Protein AF-A0A2G8KCZ5-F1 (afdb_monomer_lite)

Secondary structure (DSSP, 8-state):
-GGG--------------HHHHHHHHHHHHHHHHHHGGG-HHHHHHTTHHHHHHSHHHHHHHHGGGS-SS--HHHHHHHHHHHHHHHHHHHHT--HHHHHHHHHTTHHHHHHHHHHH-GGGGGGSHHHHTTSSTHHHHHHHHTT-TTSSTT--SS-TTHHHHHHHHHHHHHHHHHHHHGGG-GGGSHHHHHHHHHHHHTS-GGGTTSTTTHHHHHHHHHHHIIIIITT-HHHHHHHHHTTHHHHHHHHHHHS-HHHHHHHHHHHHHHTTSHHHHHHHHH-B-GGG-BHHHHHHHHHHHHHHHHT--B-TTS-BS-TT-SS--HHHHHH------TTSPPHHHHHHHHSSHHHHHHHHHHH-STT--S--HHHHHHHHHHHTHHHHHHHHHHHHHHHHHHHTT----HHHHHHHHHHHHHHHHHHHHHHHHHHHHHHHHHHHHHHHHHHHHHHHHHHHHHHHHHHHHHHHHHHHHH-HHHHHHHHHHHHHHHHHHHHHHHHHHHHHHHHHHHHHHHHHHHHTT--SS---------SSS------------------

Organism: Stichopus japonicus (NCBI:txid307972)

Foldseek 3Di:
DLVLLDDDDDDDDDDPQDPVSSLVVVLVVLLVLLPVCLVCVVVCVVSLVLLSCLDPVVCCLVVVVPDDDDDDPVSSVSSVLSSLSNLLSNLVNLDLVSLVSNLVSVVLVVVVVSCQVCVPCVVSNPSNCLRSVNCQPCLVVVLPDDDPPVPPPDDDPLVVLVSLLRVLVSLLSCLVPHCVVPLCSCDLVNLVSLLVLLPPDLVCCPDPSCNVSSVVSSLSNLVRNQQPDVRNVVSCVVSLVLLSLVQCCQRDDPVCNLSSLVSLLSSLVDVSSLVSQQPHAYPPRDHSLNSLLVVVVVQQVVLQQDADPLRAQPDLLRRRHGPVNVVVDADADPPPDDGPLVVVCVPGNLVSSLSSCVSNDLVNDPDDDLSSVLSSLCSPCVVVLSVLVVLVSVVVNCVVVVNDDDPVVVVVSVVSNVVSSVSSVVSRVVSVVSVVVVVVVVVVVVVVVVVVVVVVVVVVVVVVVVVVLVVCLVVDVVSVVVVVVVVVVVVVVVVVVVVVVVVVVVVVVVVVVVVVVVVVVPPPDDDDDDDDDDDDDDDDDDDDDDDDDDDDDDDD

Sequence (556 aa):
MLSYIHPNENTSQAQEWSPAQFEEIQLHVMAALCTLGPLCVQDYIDSQGSTRYTSPPGMMILLATVTPFMVSEKEKKSTDEVLLASHRSMVSLRDSSVNQDLTDQGAINQYLIFYRVRPDQICQMMPLMSRCNVICYTSSQYCVTESNIGNMKERLEDNQIRISLFFLFAMFVKLTYALWRKPELFGEKGVDSILRYLKTNPKKLFNGLGHHRMMLATLGAIWCCIVGATINEDQFLEGEGIFLLLDLLQNAARSMHNLILGCLTDLCENAKSVSHLSTWRGSSDQTVGKLLVRIWKEEEKELGVMRKEDGTIADTNKPLIGTLQDSEGVTPLPANSPSQSIVDISENMRAKLYALLYKLGFEELQGLSAEDQVTLCIIERYMDFKQGEVWSEITEELTQEGVRPVTPDQEALAVIGRASQELASLVIDMQEEILESETQHDLLEEQELYSQIRENHKQAENTLEKWQDYVARTSNYELLKSAKKLQDLSIHQSREEVDNSRESKENVALCSFGNLTRRLIRDQSGSVFDEFSIAYALLSLSVSKHRFDVSEIYWT

InterPro domains:
  IPR048732 Cilia- and flagella-associated protein 69 [PTHR14716] (1-500)
  IPR048733 Cilia- and flagella-associated protein 69, ARM repeats domain [PF21049] (1-112)
  IPR048733 Cilia- and flagella-associated protein 69, ARM repeats domain [PF21049] (180-394)

Radius of gyration: 42.2 Å; chains: 1; bounding box: 73×78×141 Å

Structure (mmCIF, N/CA/C/O backbone):
data_AF-A0A2G8KCZ5-F1
#
_entry.id   AF-A0A2G8KCZ5-F1
#
loop_
_atom_site.group_PDB
_atom_site.id
_atom_site.type_symbol
_atom_site.label_atom_id
_atom_site.label_alt_id
_atom_site.label_comp_id
_atom_site.label_asym_id
_atom_site.label_entity_id
_atom_site.label_seq_id
_atom_site.pdbx_PDB_ins_code
_atom_site.Cartn_x
_atom_site.Cartn_y
_atom_site.Cartn_z
_atom_site.occupancy
_atom_site.B_iso_or_equiv
_atom_site.auth_seq_id
_atom_site.auth_comp_id
_atom_site.auth_asym_id
_atom_site.auth_atom_id
_atom_site.pdbx_PDB_model_num
ATOM 1 N N . MET A 1 1 ? 24.555 12.879 -53.495 1.00 34.09 1 MET A N 1
ATOM 2 C CA . MET A 1 1 ? 24.602 13.829 -52.356 1.00 34.09 1 MET A CA 1
ATOM 3 C C . MET A 1 1 ? 25.770 13.549 -51.420 1.00 34.09 1 MET A C 1
ATOM 5 O O . MET A 1 1 ? 26.519 14.473 -51.150 1.00 34.09 1 MET A O 1
ATOM 9 N N . LEU A 1 2 ? 25.998 12.305 -50.985 1.00 37.22 2 LEU A N 1
ATOM 10 C CA . LEU A 1 2 ? 27.118 11.974 -50.086 1.00 37.22 2 LEU A CA 1
ATOM 11 C C . LEU A 1 2 ? 28.512 12.201 -50.705 1.00 37.22 2 LEU A C 1
ATOM 13 O O . LEU A 1 2 ? 29.440 12.573 -49.995 1.00 37.22 2 LEU A O 1
ATOM 17 N N . SER A 1 3 ? 28.649 12.085 -52.030 1.00 38.34 3 SER A N 1
ATOM 18 C CA . SER A 1 3 ? 29.887 12.334 -52.790 1.00 38.34 3 SER A CA 1
ATOM 19 C C . SER A 1 3 ? 30.423 13.775 -52.741 1.00 38.34 3 SER A C 1
ATOM 21 O O . SER A 1 3 ? 31.526 14.008 -53.214 1.00 38.34 3 SER A O 1
ATOM 23 N N . TYR A 1 4 ? 29.690 14.741 -52.176 1.00 45.56 4 TYR A N 1
ATOM 24 C CA . TYR A 1 4 ? 30.154 16.132 -52.040 1.00 45.56 4 TYR A CA 1
ATOM 25 C C . TYR A 1 4 ? 30.888 16.420 -50.716 1.00 45.56 4 TYR A C 1
ATOM 27 O O . TYR A 1 4 ? 31.305 17.549 -50.479 1.00 45.56 4 TYR A O 1
ATOM 35 N N . ILE A 1 5 ? 31.094 15.403 -49.872 1.00 44.28 5 ILE A N 1
ATOM 36 C CA . ILE A 1 5 ? 31.849 15.495 -48.607 1.00 44.28 5 ILE A CA 1
ATOM 37 C C . ILE A 1 5 ? 33.254 14.876 -48.782 1.00 44.28 5 ILE A C 1
ATOM 39 O O . ILE A 1 5 ? 33.673 14.038 -47.987 1.00 44.28 5 ILE A O 1
ATOM 43 N N . HIS A 1 6 ? 33.968 15.192 -49.868 1.00 39.41 6 HIS A N 1
ATOM 44 C CA . HIS A 1 6 ? 35.332 14.681 -50.077 1.00 39.41 6 HIS A CA 1
ATOM 45 C C . HIS A 1 6 ? 36.397 15.599 -49.446 1.00 39.41 6 HIS A C 1
ATOM 47 O O . HIS A 1 6 ? 36.268 16.822 -49.529 1.00 39.41 6 HIS A O 1
ATOM 53 N N . PRO A 1 7 ? 37.472 15.035 -48.854 1.00 39.12 7 PRO A N 1
ATOM 54 C CA . PRO A 1 7 ? 38.682 15.783 -48.542 1.00 39.12 7 PRO A CA 1
ATOM 55 C C . PRO A 1 7 ? 39.356 16.181 -49.861 1.00 39.12 7 PRO A C 1
ATOM 57 O O . PRO A 1 7 ? 39.464 15.384 -50.791 1.00 39.12 7 PRO A O 1
ATOM 60 N N . ASN A 1 8 ? 39.721 17.454 -49.956 1.00 36.94 8 ASN A N 1
ATOM 61 C CA . ASN A 1 8 ? 40.124 18.107 -51.193 1.00 36.94 8 ASN A CA 1
ATOM 62 C C . ASN A 1 8 ? 41.499 17.605 -51.676 1.00 36.94 8 ASN A C 1
ATOM 64 O O . ASN A 1 8 ? 42.527 18.128 -51.255 1.00 36.94 8 ASN A O 1
ATOM 68 N N . GLU A 1 9 ? 41.518 16.617 -52.572 1.00 36.25 9 GLU A N 1
ATOM 69 C CA . GLU A 1 9 ? 42.703 16.247 -53.352 1.00 36.25 9 GLU A CA 1
ATOM 70 C C . GLU A 1 9 ? 42.448 16.463 -54.854 1.00 36.25 9 GLU A C 1
ATOM 72 O O . GLU A 1 9 ? 42.030 15.579 -55.592 1.00 36.25 9 GLU A O 1
ATOM 77 N N . ASN A 1 10 ? 42.779 17.687 -55.269 1.00 39.59 10 ASN A N 1
ATOM 78 C CA . ASN A 1 10 ? 43.398 18.072 -56.537 1.00 39.59 10 ASN A CA 1
ATOM 79 C C . ASN A 1 10 ? 42.609 18.118 -57.873 1.00 39.59 10 ASN A C 1
ATOM 81 O O . ASN A 1 10 ? 42.314 17.127 -58.531 1.00 39.59 10 ASN A O 1
ATOM 85 N N . THR A 1 11 ? 42.524 19.373 -58.344 1.00 46.91 11 THR A N 1
ATOM 86 C CA . THR A 1 11 ? 42.871 19.868 -59.693 1.00 46.91 11 THR A CA 1
ATOM 87 C C . THR A 1 11 ? 41.888 19.622 -60.839 1.00 46.91 11 THR A C 1
ATOM 89 O O . THR A 1 11 ? 42.074 18.738 -61.667 1.00 46.91 11 THR A O 1
ATOM 92 N N . SER A 1 12 ? 40.925 20.536 -60.989 1.00 38.12 12 SER A N 1
ATOM 93 C CA . SER A 1 12 ? 40.482 21.107 -62.276 1.00 38.12 12 SER A CA 1
ATOM 94 C C . SER A 1 12 ? 39.630 22.346 -61.990 1.00 38.12 12 SER A C 1
ATOM 96 O O . SER A 1 12 ? 38.808 22.318 -61.082 1.00 38.12 12 SER A O 1
ATOM 98 N N . GLN A 1 13 ? 39.866 23.441 -62.717 1.00 50.25 13 GLN A N 1
ATOM 99 C CA . GLN A 1 13 ? 39.247 24.757 -62.507 1.00 50.25 13 GLN A CA 1
ATOM 100 C C . GLN A 1 13 ? 37.715 24.676 -62.378 1.00 50.25 13 GLN A C 1
ATOM 102 O O . GLN A 1 13 ? 37.001 24.570 -63.372 1.00 50.25 13 GLN A O 1
ATOM 107 N N . ALA A 1 14 ? 37.219 24.775 -61.149 1.00 41.44 14 ALA A N 1
ATOM 108 C CA . ALA A 1 14 ? 35.827 25.028 -60.824 1.00 41.44 14 ALA A CA 1
ATOM 109 C C . ALA A 1 14 ? 35.815 26.297 -59.977 1.00 41.44 14 ALA A C 1
ATOM 111 O O . ALA A 1 14 ? 36.656 26.446 -59.095 1.00 41.44 14 ALA A O 1
ATOM 112 N N . GLN A 1 15 ? 34.918 27.225 -60.305 1.00 49.00 15 GLN A N 1
ATOM 113 C CA . GLN A 1 15 ? 34.667 28.458 -59.565 1.00 49.00 15 GLN A CA 1
ATOM 114 C C . GLN A 1 15 ? 34.790 28.195 -58.059 1.00 49.00 15 GLN A C 1
ATOM 116 O O . GLN A 1 15 ? 33.966 27.468 -57.509 1.00 49.00 15 GLN A O 1
ATOM 121 N N . GLU A 1 16 ? 35.859 28.705 -57.433 1.00 50.06 16 GLU A N 1
ATOM 122 C CA . GLU A 1 16 ? 36.131 28.483 -56.012 1.00 50.06 16 GLU A CA 1
ATOM 123 C C . GLU A 1 16 ? 34.968 29.087 -55.231 1.00 50.06 16 GLU A C 1
ATOM 125 O O . GLU A 1 16 ? 34.855 30.306 -55.086 1.00 50.06 16 GLU A O 1
ATOM 130 N N . TRP A 1 17 ? 34.037 28.230 -54.810 1.00 55.47 17 TRP A N 1
ATOM 131 C CA . TRP A 1 17 ? 32.973 28.628 -53.909 1.00 55.47 17 TRP A CA 1
ATOM 132 C C . TRP A 1 17 ? 33.616 29.241 -52.679 1.00 55.47 17 TRP A C 1
ATOM 134 O O . TRP A 1 17 ? 34.588 28.706 -52.137 1.00 55.47 17 TRP A O 1
ATOM 144 N N . SER A 1 18 ? 33.081 30.379 -52.242 1.00 62.53 18 SER A N 1
ATOM 145 C CA . SER A 1 18 ? 33.558 30.957 -50.997 1.00 62.53 18 SER A CA 1
ATOM 146 C C . SER A 1 18 ? 33.312 29.958 -49.857 1.00 62.53 18 SER A C 1
ATOM 148 O O . SER A 1 18 ? 32.360 29.173 -49.924 1.00 62.53 18 SER A O 1
ATOM 150 N N . PRO A 1 19 ? 34.120 29.982 -48.785 1.00 54.44 19 PRO A N 1
ATOM 151 C CA . PRO A 1 19 ? 33.900 29.116 -47.628 1.00 54.44 19 PRO A CA 1
ATOM 152 C C . PRO A 1 19 ? 32.457 29.175 -47.095 1.00 54.44 19 PRO A C 1
ATOM 154 O O . PRO A 1 19 ? 31.899 28.146 -46.734 1.00 54.44 19 PRO A O 1
ATOM 157 N N . ALA A 1 20 ? 31.820 30.351 -47.155 1.00 55.19 20 ALA A N 1
ATOM 158 C CA . ALA A 1 20 ? 30.421 30.545 -46.773 1.00 55.19 20 ALA A CA 1
ATOM 159 C C . ALA A 1 20 ? 29.422 29.869 -47.735 1.00 55.19 20 ALA A C 1
ATOM 161 O O . ALA A 1 20 ? 28.454 29.263 -47.289 1.00 55.19 20 ALA A O 1
ATOM 162 N N . GLN A 1 21 ? 29.663 29.922 -49.051 1.00 59.59 21 GLN A N 1
ATOM 163 C CA . GLN A 1 21 ? 28.830 29.221 -50.040 1.00 59.59 21 GLN A CA 1
ATOM 164 C C . GLN A 1 21 ? 28.952 27.702 -49.902 1.00 59.59 21 GLN A C 1
ATOM 166 O O . GLN A 1 21 ? 27.975 26.977 -50.075 1.00 59.59 21 GLN A O 1
ATOM 171 N N . PHE A 1 22 ? 30.147 27.217 -49.572 1.00 57.56 22 PHE A N 1
ATOM 172 C CA . PHE A 1 22 ? 30.370 25.802 -49.310 1.00 57.56 22 PHE A CA 1
ATOM 173 C C . PHE A 1 22 ? 29.645 25.343 -48.037 1.00 57.56 22 PHE A C 1
ATOM 175 O O . PHE A 1 22 ? 28.980 24.309 -48.062 1.00 57.56 22 PHE A O 1
ATOM 182 N N . GLU A 1 23 ? 29.699 26.135 -46.963 1.00 57.03 23 GLU A N 1
ATOM 183 C CA . GLU A 1 23 ? 28.976 25.867 -45.713 1.00 57.03 23 GLU A CA 1
ATOM 184 C C . GLU A 1 23 ? 27.451 25.854 -45.926 1.00 57.03 23 GLU A C 1
ATOM 186 O O . GLU A 1 23 ? 26.773 24.920 -45.500 1.00 57.03 23 GLU A O 1
ATOM 191 N N . GLU A 1 24 ? 26.898 26.815 -46.671 1.00 60.06 24 GLU A N 1
ATOM 192 C CA . GLU A 1 24 ? 25.459 26.880 -46.966 1.00 60.06 24 GLU A CA 1
ATOM 193 C C . GLU A 1 24 ? 24.968 25.679 -47.793 1.00 60.06 24 GLU A C 1
ATOM 195 O O . GLU A 1 24 ? 23.903 25.113 -47.517 1.00 60.06 24 GLU A O 1
ATOM 200 N N . ILE A 1 25 ? 25.758 25.241 -48.780 1.00 63.84 25 ILE A N 1
ATOM 201 C CA . ILE A 1 25 ? 25.464 24.041 -49.573 1.00 63.84 25 ILE A CA 1
ATOM 202 C C . ILE A 1 25 ? 25.529 22.791 -48.692 1.00 63.84 25 ILE A C 1
ATOM 204 O O . ILE A 1 25 ? 24.648 21.933 -48.783 1.00 63.84 25 ILE A O 1
ATOM 208 N N . GLN A 1 26 ? 26.534 22.685 -47.819 1.00 62.41 26 GLN A N 1
ATOM 209 C CA . GLN A 1 26 ? 26.632 21.579 -46.871 1.00 62.41 26 GLN A CA 1
ATOM 210 C C . GLN A 1 26 ? 25.401 21.521 -45.962 1.00 62.41 26 GLN A C 1
ATOM 212 O O . GLN A 1 26 ? 24.798 20.457 -45.846 1.00 62.41 26 GLN A O 1
ATOM 217 N N . LEU A 1 27 ? 24.949 22.647 -45.406 1.00 61.50 27 LEU A N 1
ATOM 218 C CA . LEU A 1 27 ? 23.737 22.708 -44.581 1.00 61.50 27 LEU A CA 1
ATOM 219 C C . LEU A 1 27 ? 22.481 22.240 -45.319 1.00 61.50 27 LEU A C 1
ATOM 221 O O . LEU A 1 27 ? 21.695 21.467 -44.768 1.00 61.50 27 LEU A O 1
ATOM 225 N N . HIS A 1 28 ? 22.306 22.648 -46.575 1.00 64.38 28 HIS A N 1
ATOM 226 C CA . HIS A 1 28 ? 21.173 22.209 -47.392 1.00 64.38 28 HIS A CA 1
ATOM 227 C C . HIS A 1 28 ? 21.218 20.706 -47.686 1.00 64.38 28 HIS A C 1
ATOM 229 O O . HIS A 1 28 ? 20.192 20.027 -47.610 1.00 64.38 28 HIS A O 1
ATOM 235 N N . VAL A 1 29 ? 22.402 20.161 -47.980 1.00 65.88 29 VAL A N 1
ATOM 236 C CA . VAL A 1 29 ? 22.590 18.718 -48.194 1.00 65.88 29 VAL A CA 1
ATOM 237 C C . VAL A 1 29 ? 22.306 17.937 -46.909 1.00 65.88 29 VAL A C 1
ATOM 239 O O . VAL A 1 29 ? 21.633 16.909 -46.954 1.00 65.88 29 VAL A O 1
ATOM 242 N N . MET A 1 30 ? 22.755 18.439 -45.759 1.00 62.50 30 MET A N 1
ATOM 243 C CA . MET A 1 30 ? 22.487 17.848 -44.446 1.00 62.50 30 MET A CA 1
ATOM 244 C C . MET A 1 30 ? 20.993 17.842 -44.110 1.00 62.50 30 MET A C 1
ATOM 246 O O . MET A 1 30 ? 20.464 16.814 -43.694 1.00 62.50 30 MET A O 1
ATOM 250 N N . ALA A 1 31 ? 20.296 18.954 -44.356 1.00 64.00 31 ALA A N 1
ATOM 251 C CA . ALA A 1 31 ? 18.854 19.057 -44.156 1.00 64.00 31 ALA A CA 1
ATOM 252 C C . ALA A 1 31 ? 18.071 18.096 -45.069 1.00 64.00 31 ALA A C 1
ATOM 254 O O . ALA A 1 31 ? 17.121 17.455 -44.621 1.00 64.00 31 ALA A O 1
ATOM 255 N N . ALA A 1 32 ? 18.496 17.934 -46.327 1.00 66.88 32 ALA A N 1
ATOM 256 C CA . ALA A 1 32 ? 17.915 16.943 -47.231 1.00 66.88 32 ALA A CA 1
ATOM 257 C C . ALA A 1 32 ? 18.167 15.507 -46.735 1.00 66.88 32 ALA A C 1
ATOM 259 O O . ALA A 1 32 ? 17.250 14.682 -46.739 1.00 66.88 32 ALA A O 1
ATOM 260 N N . LEU A 1 33 ? 19.370 15.213 -46.231 1.00 67.50 33 LEU A N 1
ATOM 261 C CA . LEU A 1 33 ? 19.709 13.910 -45.649 1.00 67.50 33 LEU A CA 1
ATOM 262 C C . LEU A 1 33 ? 18.877 13.576 -44.402 1.00 67.50 33 LEU A C 1
ATOM 264 O O . LEU A 1 33 ? 18.526 12.411 -44.241 1.00 67.50 33 LEU A O 1
ATOM 268 N N . CYS A 1 34 ? 18.464 14.560 -43.590 1.00 67.88 34 CYS A N 1
ATOM 269 C CA . CYS A 1 34 ? 17.513 14.335 -42.486 1.00 67.88 34 CYS A CA 1
ATOM 270 C C . CYS A 1 34 ? 16.191 13.700 -42.950 1.00 67.88 34 CYS A C 1
ATOM 272 O O . CYS A 1 34 ? 15.516 13.028 -42.175 1.00 67.88 34 CYS A O 1
ATOM 274 N N . THR A 1 35 ? 15.787 13.969 -44.194 1.00 69.69 35 THR A N 1
ATOM 275 C CA . THR A 1 35 ? 14.519 13.485 -44.758 1.00 69.69 35 THR A CA 1
ATOM 276 C C . THR A 1 35 ? 14.693 12.246 -45.629 1.00 69.69 35 THR A C 1
ATOM 278 O O . THR A 1 35 ? 13.863 11.344 -45.574 1.00 69.69 35 THR A O 1
ATOM 281 N N . LEU A 1 36 ? 15.779 12.177 -46.406 1.00 73.44 36 LEU A N 1
ATOM 282 C CA . LEU A 1 36 ? 16.029 11.096 -47.361 1.00 73.44 36 LEU A CA 1
ATOM 283 C C . LEU A 1 36 ? 16.772 9.911 -46.741 1.00 73.44 36 LEU A C 1
ATOM 285 O O . LEU A 1 36 ? 16.503 8.773 -47.107 1.00 73.44 36 LEU A O 1
ATOM 289 N N . GLY A 1 37 ? 17.675 10.158 -45.790 1.00 71.81 37 GLY A N 1
ATOM 290 C CA . GLY A 1 37 ? 18.443 9.110 -45.117 1.00 71.81 37 GLY A CA 1
ATOM 291 C C . GLY A 1 37 ? 17.551 8.034 -44.487 1.00 71.81 37 GLY A C 1
ATOM 292 O O . GLY A 1 37 ? 17.765 6.854 -44.764 1.00 71.81 37 GLY A O 1
ATOM 293 N N . PRO A 1 38 ? 16.490 8.403 -43.740 1.00 75.50 38 PRO A N 1
ATOM 294 C CA . PRO A 1 38 ? 15.596 7.418 -43.145 1.00 75.50 38 PRO A CA 1
ATOM 295 C C . PRO A 1 38 ? 14.802 6.560 -44.135 1.00 75.50 38 PRO A C 1
ATOM 297 O O . PRO A 1 38 ? 14.312 5.495 -43.771 1.00 75.50 38 PRO A O 1
ATOM 300 N N . LEU A 1 39 ? 14.675 7.011 -45.384 1.00 78.50 39 LEU A N 1
ATOM 301 C CA . LEU A 1 39 ? 14.004 6.282 -46.462 1.00 78.50 39 LEU A CA 1
ATOM 302 C C . LEU A 1 39 ? 14.974 5.384 -47.250 1.00 78.50 39 LEU A C 1
ATOM 304 O O . LEU A 1 39 ? 14.530 4.497 -47.975 1.00 78.50 39 LEU A O 1
ATOM 308 N N . CYS A 1 40 ? 16.284 5.595 -47.094 1.00 81.00 40 CYS A N 1
ATOM 309 C CA . CYS A 1 40 ? 17.356 4.968 -47.870 1.00 81.00 40 CYS A CA 1
ATOM 310 C C . CYS A 1 40 ? 18.473 4.454 -46.942 1.00 81.00 40 CYS A C 1
ATOM 312 O O . CYS A 1 40 ? 19.642 4.809 -47.089 1.00 81.00 40 CYS A O 1
ATOM 314 N N . VAL A 1 41 ? 18.107 3.622 -45.961 1.00 77.75 41 VAL A N 1
ATOM 315 C CA . VAL A 1 41 ? 19.019 3.132 -44.907 1.00 77.75 41 VAL A CA 1
ATOM 316 C C . VAL A 1 41 ? 20.201 2.336 -45.473 1.00 77.75 41 VAL A C 1
ATOM 318 O O . VAL A 1 41 ? 21.328 2.521 -45.024 1.00 77.75 41 VAL A O 1
ATOM 321 N N . GLN A 1 42 ? 19.972 1.502 -46.492 1.00 75.44 42 GLN A N 1
ATOM 322 C CA . GLN A 1 42 ? 21.037 0.698 -47.098 1.00 75.44 42 GLN A CA 1
ATOM 323 C C . GLN A 1 42 ? 22.075 1.582 -47.805 1.00 75.44 42 GLN A C 1
ATOM 325 O O . GLN A 1 42 ? 23.267 1.470 -47.532 1.00 75.44 42 GLN A O 1
ATOM 330 N N . ASP A 1 43 ? 21.618 2.545 -48.612 1.00 73.88 43 ASP A N 1
ATOM 331 C CA . ASP A 1 43 ? 22.497 3.509 -49.285 1.00 73.88 43 ASP A CA 1
ATOM 332 C C . ASP A 1 43 ? 23.247 4.401 -48.279 1.00 73.88 43 ASP A C 1
ATOM 334 O O . ASP A 1 43 ? 24.391 4.801 -48.508 1.00 73.88 43 ASP A O 1
ATOM 338 N N . TYR A 1 44 ? 22.622 4.714 -47.138 1.00 73.69 44 TYR A N 1
ATOM 339 C CA . TYR A 1 44 ? 23.264 5.445 -46.048 1.00 73.69 44 TYR A CA 1
ATOM 340 C C . TYR A 1 44 ? 24.450 4.668 -45.458 1.00 73.69 44 TYR A C 1
ATOM 342 O O . TYR A 1 44 ? 25.534 5.237 -45.315 1.00 73.69 44 TYR A O 1
ATOM 350 N N . ILE A 1 45 ? 24.274 3.378 -45.163 1.00 72.81 45 ILE A N 1
ATOM 351 C CA . ILE A 1 45 ? 25.333 2.521 -44.609 1.00 72.81 45 ILE A CA 1
ATOM 352 C C . ILE A 1 45 ? 26.433 2.290 -45.649 1.00 72.81 45 ILE A C 1
ATOM 354 O O . ILE A 1 45 ? 27.608 2.525 -45.363 1.00 72.81 45 ILE A O 1
ATOM 358 N N . ASP A 1 46 ? 26.060 1.933 -46.880 1.00 73.81 46 ASP A N 1
ATOM 359 C CA . ASP A 1 46 ? 27.001 1.656 -47.973 1.00 73.81 46 ASP A CA 1
ATOM 360 C C . ASP A 1 46 ? 27.857 2.888 -48.322 1.00 73.81 46 ASP A C 1
ATOM 362 O O . ASP A 1 46 ? 29.011 2.780 -48.743 1.00 73.81 46 ASP A O 1
ATOM 366 N N . SER A 1 47 ? 27.318 4.089 -48.098 1.00 67.81 47 SER A N 1
ATOM 367 C CA . SER A 1 47 ? 28.031 5.354 -48.302 1.00 67.81 47 SER A CA 1
ATOM 368 C C . SER A 1 47 ? 28.904 5.808 -47.126 1.00 67.81 47 SER A C 1
ATOM 370 O O . SER A 1 47 ? 29.540 6.867 -47.227 1.00 67.81 47 SER A O 1
ATOM 372 N N . GLN A 1 48 ? 28.969 5.031 -46.040 1.00 66.62 48 GLN A N 1
ATOM 373 C CA . GLN A 1 48 ? 29.617 5.398 -44.776 1.00 66.62 48 GLN A CA 1
ATOM 374 C C . GLN A 1 48 ? 29.048 6.695 -44.179 1.00 66.62 48 GLN A C 1
ATOM 376 O O . GLN A 1 48 ? 29.792 7.585 -43.754 1.00 66.62 48 GLN A O 1
ATOM 381 N N . GLY A 1 49 ? 27.719 6.841 -44.183 1.00 66.25 49 GLY A N 1
ATOM 382 C CA . GLY A 1 49 ? 27.034 8.033 -43.683 1.00 66.25 49 GLY A CA 1
ATOM 383 C C . GLY A 1 49 ? 27.448 8.413 -42.256 1.00 66.25 49 GLY A C 1
ATOM 384 O O . GLY A 1 49 ? 27.752 9.579 -42.000 1.00 66.25 49 GLY A O 1
ATOM 385 N N . SER A 1 50 ? 27.560 7.427 -41.360 1.00 64.38 50 SER A N 1
ATOM 386 C CA . SER A 1 50 ? 27.999 7.610 -39.970 1.00 64.38 50 SER A CA 1
ATOM 387 C C . SER A 1 50 ? 29.425 8.157 -39.880 1.00 64.38 50 SER A C 1
ATOM 389 O O . SER A 1 50 ? 29.655 9.159 -39.209 1.00 64.38 50 SER A O 1
ATOM 391 N N . THR A 1 51 ? 30.375 7.565 -40.616 1.00 63.97 51 THR A N 1
ATOM 392 C CA . THR A 1 51 ? 31.785 7.994 -40.654 1.00 63.97 51 THR A CA 1
ATOM 393 C C . THR A 1 51 ? 31.937 9.413 -41.189 1.00 63.97 51 THR A C 1
ATOM 395 O O . THR A 1 51 ? 32.744 10.188 -40.684 1.00 63.97 51 THR A O 1
ATOM 398 N N . ARG A 1 52 ? 31.157 9.796 -42.209 1.00 63.66 52 ARG A N 1
ATOM 399 C CA . ARG A 1 52 ? 31.221 11.155 -42.773 1.00 63.66 52 ARG A CA 1
ATOM 400 C C . ARG A 1 52 ? 30.757 12.200 -41.766 1.00 63.66 52 ARG A C 1
ATOM 402 O O . ARG A 1 52 ? 31.371 13.264 -41.694 1.00 63.66 52 ARG A O 1
ATOM 409 N N . TYR A 1 53 ? 29.752 11.882 -40.953 1.00 60.56 53 TYR A N 1
ATOM 410 C CA . TYR A 1 53 ? 29.311 12.768 -39.879 1.00 60.56 53 TYR A CA 1
ATOM 411 C C . TYR A 1 53 ? 30.268 12.821 -38.682 1.00 60.56 53 TYR A C 1
ATOM 413 O O . TYR A 1 53 ? 30.359 13.867 -38.044 1.00 60.56 53 TYR A O 1
ATOM 421 N N . THR A 1 54 ? 30.983 11.733 -38.382 1.00 55.34 54 THR A N 1
ATOM 422 C CA . THR A 1 54 ? 31.944 11.658 -37.266 1.00 55.34 54 THR A CA 1
ATOM 423 C C . THR A 1 54 ? 33.379 12.046 -37.658 1.00 55.34 54 THR A C 1
ATOM 425 O O . THR A 1 54 ? 34.258 12.149 -36.801 1.00 55.34 54 THR A O 1
ATOM 428 N N . SER A 1 55 ? 33.655 12.280 -38.944 1.00 54.19 55 SER A N 1
ATOM 429 C CA . SER A 1 55 ? 34.997 12.588 -39.453 1.00 54.19 55 SER A CA 1
ATOM 430 C C . SER A 1 55 ? 35.528 13.981 -39.040 1.00 54.19 55 SER A C 1
ATOM 432 O O . SER A 1 55 ? 34.748 14.916 -38.830 1.00 54.19 55 SER A O 1
ATOM 434 N N . PRO A 1 56 ? 36.866 14.175 -38.985 1.00 44.28 56 PRO A N 1
ATOM 435 C CA . PRO A 1 56 ? 37.493 15.436 -38.575 1.00 44.28 56 PRO A CA 1
ATOM 436 C C . PRO A 1 56 ? 37.075 16.694 -39.357 1.00 44.28 56 PRO A C 1
ATOM 438 O O . PRO A 1 56 ? 37.053 17.745 -38.734 1.00 44.28 56 PRO A O 1
ATOM 441 N N . PRO A 1 57 ? 36.725 16.668 -40.660 1.00 46.06 57 PRO A N 1
ATOM 442 C CA . PRO A 1 57 ? 36.181 17.839 -41.359 1.00 46.06 57 PRO A CA 1
ATOM 443 C C . PRO A 1 57 ? 34.773 18.237 -40.885 1.00 46.06 57 PRO A C 1
ATOM 445 O O . PRO A 1 57 ? 34.515 19.420 -40.686 1.00 46.06 57 PRO A O 1
ATOM 448 N N . GLY A 1 58 ? 33.886 17.264 -40.632 1.00 47.34 58 GLY A N 1
ATOM 449 C CA . GLY A 1 58 ? 32.562 17.512 -40.041 1.00 47.34 58 GLY A CA 1
ATOM 450 C C . GLY A 1 58 ? 32.655 17.987 -38.587 1.00 47.34 58 GLY A C 1
ATOM 451 O O . GLY A 1 58 ? 31.891 18.843 -38.148 1.00 47.34 58 GLY A O 1
ATOM 452 N N . MET A 1 59 ? 33.670 17.509 -37.862 1.00 44.88 59 MET A N 1
ATOM 453 C CA . MET A 1 59 ? 33.978 17.933 -36.497 1.00 44.88 59 MET A CA 1
ATOM 454 C C . MET A 1 59 ? 34.796 19.235 -36.431 1.00 44.88 59 MET A C 1
ATOM 456 O O . MET A 1 59 ? 34.708 19.948 -35.437 1.00 44.88 59 MET A O 1
ATOM 460 N N . MET A 1 60 ? 35.558 19.591 -37.473 1.00 39.91 60 MET A N 1
ATOM 461 C CA . MET A 1 60 ? 36.236 20.887 -37.599 1.00 39.91 60 MET A CA 1
ATOM 462 C C . MET A 1 60 ? 35.221 22.009 -37.751 1.00 39.91 60 MET A C 1
ATOM 464 O O . MET A 1 60 ? 35.473 23.083 -37.239 1.00 39.91 60 MET A O 1
ATOM 468 N N . ILE A 1 61 ? 34.059 21.775 -38.356 1.00 47.50 61 ILE A N 1
ATOM 469 C CA . ILE A 1 61 ? 32.968 22.761 -38.359 1.00 47.50 61 ILE A CA 1
ATOM 470 C C . ILE A 1 61 ? 32.437 22.977 -36.925 1.00 47.50 61 ILE A C 1
ATOM 472 O O . ILE A 1 61 ? 32.211 24.110 -36.507 1.00 47.50 61 ILE A O 1
ATOM 476 N N . LEU A 1 62 ? 32.366 21.909 -36.123 1.00 42.97 62 LEU A N 1
ATOM 477 C CA . LEU A 1 62 ? 32.004 21.953 -34.700 1.00 42.97 62 LEU A CA 1
ATOM 478 C C . LEU A 1 62 ? 33.076 22.633 -33.815 1.00 42.97 62 LEU A C 1
ATOM 480 O O . LEU A 1 62 ? 32.747 23.422 -32.931 1.00 42.97 62 LEU A O 1
ATOM 484 N N . LEU A 1 63 ? 34.364 22.329 -34.034 1.00 36.22 63 LEU A N 1
ATOM 485 C CA . LEU A 1 63 ? 35.509 22.752 -33.207 1.00 36.22 63 LEU A CA 1
ATOM 486 C C . LEU A 1 63 ? 36.185 24.055 -33.677 1.00 36.22 63 LEU A C 1
ATOM 488 O O . LEU A 1 63 ? 36.774 24.756 -32.855 1.00 36.22 63 LEU A O 1
ATOM 492 N N . ALA A 1 64 ? 36.083 24.443 -34.954 1.00 40.62 64 ALA A N 1
ATOM 493 C CA . ALA A 1 64 ? 36.598 25.725 -35.467 1.00 40.62 64 ALA A CA 1
ATOM 494 C C . ALA A 1 64 ? 35.836 26.936 -34.899 1.00 40.62 64 ALA A C 1
ATOM 496 O O . ALA A 1 64 ? 36.235 28.081 -35.090 1.00 40.62 64 ALA A O 1
ATOM 497 N N . THR A 1 65 ? 34.785 26.699 -34.114 1.00 43.31 65 THR A N 1
ATOM 498 C CA . THR A 1 65 ? 34.120 27.713 -33.293 1.00 43.31 65 THR A CA 1
ATOM 499 C C . THR A 1 65 ? 34.972 28.221 -32.118 1.00 43.31 65 THR A C 1
ATOM 501 O O . THR A 1 65 ? 34.563 29.184 -31.468 1.00 43.31 65 THR A O 1
ATOM 504 N N . VAL A 1 66 ? 36.162 27.650 -31.882 1.00 37.59 66 VAL A N 1
ATOM 505 C CA . VAL A 1 66 ? 37.095 28.046 -30.809 1.00 37.59 66 VAL A CA 1
ATOM 506 C C . VAL A 1 66 ? 38.102 29.134 -31.240 1.00 37.59 66 VAL A C 1
ATOM 508 O O . VAL A 1 66 ? 38.787 29.694 -30.385 1.00 37.59 66 VAL A O 1
ATOM 511 N N . THR A 1 67 ? 38.167 29.533 -32.519 1.00 34.44 67 THR A N 1
ATOM 512 C CA . THR A 1 67 ? 38.968 30.703 -32.946 1.00 34.44 67 THR A CA 1
ATOM 513 C C . THR A 1 67 ? 38.097 31.927 -33.282 1.00 34.44 67 THR A C 1
ATOM 515 O O . THR A 1 67 ? 37.028 31.786 -33.878 1.00 34.44 67 THR A O 1
ATOM 518 N N . PRO A 1 68 ? 38.500 33.165 -32.909 1.00 31.05 68 PRO A N 1
ATOM 519 C CA . PRO A 1 68 ? 37.579 34.310 -32.840 1.00 31.05 68 PRO A CA 1
ATOM 520 C C . PRO A 1 68 ? 37.252 34.990 -34.180 1.00 31.05 68 PRO A C 1
ATOM 522 O O . PRO A 1 68 ? 36.743 36.108 -34.173 1.00 31.05 68 PRO A O 1
ATOM 525 N N . PHE A 1 69 ? 37.559 34.394 -35.332 1.00 34.75 69 PHE A N 1
ATOM 526 C CA . PHE A 1 69 ? 37.521 35.122 -36.602 1.00 34.75 69 PHE A CA 1
ATOM 527 C C . PHE A 1 69 ? 36.408 34.618 -37.537 1.00 34.75 69 PHE A C 1
ATOM 529 O O . PHE A 1 69 ? 36.513 33.558 -38.137 1.00 34.75 69 PHE A O 1
ATOM 536 N N . MET A 1 70 ? 35.372 35.457 -37.677 1.00 32.53 70 MET A N 1
ATOM 537 C CA . MET A 1 70 ? 34.480 35.584 -38.847 1.00 32.53 70 MET A CA 1
ATOM 538 C C . MET A 1 70 ? 33.266 34.657 -39.054 1.00 32.53 70 MET A C 1
ATOM 540 O O . MET A 1 70 ? 32.863 34.476 -40.196 1.00 32.53 70 MET A O 1
ATOM 544 N N . VAL A 1 71 ? 32.569 34.190 -38.010 1.00 38.69 71 VAL A N 1
ATOM 545 C CA . VAL A 1 71 ? 31.192 33.663 -38.197 1.00 38.69 71 VAL A CA 1
ATOM 546 C C . VAL A 1 71 ? 30.252 34.201 -37.117 1.00 38.69 71 VAL A C 1
ATOM 548 O O . VAL A 1 71 ? 30.588 34.176 -35.928 1.00 38.69 71 VAL A O 1
ATOM 551 N N . SER A 1 72 ? 29.085 34.701 -37.536 1.00 41.31 72 SER A N 1
ATOM 552 C CA . SER A 1 72 ? 28.015 35.197 -36.665 1.00 41.31 72 SER A CA 1
ATOM 553 C C . SER A 1 72 ? 27.519 34.087 -35.732 1.00 41.31 72 SER A C 1
ATOM 555 O O . SER A 1 72 ? 27.302 32.951 -36.145 1.00 41.31 72 SER A O 1
ATOM 557 N N . GLU A 1 73 ? 27.294 34.405 -34.457 1.00 44.44 73 GLU A N 1
ATOM 558 C CA . GLU A 1 73 ? 26.841 33.455 -33.428 1.00 44.44 73 GLU A CA 1
ATOM 559 C C . GLU A 1 73 ? 25.513 32.750 -33.792 1.00 44.44 73 GLU A C 1
ATOM 561 O O . GLU A 1 73 ? 25.258 31.629 -33.351 1.00 44.44 73 GLU A O 1
ATOM 566 N N . LYS A 1 74 ? 24.694 33.373 -34.655 1.00 44.50 74 LYS A N 1
ATOM 567 C CA . LYS A 1 74 ? 23.450 32.797 -35.196 1.00 44.50 74 LYS A CA 1
ATOM 568 C C . LYS A 1 74 ? 23.684 31.701 -36.238 1.00 44.50 74 LYS A C 1
ATOM 570 O O . LYS A 1 74 ? 22.993 30.690 -36.191 1.00 44.50 74 LYS A O 1
ATOM 575 N N . GLU A 1 75 ? 24.648 31.881 -37.137 1.00 46.19 75 GLU A N 1
ATOM 576 C CA . GLU A 1 75 ? 24.968 30.912 -38.201 1.00 46.19 75 GLU A CA 1
ATOM 577 C C . GLU A 1 75 ? 25.632 29.659 -37.609 1.00 46.19 75 GLU A C 1
ATOM 579 O O . GLU A 1 75 ? 25.281 28.534 -37.959 1.00 46.19 75 GLU A O 1
ATOM 584 N N . LYS A 1 76 ? 26.466 29.839 -36.573 1.00 52.25 76 LYS A N 1
ATOM 585 C CA . LYS A 1 76 ? 27.049 28.734 -35.789 1.00 52.25 76 LYS A CA 1
ATOM 586 C C . LYS A 1 76 ? 26.001 27.857 -35.098 1.00 52.25 76 LYS A C 1
ATOM 588 O O . LYS A 1 76 ? 26.265 26.694 -34.820 1.00 52.25 76 LYS A O 1
ATOM 593 N N . LYS A 1 77 ? 24.839 28.418 -34.752 1.00 51.22 77 LYS A N 1
ATOM 594 C CA . LYS A 1 77 ? 23.768 27.684 -34.069 1.00 51.22 77 LYS A CA 1
ATOM 595 C C . LYS A 1 77 ? 22.950 26.846 -35.051 1.00 51.22 77 LYS A C 1
ATOM 597 O O . LYS A 1 77 ? 22.626 25.711 -34.732 1.00 51.22 77 LYS A O 1
ATOM 602 N N . SER A 1 78 ? 22.679 27.356 -36.254 1.00 54.72 78 SER A N 1
ATOM 603 C CA . SER A 1 78 ? 21.955 26.600 -37.286 1.00 54.72 78 SER A CA 1
ATOM 604 C C . SER A 1 78 ? 22.715 25.363 -37.768 1.00 54.72 78 SER A C 1
ATOM 606 O O . SER A 1 78 ? 22.092 24.339 -38.040 1.00 54.72 78 SER A O 1
ATOM 608 N N . THR A 1 79 ? 24.047 25.424 -37.829 1.00 57.16 79 THR A N 1
ATOM 609 C CA . THR A 1 79 ? 24.874 24.312 -38.318 1.00 57.16 79 THR A CA 1
ATOM 610 C C . THR A 1 79 ? 24.892 23.116 -37.371 1.00 57.16 79 THR A C 1
ATOM 612 O O . THR A 1 79 ? 24.675 21.979 -37.800 1.00 57.16 79 THR A O 1
ATOM 615 N N . ASP A 1 80 ? 25.042 23.374 -36.072 1.00 55.97 80 ASP A N 1
ATOM 616 C CA . ASP A 1 80 ? 25.012 22.337 -35.037 1.00 55.97 80 ASP A CA 1
ATOM 617 C C . ASP A 1 80 ? 23.626 21.662 -34.955 1.00 55.97 80 ASP A C 1
ATOM 619 O O . ASP A 1 80 ? 23.526 20.439 -34.839 1.00 55.97 80 ASP A O 1
ATOM 623 N N . GLU A 1 81 ? 22.542 22.436 -35.075 1.00 60.34 81 GLU A N 1
ATOM 624 C CA . GLU A 1 81 ? 21.165 21.924 -34.992 1.00 60.34 81 GLU A CA 1
ATOM 625 C C . GLU A 1 81 ? 20.808 21.006 -36.174 1.00 60.34 81 GLU A C 1
ATOM 627 O O . GLU A 1 81 ? 20.195 19.951 -35.985 1.00 60.34 81 GLU A O 1
ATOM 632 N N . VAL A 1 82 ? 21.236 21.351 -37.392 1.00 60.94 82 VAL A N 1
ATOM 633 C CA . VAL A 1 82 ? 20.976 20.545 -38.598 1.00 60.94 82 VAL A CA 1
ATOM 634 C C . VAL A 1 82 ? 21.775 19.235 -38.582 1.00 60.94 82 VAL A C 1
ATOM 636 O O . VAL A 1 82 ? 21.240 18.179 -38.934 1.00 60.94 82 VAL A O 1
ATOM 639 N N . LEU A 1 83 ? 23.026 19.257 -38.107 1.00 63.22 83 LEU A N 1
ATOM 640 C CA . LEU A 1 83 ? 23.834 18.044 -37.942 1.00 63.22 83 LEU A CA 1
ATOM 641 C C . LEU A 1 83 ? 23.210 17.086 -36.917 1.00 63.22 83 LEU A C 1
ATOM 643 O O . LEU A 1 83 ? 23.078 15.890 -37.187 1.00 63.22 83 LEU A O 1
ATOM 647 N N . LEU A 1 84 ? 22.768 17.601 -35.770 1.00 60.44 84 LEU A N 1
ATOM 648 C CA . LEU A 1 84 ? 22.105 16.800 -34.740 1.00 60.44 84 LEU A CA 1
ATOM 649 C C . LEU A 1 84 ? 20.748 16.261 -35.203 1.00 60.44 84 LEU A C 1
ATOM 651 O O . LEU A 1 84 ? 20.409 15.111 -34.909 1.00 60.44 84 LEU A O 1
ATOM 655 N N . ALA A 1 85 ? 19.992 17.046 -35.973 1.00 63.56 85 ALA A N 1
ATOM 656 C CA . ALA A 1 85 ? 18.737 16.611 -36.576 1.00 63.56 85 ALA A CA 1
ATOM 657 C C . ALA A 1 85 ? 18.937 15.448 -37.565 1.00 63.56 85 ALA A C 1
ATOM 659 O O . ALA A 1 85 ? 18.152 14.497 -37.547 1.00 63.56 85 ALA A O 1
ATOM 660 N N . SER A 1 86 ? 20.005 15.480 -38.370 1.00 65.12 86 SER A N 1
ATOM 661 C CA . SER A 1 86 ? 20.305 14.424 -39.352 1.00 65.12 86 SER A CA 1
ATOM 662 C C . SER A 1 86 ? 20.612 13.093 -38.678 1.00 65.12 86 SER A C 1
ATOM 664 O O . SER A 1 86 ? 19.959 12.084 -38.939 1.00 65.12 86 SER A O 1
ATOM 666 N N . HIS A 1 87 ? 21.501 13.118 -37.694 1.00 65.75 87 HIS A N 1
ATOM 667 C CA . HIS A 1 87 ? 21.808 11.983 -36.847 1.00 65.75 87 HIS A CA 1
ATOM 668 C C . HIS A 1 87 ? 20.551 11.448 -36.148 1.00 65.75 87 HIS A C 1
ATOM 670 O O . HIS A 1 87 ? 20.290 10.243 -36.145 1.00 65.75 87 HIS A O 1
ATOM 676 N N . ARG A 1 88 ? 19.718 12.344 -35.600 1.00 64.81 88 ARG A N 1
ATOM 677 C CA . ARG A 1 88 ? 18.480 11.966 -34.911 1.00 64.81 88 ARG A CA 1
ATOM 678 C C . ARG A 1 88 ? 17.512 11.258 -35.846 1.00 64.81 88 ARG A C 1
ATOM 680 O O . ARG A 1 88 ? 16.867 10.308 -35.413 1.00 64.81 88 ARG A O 1
ATOM 687 N N . SER A 1 89 ? 17.396 11.716 -37.090 1.00 66.75 89 SER A N 1
ATOM 688 C CA . SER A 1 89 ? 16.515 11.101 -38.082 1.00 66.75 89 SER A CA 1
ATOM 689 C C . SER A 1 89 ? 16.899 9.638 -38.340 1.00 66.75 89 SER A C 1
ATOM 691 O O . SER A 1 89 ? 16.034 8.767 -38.267 1.00 66.75 89 SER A O 1
ATOM 693 N N . MET A 1 90 ? 18.195 9.347 -38.484 1.00 69.56 90 MET A N 1
ATOM 694 C CA . MET A 1 90 ? 18.710 7.997 -38.739 1.00 69.56 90 MET A CA 1
ATOM 695 C C . MET A 1 90 ? 18.522 7.065 -37.542 1.00 69.56 90 MET A C 1
ATOM 697 O O . MET A 1 90 ? 17.978 5.972 -37.666 1.00 69.56 90 MET A O 1
ATOM 701 N N . VAL A 1 91 ? 18.872 7.532 -36.346 1.00 64.75 91 VAL A N 1
ATOM 702 C CA . VAL A 1 91 ? 18.718 6.764 -35.101 1.00 64.75 91 VAL A CA 1
ATOM 703 C C . VAL A 1 91 ? 17.245 6.596 -34.704 1.00 64.75 91 VAL A C 1
ATOM 705 O O . VAL A 1 91 ? 16.871 5.681 -33.961 1.00 64.75 91 VAL A O 1
ATOM 708 N N . SER A 1 92 ? 16.357 7.459 -35.209 1.00 63.38 92 SER A N 1
ATOM 709 C CA . SER A 1 92 ? 14.935 7.373 -34.888 1.00 63.38 92 SER A CA 1
ATOM 710 C C . SER A 1 92 ? 14.253 6.115 -35.433 1.00 63.38 92 SER A C 1
ATOM 712 O O . SER A 1 92 ? 13.266 5.678 -34.836 1.00 63.38 92 SER A O 1
ATOM 714 N N . LEU A 1 93 ? 14.823 5.514 -36.482 1.00 64.44 93 LEU A N 1
ATOM 715 C CA . LEU A 1 93 ? 14.324 4.330 -37.187 1.00 64.44 93 LEU A CA 1
ATOM 716 C C . LEU A 1 93 ? 14.467 3.024 -36.404 1.00 64.44 93 LEU A C 1
ATOM 718 O O . LEU A 1 93 ? 13.824 2.042 -36.754 1.00 64.44 93 LEU A O 1
ATOM 722 N N . ARG A 1 94 ? 15.276 3.017 -35.333 1.00 59.06 94 ARG A N 1
ATOM 723 C CA . ARG A 1 94 ? 15.588 1.827 -34.516 1.00 59.06 94 ARG A CA 1
ATOM 724 C C . ARG A 1 94 ? 16.241 0.679 -35.296 1.00 59.06 94 ARG A C 1
ATOM 726 O O . ARG A 1 94 ? 16.170 -0.467 -34.862 1.00 59.06 94 ARG A O 1
ATOM 733 N N . ASP A 1 95 ? 16.892 0.988 -36.409 1.00 65.62 95 ASP A N 1
ATOM 734 C CA . ASP A 1 95 ? 17.628 -0.001 -37.184 1.00 65.62 95 ASP A CA 1
ATOM 735 C C . AS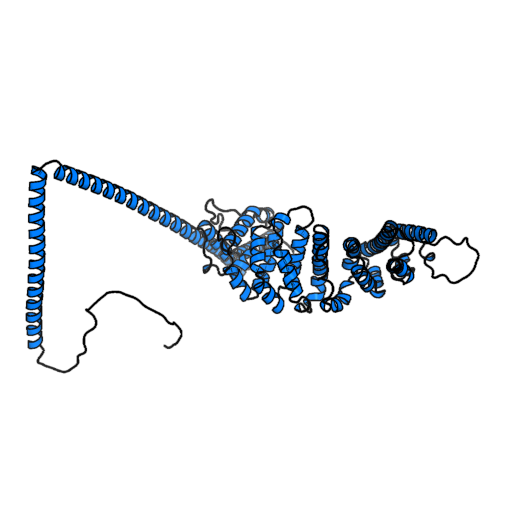P A 1 95 ? 18.907 -0.431 -36.440 1.00 65.62 95 ASP A C 1
ATOM 737 O O . ASP A 1 95 ? 19.718 0.403 -36.024 1.00 65.62 95 ASP A O 1
ATOM 741 N N . SER A 1 96 ? 19.082 -1.739 -36.237 1.00 62.44 96 SER A N 1
ATOM 742 C CA . SER A 1 96 ? 20.202 -2.284 -35.461 1.00 62.44 96 SER A CA 1
ATOM 743 C C . SER A 1 96 ? 21.556 -2.084 -36.139 1.00 62.44 96 SER A C 1
ATOM 745 O O . SER A 1 96 ? 22.559 -1.940 -35.444 1.00 62.44 96 SER A O 1
ATOM 747 N N . SER A 1 97 ? 21.598 -2.058 -37.473 1.00 68.69 97 SER A N 1
ATOM 748 C CA . SER A 1 97 ? 22.844 -1.926 -38.231 1.00 68.69 97 SER A CA 1
ATOM 749 C C . SER A 1 97 ? 23.381 -0.494 -38.195 1.00 68.69 97 SER A C 1
ATOM 751 O O . SER A 1 97 ? 24.564 -0.292 -37.933 1.00 68.69 97 SER A O 1
ATOM 753 N N . VAL A 1 98 ? 22.497 0.503 -38.310 1.00 68.06 98 VAL A N 1
ATOM 754 C CA . VAL A 1 98 ? 22.843 1.931 -38.172 1.00 68.06 98 VAL A CA 1
ATOM 755 C C . VAL A 1 98 ? 23.346 2.251 -36.763 1.00 68.06 98 VAL A C 1
ATOM 757 O O . VAL A 1 98 ? 24.335 2.961 -36.590 1.00 68.06 98 VAL A O 1
ATOM 760 N N . ASN A 1 99 ? 22.677 1.720 -35.736 1.00 64.75 99 ASN A N 1
ATOM 761 C CA . ASN A 1 99 ? 23.060 1.953 -34.343 1.00 64.75 99 ASN A CA 1
ATOM 762 C C . ASN A 1 99 ? 24.424 1.335 -34.000 1.00 64.75 99 ASN A C 1
ATOM 764 O O . ASN A 1 99 ? 25.217 1.956 -33.287 1.00 64.75 99 ASN A O 1
ATOM 768 N N . GLN A 1 100 ? 24.703 0.134 -34.513 1.00 67.00 100 GLN A N 1
ATOM 769 C CA . GLN A 1 100 ? 25.991 -0.532 -34.334 1.00 67.00 100 GLN A CA 1
ATOM 770 C C . GLN A 1 100 ? 27.113 0.233 -35.051 1.00 67.00 100 GLN A C 1
ATOM 772 O O . GLN A 1 100 ? 28.117 0.552 -34.423 1.00 67.00 100 GLN A O 1
ATOM 777 N N . ASP A 1 101 ? 26.907 0.634 -36.308 1.00 69.50 101 ASP A N 1
ATOM 778 C CA . ASP A 1 101 ? 27.891 1.406 -37.076 1.00 69.50 101 ASP A CA 1
ATOM 779 C C . ASP A 1 101 ? 28.218 2.756 -36.406 1.00 69.50 101 ASP A C 1
ATOM 781 O O . ASP A 1 101 ? 29.382 3.087 -36.196 1.00 69.50 101 ASP A O 1
ATOM 785 N N . LEU A 1 102 ? 27.218 3.506 -35.928 1.00 66.06 102 LEU A N 1
ATOM 786 C CA . LEU A 1 102 ? 27.451 4.742 -35.159 1.00 66.06 102 LEU A CA 1
ATOM 787 C C . LEU A 1 102 ? 28.272 4.513 -33.878 1.00 66.06 102 LEU A C 1
ATOM 789 O O . LEU A 1 102 ? 29.075 5.367 -33.485 1.00 66.06 102 LEU A O 1
ATOM 793 N N . THR A 1 103 ? 28.070 3.371 -33.219 1.00 62.56 103 THR A N 1
ATOM 794 C CA . THR A 1 103 ? 28.830 2.974 -32.025 1.00 62.56 103 THR A CA 1
ATOM 795 C C . THR A 1 103 ? 30.284 2.695 -32.386 1.00 62.56 103 THR A C 1
ATOM 797 O O . THR A 1 103 ? 31.190 3.244 -31.753 1.00 62.56 103 THR A O 1
ATOM 800 N N . ASP A 1 104 ? 30.499 1.901 -33.433 1.00 65.19 104 ASP A N 1
ATOM 801 C CA . ASP A 1 104 ? 31.818 1.470 -33.897 1.00 65.19 104 ASP A CA 1
ATOM 802 C C . ASP A 1 104 ? 32.650 2.648 -34.429 1.00 65.19 104 ASP A C 1
ATOM 804 O O . ASP A 1 104 ? 33.861 2.707 -34.215 1.00 65.19 104 ASP A O 1
ATOM 808 N N . GLN A 1 105 ? 31.997 3.654 -35.022 1.00 68.81 105 GLN A N 1
ATOM 809 C 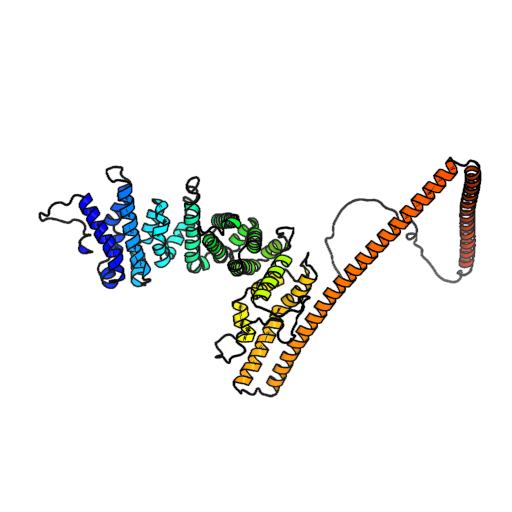CA . GLN A 1 105 ? 32.626 4.903 -35.476 1.00 68.81 105 GLN A CA 1
ATOM 810 C C . GLN A 1 105 ? 32.905 5.910 -34.342 1.00 68.81 105 GLN A C 1
ATOM 812 O O . GLN A 1 105 ? 33.345 7.034 -34.594 1.00 68.81 105 GLN A O 1
ATOM 817 N N . GLY A 1 106 ? 32.650 5.548 -33.081 1.00 60.62 106 GLY A N 1
ATOM 818 C CA . GLY A 1 106 ? 33.000 6.370 -31.923 1.00 60.62 106 GLY A CA 1
ATOM 819 C C . GLY A 1 106 ? 32.128 7.614 -31.728 1.00 60.62 106 GLY A C 1
ATOM 820 O O . GLY A 1 106 ? 32.523 8.512 -30.974 1.00 60.62 106 GLY A O 1
ATOM 821 N N . ALA A 1 107 ? 30.933 7.663 -32.334 1.00 63.00 107 ALA A N 1
ATOM 822 C CA . ALA A 1 107 ? 30.005 8.795 -32.233 1.00 63.00 107 ALA A CA 1
ATOM 823 C C . ALA A 1 107 ? 29.689 9.165 -30.771 1.00 63.00 107 ALA A C 1
ATOM 825 O O . ALA A 1 107 ? 29.497 10.327 -30.426 1.00 63.00 107 ALA A O 1
ATOM 826 N N . ILE A 1 108 ? 29.746 8.183 -29.871 1.00 55.28 108 ILE A N 1
ATOM 827 C CA . ILE A 1 108 ? 29.554 8.337 -28.424 1.00 55.28 108 ILE A CA 1
ATOM 828 C C . ILE A 1 108 ? 30.520 9.332 -27.794 1.00 55.28 108 ILE A C 1
ATOM 830 O O . ILE A 1 108 ? 30.113 10.250 -27.083 1.00 55.28 108 ILE A O 1
ATOM 834 N N . ASN A 1 109 ? 31.817 9.120 -28.016 1.00 54.62 109 ASN A N 1
ATOM 835 C CA . ASN A 1 109 ? 32.856 9.944 -27.416 1.00 54.62 109 ASN A CA 1
ATOM 836 C C . ASN A 1 109 ? 32.765 11.362 -27.974 1.00 54.62 109 ASN A C 1
ATOM 838 O O . ASN A 1 109 ? 32.993 12.332 -27.258 1.00 54.62 109 ASN A O 1
ATOM 842 N N . GLN A 1 110 ? 32.342 11.480 -29.230 1.00 61.78 110 GLN A N 1
ATOM 843 C CA . GLN A 1 110 ? 32.115 12.754 -29.888 1.00 61.78 110 GLN A CA 1
ATOM 844 C C . GLN A 1 110 ? 30.908 13.496 -29.310 1.00 61.78 110 GLN A C 1
ATOM 846 O O . GLN A 1 110 ? 31.024 14.681 -29.002 1.00 61.78 110 GLN A O 1
ATOM 851 N N . TYR A 1 111 ? 29.793 12.807 -29.055 1.00 60.06 111 TYR A N 1
ATOM 852 C CA . TYR A 1 111 ? 28.642 13.387 -28.360 1.00 60.06 111 TYR A CA 1
ATOM 853 C C . TYR A 1 111 ? 28.996 13.843 -26.941 1.00 60.06 111 TYR A C 1
ATOM 855 O O . TYR A 1 111 ? 28.550 14.902 -26.506 1.00 60.06 111 TYR A O 1
ATOM 863 N N . LEU A 1 112 ? 29.852 13.100 -26.231 1.00 52.78 112 LEU A N 1
ATOM 864 C CA . LEU A 1 112 ? 30.325 13.475 -24.893 1.00 52.78 112 LEU A CA 1
ATOM 865 C C . LEU A 1 112 ? 31.266 14.684 -24.901 1.00 52.78 112 LEU A C 1
ATOM 867 O O . LEU A 1 112 ? 31.195 15.527 -24.005 1.00 52.78 112 LEU A O 1
ATOM 871 N N . ILE A 1 113 ? 32.141 14.788 -25.902 1.00 55.59 113 ILE A N 1
ATOM 872 C CA . ILE A 1 113 ? 33.004 15.960 -26.085 1.00 55.59 113 ILE A CA 1
ATOM 873 C C . ILE A 1 113 ? 32.150 17.182 -26.428 1.00 55.59 113 ILE A C 1
ATOM 875 O O . ILE A 1 113 ? 32.320 18.226 -25.804 1.00 55.59 113 ILE A O 1
ATOM 879 N N . PHE A 1 114 ? 31.187 17.051 -27.340 1.00 55.56 114 PHE A N 1
ATOM 880 C CA . PHE A 1 114 ? 30.275 18.143 -27.674 1.00 55.56 114 PHE A CA 1
ATOM 881 C C . PHE A 1 114 ? 29.449 18.585 -26.462 1.00 55.56 114 PHE A C 1
ATOM 883 O O . PHE A 1 114 ? 29.354 19.779 -26.190 1.00 55.56 114 PHE A O 1
ATOM 890 N N . TYR A 1 115 ? 28.952 17.636 -25.664 1.00 53.56 115 TYR A N 1
ATOM 891 C CA . TYR A 1 115 ? 28.276 17.915 -24.397 1.00 53.56 115 TYR A CA 1
ATOM 892 C C . TYR A 1 115 ? 29.135 18.765 -23.445 1.00 53.56 115 TYR A C 1
ATOM 894 O O . TYR A 1 115 ? 28.623 19.686 -22.809 1.00 53.56 115 TYR A O 1
ATOM 902 N N . ARG A 1 116 ? 30.446 18.488 -23.348 1.00 48.56 116 ARG A N 1
ATOM 903 C CA . ARG A 1 116 ? 31.362 19.278 -22.502 1.00 48.56 116 ARG A CA 1
ATOM 904 C C . ARG A 1 116 ? 31.503 20.728 -22.972 1.00 48.56 116 ARG A C 1
ATOM 906 O O . ARG A 1 116 ? 31.805 21.584 -22.148 1.00 48.56 116 ARG A O 1
ATOM 913 N N . VAL A 1 117 ? 31.313 20.992 -24.262 1.00 51.56 117 VAL A N 1
ATOM 914 C CA . VAL A 1 117 ? 31.547 22.306 -24.879 1.00 51.56 117 VAL A CA 1
ATOM 915 C C . VAL A 1 117 ? 30.247 23.114 -25.030 1.00 51.56 117 VAL A C 1
ATOM 917 O O . VAL A 1 117 ? 30.268 24.328 -24.845 1.00 51.56 117 VAL A O 1
ATOM 920 N N . ARG A 1 118 ? 29.114 22.462 -25.330 1.00 51.00 118 ARG A N 1
ATOM 921 C CA . ARG A 1 118 ? 27.810 23.079 -25.660 1.00 51.00 118 ARG A CA 1
ATOM 922 C C . ARG A 1 118 ? 26.660 22.447 -24.856 1.00 51.00 118 ARG A C 1
ATOM 924 O O . ARG A 1 118 ? 25.852 21.686 -25.398 1.00 51.00 118 ARG A O 1
ATOM 931 N N . PRO A 1 119 ? 26.545 22.747 -23.552 1.00 47.62 119 PRO A N 1
ATOM 932 C CA . PRO A 1 119 ? 25.473 22.208 -22.718 1.00 47.62 119 PRO A CA 1
ATOM 933 C C . PRO A 1 119 ? 24.077 22.764 -23.079 1.00 47.62 119 PRO A C 1
ATOM 935 O O . PRO A 1 119 ? 23.057 22.222 -22.673 1.00 47.62 119 PRO A O 1
ATOM 938 N N . ASP A 1 120 ? 23.970 23.832 -23.861 1.00 47.50 120 ASP A N 1
ATOM 939 C CA . ASP A 1 120 ? 22.691 24.405 -24.295 1.00 47.50 120 ASP A CA 1
ATOM 940 C C . ASP A 1 120 ? 21.970 23.564 -25.369 1.00 47.50 120 ASP A C 1
ATOM 942 O O . ASP A 1 120 ? 20.743 23.607 -25.463 1.00 47.50 120 ASP A O 1
ATOM 946 N N . GLN A 1 121 ? 22.707 22.743 -26.128 1.00 49.34 121 GLN A N 1
ATOM 947 C CA . GLN A 1 121 ? 22.182 21.899 -27.217 1.00 49.34 121 GLN A CA 1
ATOM 948 C C . GLN A 1 121 ? 21.874 20.448 -26.797 1.00 49.34 121 GLN A C 1
ATOM 950 O O . GLN A 1 121 ? 21.421 19.619 -27.591 1.00 49.34 121 GLN A O 1
ATOM 955 N N . ILE A 1 122 ? 22.029 20.164 -25.503 1.00 48.53 122 ILE A N 1
ATOM 956 C CA . ILE A 1 122 ? 21.743 18.903 -24.806 1.00 48.53 122 ILE A CA 1
ATOM 957 C C . ILE A 1 122 ? 20.422 18.254 -25.257 1.00 48.53 122 ILE A C 1
ATOM 959 O O . ILE A 1 122 ? 20.400 17.084 -25.638 1.00 48.53 122 ILE A O 1
ATOM 963 N N . CYS A 1 123 ? 19.323 19.016 -25.287 1.00 43.94 123 CYS A N 1
ATOM 964 C CA . CYS A 1 123 ? 17.984 18.495 -25.596 1.00 43.94 123 CYS A CA 1
ATOM 965 C C . CYS A 1 123 ? 17.871 17.877 -27.001 1.00 43.94 123 CYS A C 1
ATOM 967 O O . CYS A 1 123 ? 17.045 16.988 -27.217 1.00 43.94 123 CYS A O 1
ATOM 969 N N . GLN A 1 124 ? 18.688 18.335 -27.951 1.00 48.38 124 GLN A N 1
ATOM 970 C CA . GLN A 1 124 ? 18.637 17.873 -29.337 1.00 48.38 124 GLN A CA 1
ATOM 971 C C . GLN A 1 124 ? 19.388 16.547 -29.535 1.00 48.38 124 GLN A C 1
ATOM 973 O O . GLN A 1 124 ? 19.021 15.755 -30.402 1.00 48.38 124 GLN A O 1
ATOM 978 N N . MET A 1 125 ? 20.374 16.257 -28.678 1.00 49.38 125 MET A N 1
ATOM 979 C CA . MET A 1 125 ? 21.284 15.114 -28.810 1.00 49.38 125 MET A CA 1
ATOM 980 C C . MET A 1 125 ? 20.790 13.802 -28.202 1.00 49.38 125 MET A C 1
ATOM 982 O O . MET A 1 125 ? 21.443 12.778 -28.361 1.00 49.38 125 MET A O 1
ATOM 986 N N . MET A 1 126 ? 19.670 13.772 -27.480 1.00 50.34 126 MET A N 1
ATOM 987 C CA . MET A 1 126 ? 19.347 12.590 -26.658 1.00 50.34 126 MET A CA 1
ATOM 988 C C . MET A 1 126 ? 18.361 11.552 -27.113 1.00 50.34 126 MET A C 1
ATOM 990 O O . MET A 1 126 ? 18.502 10.408 -26.672 1.00 50.34 126 MET A O 1
ATOM 994 N N . PRO A 1 127 ? 17.475 11.825 -28.069 1.00 47.59 127 PRO A N 1
ATOM 995 C CA . PRO A 1 127 ? 16.910 10.744 -28.860 1.00 47.59 127 PRO A CA 1
ATOM 996 C C . PRO A 1 127 ? 18.013 9.919 -29.549 1.00 47.59 127 PRO A C 1
ATOM 998 O O . PRO A 1 127 ? 17.804 8.743 -29.808 1.00 47.59 127 PRO A O 1
ATOM 1001 N N . LEU A 1 128 ? 19.180 10.529 -29.794 1.00 51.28 128 LEU A N 1
ATOM 1002 C CA . LEU A 1 128 ? 20.359 9.908 -30.390 1.00 51.28 128 LEU A CA 1
ATOM 1003 C C . LEU A 1 128 ? 21.086 8.981 -29.407 1.00 51.28 128 LEU A C 1
ATOM 1005 O O . LEU A 1 128 ? 21.202 7.783 -29.637 1.00 51.28 128 LEU A O 1
ATOM 1009 N N . MET A 1 129 ? 21.508 9.519 -28.258 1.00 49.00 129 MET A N 1
ATOM 1010 C CA . MET A 1 129 ? 22.278 8.760 -27.266 1.00 49.00 129 MET A CA 1
ATOM 1011 C C . MET A 1 129 ? 21.478 7.622 -26.613 1.00 49.00 129 MET A C 1
ATOM 1013 O O . MET A 1 129 ? 22.045 6.573 -26.324 1.00 49.00 129 MET A O 1
ATOM 1017 N N . SER A 1 130 ? 20.169 7.805 -26.400 1.00 46.66 130 SER A N 1
ATOM 1018 C CA . SER A 1 130 ? 19.301 6.783 -25.785 1.00 46.66 130 SER A CA 1
ATOM 1019 C C . SER A 1 130 ? 19.009 5.579 -26.686 1.00 46.66 130 SER A C 1
ATOM 1021 O O . SER A 1 130 ? 18.596 4.540 -26.183 1.00 46.66 130 SER A O 1
ATOM 1023 N N . ARG A 1 131 ? 19.197 5.701 -28.005 1.00 50.88 131 ARG A N 1
ATOM 1024 C CA . ARG A 1 131 ? 18.751 4.697 -28.984 1.00 50.88 131 ARG A CA 1
ATOM 1025 C C . ARG A 1 131 ? 19.882 3.908 -29.634 1.00 50.88 131 ARG A C 1
ATOM 1027 O O . ARG A 1 131 ? 19.621 2.811 -30.109 1.00 50.88 131 ARG A O 1
ATOM 1034 N N . CYS A 1 132 ? 21.121 4.397 -29.602 1.00 45.41 132 CYS A N 1
ATOM 1035 C CA . CYS A 1 132 ? 22.242 3.685 -30.215 1.00 45.41 132 CYS A CA 1
ATOM 1036 C C . CYS A 1 132 ? 22.849 2.548 -29.353 1.00 45.41 132 CYS A C 1
ATOM 1038 O O . CYS A 1 132 ? 23.901 2.050 -29.711 1.00 45.41 132 CYS A O 1
ATOM 1040 N N . ASN A 1 133 ? 22.276 2.127 -28.209 1.00 42.19 133 ASN A N 1
ATOM 1041 C CA . ASN A 1 133 ? 22.948 1.201 -27.250 1.00 42.19 133 ASN A CA 1
ATOM 1042 C C . ASN A 1 133 ? 24.352 1.672 -26.794 1.00 42.19 133 ASN A C 1
ATOM 1044 O O . ASN A 1 133 ? 25.176 0.938 -26.253 1.00 42.19 133 ASN A O 1
ATOM 1048 N N . VAL A 1 134 ? 24.593 2.963 -26.973 1.00 41.03 134 VAL A N 1
ATOM 1049 C CA . VAL A 1 134 ? 25.900 3.615 -26.995 1.00 41.03 134 VAL A CA 1
ATOM 1050 C C . VAL A 1 134 ? 26.399 3.977 -25.586 1.00 41.03 134 VAL A C 1
ATOM 1052 O O . VAL A 1 134 ? 27.578 4.224 -25.336 1.00 41.03 134 VAL A O 1
ATOM 1055 N N . ILE A 1 135 ? 25.507 3.983 -24.605 1.00 40.81 135 ILE A N 1
ATOM 1056 C CA . ILE A 1 135 ? 25.840 4.441 -23.260 1.00 40.81 135 ILE A CA 1
ATOM 1057 C C . ILE A 1 135 ? 26.605 3.359 -22.467 1.00 40.81 135 ILE A C 1
ATOM 1059 O O . ILE A 1 135 ? 27.330 3.701 -21.534 1.00 40.81 135 ILE A O 1
ATOM 1063 N N . CYS A 1 136 ? 26.567 2.077 -22.853 1.00 33.44 136 CYS A N 1
ATOM 1064 C CA . CYS A 1 136 ? 27.261 0.999 -22.129 1.00 33.44 136 CYS A CA 1
ATOM 1065 C C . CYS A 1 136 ? 28.792 1.174 -22.054 1.00 33.44 136 CYS A C 1
ATOM 1067 O O . CYS A 1 136 ? 29.374 0.904 -21.005 1.00 33.44 136 CYS A O 1
ATOM 1069 N N . TYR A 1 137 ? 29.447 1.674 -23.111 1.00 34.50 137 TYR A N 1
ATOM 1070 C CA . TYR A 1 137 ? 30.917 1.753 -23.163 1.00 34.50 137 TYR A CA 1
ATOM 1071 C C . TYR A 1 137 ? 31.489 2.996 -22.457 1.00 34.50 137 TYR A C 1
ATOM 1073 O O . TYR A 1 137 ? 32.538 2.940 -21.819 1.00 34.50 137 TYR A O 1
ATOM 1081 N N . THR A 1 138 ? 30.779 4.125 -22.490 1.00 37.12 138 THR A N 1
ATOM 1082 C CA . THR A 1 138 ? 31.272 5.401 -21.932 1.00 37.12 138 THR A CA 1
ATOM 1083 C C . THR A 1 138 ? 30.901 5.633 -20.473 1.00 37.12 138 THR A C 1
ATOM 1085 O O . THR A 1 138 ? 31.516 6.434 -19.767 1.00 37.12 138 THR A O 1
ATOM 1088 N N . SER A 1 139 ? 29.952 4.853 -19.972 1.00 36.03 139 SER A N 1
ATOM 1089 C CA . SER A 1 139 ? 29.542 4.843 -18.570 1.00 36.03 139 SER A CA 1
ATOM 1090 C C . SER A 1 139 ? 30.591 4.277 -17.623 1.00 36.03 139 SER A C 1
ATOM 1092 O O . SER A 1 139 ? 30.703 4.758 -16.499 1.00 36.03 139 SER A O 1
ATOM 1094 N N . SER A 1 140 ? 31.393 3.321 -18.105 1.00 32.34 140 SER A N 1
ATOM 1095 C CA . SER A 1 140 ? 32.548 2.781 -17.383 1.00 32.34 140 SER A CA 1
ATOM 1096 C C . SER A 1 140 ? 33.622 3.840 -17.115 1.00 32.34 140 SER A C 1
ATOM 1098 O O . SER A 1 140 ? 34.395 3.671 -16.178 1.00 32.34 140 SER A O 1
ATOM 1100 N N . GLN A 1 141 ? 33.694 4.907 -17.923 1.00 33.34 141 GLN A N 1
ATOM 1101 C CA . GLN A 1 141 ? 34.685 5.975 -17.755 1.00 33.34 141 GLN A CA 1
ATOM 1102 C C . GLN A 1 141 ? 34.128 7.206 -17.024 1.00 33.34 141 GLN A C 1
ATOM 1104 O O . GLN A 1 141 ? 34.875 7.887 -16.328 1.00 33.34 141 GLN A O 1
ATOM 1109 N N . TYR A 1 142 ? 32.823 7.488 -17.127 1.00 36.53 142 TYR A N 1
ATOM 1110 C CA . TYR A 1 142 ? 32.232 8.699 -16.538 1.00 36.53 142 TYR A CA 1
ATOM 1111 C C . TYR A 1 142 ? 31.809 8.581 -15.070 1.00 36.53 142 TYR A C 1
ATOM 1113 O O . TYR A 1 142 ? 31.751 9.609 -14.399 1.00 36.53 142 TYR A O 1
ATOM 1121 N N . CYS A 1 143 ? 31.585 7.374 -14.535 1.00 34.66 143 CYS A N 1
ATOM 1122 C CA . CYS A 1 143 ? 31.397 7.198 -13.086 1.00 34.66 143 CYS A CA 1
ATOM 1123 C C . CYS A 1 143 ? 32.667 7.519 -12.266 1.00 34.66 143 CYS A C 1
ATOM 1125 O O . CYS A 1 143 ? 32.609 7.524 -11.045 1.00 34.66 143 CYS A O 1
ATOM 1127 N N . VAL A 1 144 ? 33.802 7.822 -12.916 1.00 30.58 144 VAL A N 1
ATOM 1128 C CA . VAL A 1 144 ? 35.106 8.035 -12.260 1.00 30.58 144 VAL A CA 1
ATOM 1129 C C . VAL A 1 144 ? 35.624 9.484 -12.359 1.00 30.58 144 VAL A C 1
ATOM 1131 O O . VAL A 1 144 ? 36.605 9.818 -11.706 1.00 30.58 144 VAL A O 1
ATOM 1134 N N . THR A 1 145 ? 34.990 10.404 -13.102 1.00 28.52 145 THR A N 1
ATOM 1135 C CA . THR A 1 145 ? 35.553 11.767 -13.276 1.00 28.52 145 THR A CA 1
ATOM 1136 C C . THR A 1 145 ? 34.648 12.890 -12.760 1.00 28.52 145 THR A C 1
ATOM 1138 O O . THR A 1 145 ? 33.768 13.388 -13.460 1.00 28.52 145 THR A O 1
ATOM 1141 N N . GLU A 1 146 ? 34.949 13.316 -11.531 1.00 35.41 146 GLU A N 1
ATOM 1142 C CA . GLU A 1 146 ? 34.313 14.318 -10.656 1.00 35.41 146 GLU A CA 1
ATOM 1143 C C . GLU A 1 146 ? 34.178 15.776 -11.162 1.00 35.41 146 GLU A C 1
ATOM 1145 O O . GLU A 1 146 ? 33.626 16.606 -10.445 1.00 35.41 146 GLU A O 1
ATOM 1150 N N . SER A 1 147 ? 34.645 16.166 -12.349 1.00 31.28 147 SER A N 1
ATOM 1151 C CA . SER A 1 147 ? 34.903 17.601 -12.606 1.00 31.28 147 SER A CA 1
ATOM 1152 C C . SER A 1 147 ? 33.711 18.459 -13.077 1.00 31.28 147 SER A C 1
ATOM 1154 O O . SER A 1 147 ? 33.840 19.682 -13.110 1.00 31.28 147 SER A O 1
ATOM 1156 N N . ASN A 1 148 ? 32.565 17.891 -13.473 1.00 35.00 148 ASN A N 1
ATOM 1157 C CA . ASN A 1 148 ? 31.618 18.634 -14.334 1.00 35.00 148 ASN A CA 1
ATOM 1158 C C . ASN A 1 148 ? 30.249 18.980 -13.724 1.00 35.00 148 ASN A C 1
ATOM 1160 O O . ASN A 1 148 ? 29.475 19.687 -14.365 1.00 35.00 148 ASN A O 1
ATOM 1164 N N . ILE A 1 149 ? 29.939 18.539 -12.503 1.00 37.16 149 ILE A N 1
ATOM 1165 C CA . ILE A 1 149 ? 28.649 18.862 -11.853 1.00 37.16 149 ILE A CA 1
ATOM 1166 C C . ILE A 1 149 ? 28.734 20.183 -11.059 1.00 37.16 149 ILE A C 1
ATOM 1168 O O . ILE A 1 149 ? 27.735 20.878 -10.900 1.00 37.16 149 ILE A O 1
ATOM 1172 N N . GLY A 1 150 ? 29.937 20.593 -10.635 1.00 30.91 150 GLY A N 1
ATOM 1173 C CA . GLY A 1 150 ? 30.150 21.788 -9.807 1.00 30.91 150 GLY A CA 1
ATOM 1174 C C . GLY A 1 150 ? 29.958 23.139 -10.511 1.00 30.91 150 GLY A C 1
ATOM 1175 O O . GLY A 1 150 ? 29.667 24.126 -9.843 1.00 30.91 150 GLY A O 1
ATOM 1176 N N . ASN A 1 151 ? 30.057 23.199 -11.844 1.00 31.52 151 ASN A N 1
ATOM 1177 C CA . ASN A 1 151 ? 30.007 24.466 -12.596 1.00 31.52 151 ASN A CA 1
ATOM 1178 C C . ASN A 1 151 ? 28.594 24.899 -13.032 1.00 31.52 151 ASN A C 1
ATOM 1180 O O . ASN A 1 151 ? 28.443 25.939 -13.666 1.00 31.52 151 ASN A O 1
ATOM 1184 N N . MET A 1 152 ? 27.544 24.150 -12.685 1.00 32.88 152 MET A N 1
ATOM 1185 C CA . MET A 1 152 ? 26.149 24.510 -12.989 1.00 32.88 152 MET A CA 1
ATOM 1186 C C . MET A 1 152 ? 25.495 25.314 -11.854 1.00 32.88 152 MET A C 1
ATOM 1188 O O . MET A 1 152 ? 24.370 25.031 -11.446 1.00 32.88 152 MET A O 1
ATOM 1192 N N . LYS A 1 153 ? 26.188 26.327 -11.326 1.00 32.28 153 LYS A N 1
ATOM 1193 C CA . LYS A 1 153 ? 25.619 27.275 -10.359 1.00 32.28 153 LYS A CA 1
ATOM 1194 C C . LYS A 1 153 ? 25.496 28.645 -11.034 1.00 32.28 153 LYS A C 1
ATOM 1196 O O . LYS A 1 153 ? 26.476 29.144 -11.563 1.00 32.28 153 LYS A O 1
ATOM 1201 N N . GLU A 1 154 ? 24.283 29.205 -11.006 1.00 33.59 154 GLU A N 1
ATOM 1202 C CA . GLU A 1 154 ? 23.903 30.613 -11.281 1.00 33.59 154 GLU A CA 1
ATOM 1203 C C . GLU A 1 154 ? 23.245 31.02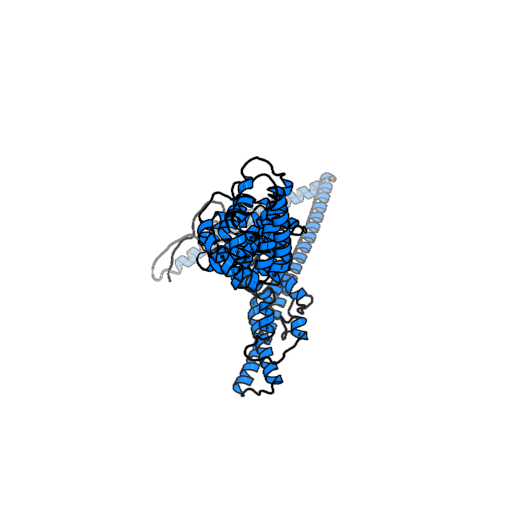8 -12.603 1.00 33.59 154 GLU A C 1
ATOM 1205 O O . GLU A 1 154 ? 22.750 32.152 -12.668 1.00 33.59 154 GLU A O 1
ATOM 1210 N N . ARG A 1 155 ? 23.083 30.189 -13.629 1.00 30.45 155 ARG A N 1
ATOM 1211 C CA . ARG A 1 155 ? 22.237 30.593 -14.771 1.00 30.45 155 ARG A CA 1
ATOM 1212 C C . ARG A 1 155 ? 21.353 29.456 -15.244 1.00 30.45 155 ARG A C 1
ATOM 1214 O O . ARG A 1 155 ? 21.877 28.434 -15.665 1.00 30.45 155 ARG A O 1
ATOM 1221 N N . LEU A 1 156 ? 20.040 29.717 -15.257 1.00 35.34 156 LEU A N 1
ATOM 1222 C CA . LEU A 1 156 ? 18.947 28.962 -15.894 1.00 35.34 156 LEU A CA 1
ATOM 1223 C C . LEU A 1 156 ? 18.056 28.149 -14.943 1.00 35.34 156 LEU A C 1
ATOM 1225 O O . LEU A 1 156 ? 18.062 26.923 -14.976 1.00 35.34 156 LEU A O 1
ATOM 1229 N N . GLU A 1 157 ? 17.200 28.824 -14.181 1.00 42.31 157 GLU A N 1
ATOM 1230 C CA . GLU A 1 157 ? 16.163 28.162 -13.374 1.00 42.31 157 GLU A CA 1
ATOM 1231 C C . GLU A 1 157 ? 15.166 27.332 -14.224 1.00 42.31 157 GLU A C 1
ATOM 1233 O O . GLU A 1 157 ? 14.669 26.322 -13.738 1.00 42.31 157 GLU A O 1
ATOM 1238 N N . ASP A 1 158 ? 14.969 27.651 -15.515 1.00 41.47 158 ASP A N 1
ATOM 1239 C CA . ASP A 1 158 ? 14.090 26.891 -16.434 1.00 41.47 158 ASP A CA 1
ATOM 1240 C C . ASP A 1 158 ? 14.810 25.805 -17.270 1.00 41.47 158 ASP A C 1
ATOM 1242 O O . ASP A 1 158 ? 14.265 24.719 -17.491 1.00 41.47 158 ASP A O 1
ATOM 1246 N N . ASN A 1 159 ? 16.058 26.029 -17.716 1.00 39.97 159 ASN A N 1
ATOM 1247 C CA . ASN A 1 159 ? 16.813 24.978 -18.424 1.00 39.97 159 ASN A CA 1
ATOM 1248 C C . ASN A 1 159 ? 17.421 23.948 -17.462 1.00 39.97 159 ASN A C 1
ATOM 1250 O O . ASN A 1 159 ? 17.635 22.813 -17.882 1.00 39.97 159 ASN A O 1
ATOM 1254 N N . GLN A 1 160 ? 17.643 24.271 -16.180 1.00 46.34 160 GLN A N 1
ATOM 1255 C CA . GLN A 1 160 ? 18.107 23.283 -15.199 1.00 46.34 160 GLN A CA 1
ATOM 1256 C C . GLN A 1 160 ? 17.111 22.147 -14.979 1.00 46.34 160 GLN A C 1
ATOM 1258 O O . GLN A 1 160 ? 17.535 21.007 -14.812 1.00 46.34 160 GLN A O 1
ATOM 1263 N N . ILE A 1 161 ? 15.805 22.418 -15.032 1.00 44.25 161 ILE A N 1
ATOM 1264 C CA . ILE A 1 161 ? 14.772 21.382 -14.900 1.00 44.25 161 ILE A CA 1
ATOM 1265 C C . ILE A 1 161 ? 14.827 20.441 -16.105 1.00 44.25 161 ILE A C 1
ATOM 1267 O O . ILE A 1 161 ? 14.814 19.226 -15.934 1.00 44.25 161 ILE A O 1
ATOM 1271 N N . ARG A 1 162 ? 14.981 20.984 -17.322 1.00 40.25 162 ARG A N 1
ATOM 1272 C CA . ARG A 1 162 ? 15.118 20.190 -18.555 1.00 40.25 162 ARG A CA 1
ATOM 1273 C C . ARG A 1 162 ? 16.408 19.373 -18.593 1.00 40.25 162 ARG A C 1
ATOM 1275 O O . ARG A 1 162 ? 16.354 18.215 -18.984 1.00 40.25 162 ARG A O 1
ATOM 1282 N N . ILE A 1 163 ? 17.531 19.940 -18.154 1.00 44.78 163 ILE A N 1
ATOM 1283 C CA . ILE A 1 163 ? 18.836 19.261 -18.064 1.00 44.78 163 ILE A CA 1
ATOM 1284 C C . ILE A 1 163 ? 18.827 18.196 -16.946 1.00 44.78 163 ILE A C 1
ATOM 1286 O O . ILE A 1 163 ? 19.387 17.117 -17.122 1.00 44.78 163 ILE A O 1
ATOM 1290 N N . SER A 1 164 ? 18.122 18.437 -15.836 1.00 47.28 164 SER A N 1
ATOM 1291 C CA . SER A 1 164 ? 17.972 17.486 -14.721 1.00 47.28 164 SER A CA 1
ATOM 1292 C C . SER A 1 164 ? 17.033 16.318 -15.045 1.00 47.28 164 SER A C 1
ATOM 1294 O O . SER A 1 164 ? 17.407 15.167 -14.832 1.00 47.28 164 SER A O 1
ATOM 1296 N N . LEU A 1 165 ? 15.860 16.587 -15.647 1.00 42.38 165 LEU A N 1
ATOM 1297 C CA . LEU A 1 165 ? 14.957 15.569 -16.227 1.00 42.38 165 LEU A CA 1
ATOM 1298 C C . LEU A 1 165 ? 15.719 14.594 -17.120 1.00 42.38 165 LEU A C 1
ATOM 1300 O O . LEU A 1 165 ? 15.439 13.404 -17.187 1.00 42.38 165 LEU A O 1
ATOM 1304 N N . PHE A 1 166 ? 16.644 15.164 -17.871 1.00 45.28 166 PHE A N 1
ATOM 1305 C CA . PHE A 1 166 ? 17.382 14.528 -18.929 1.00 45.28 166 PHE A CA 1
ATOM 1306 C C . PHE A 1 166 ? 18.545 13.693 -18.391 1.00 45.28 166 PHE A C 1
ATOM 1308 O O . PHE A 1 166 ? 18.728 12.575 -18.860 1.00 45.28 166 PHE A O 1
ATOM 1315 N N . PHE A 1 167 ? 19.269 14.161 -17.366 1.00 48.84 167 PHE A N 1
ATOM 1316 C CA . PHE A 1 167 ? 20.252 13.336 -16.654 1.00 48.84 167 PHE A CA 1
ATOM 1317 C C . PHE A 1 167 ? 19.598 12.130 -15.989 1.00 48.84 167 PHE A C 1
ATOM 1319 O O . PHE A 1 167 ? 20.122 11.025 -16.091 1.00 48.84 167 PHE A O 1
ATOM 1326 N N . LEU A 1 168 ? 18.434 12.329 -15.370 1.00 45.84 168 LEU A N 1
ATOM 1327 C CA . LEU A 1 168 ? 17.656 11.267 -14.740 1.00 45.84 168 LEU A CA 1
ATOM 1328 C C . LEU A 1 168 ? 17.083 10.277 -15.767 1.00 45.84 168 LEU A C 1
ATOM 1330 O O . LEU A 1 168 ? 17.137 9.074 -15.543 1.00 45.84 168 LEU A O 1
ATOM 1334 N N . PHE A 1 169 ? 16.617 10.744 -16.929 1.00 44.72 169 PHE A N 1
ATOM 1335 C CA . PHE A 1 169 ? 16.141 9.872 -18.012 1.00 44.72 169 PHE A CA 1
ATOM 1336 C C . PHE A 1 169 ? 17.285 9.119 -18.720 1.00 44.72 169 PHE A C 1
ATOM 1338 O O . PHE A 1 169 ? 17.143 7.946 -19.059 1.00 44.72 169 PHE A O 1
ATOM 1345 N N . ALA A 1 170 ? 18.449 9.752 -18.903 1.00 45.88 170 ALA A N 1
ATOM 1346 C CA . ALA A 1 170 ? 19.665 9.084 -19.374 1.00 45.88 170 ALA A CA 1
ATOM 1347 C C . ALA A 1 170 ? 20.186 8.064 -18.353 1.00 45.88 170 ALA A C 1
ATOM 1349 O O . ALA A 1 170 ? 20.715 7.028 -18.750 1.00 45.88 170 ALA A O 1
ATOM 1350 N N . MET A 1 171 ? 20.003 8.326 -17.054 1.00 46.72 171 MET A N 1
ATOM 1351 C CA . MET A 1 171 ? 20.197 7.341 -15.994 1.00 46.72 171 MET A CA 1
ATOM 1352 C C . MET A 1 171 ? 19.208 6.186 -16.146 1.00 46.72 171 MET A C 1
ATOM 1354 O O . MET A 1 171 ? 19.643 5.051 -16.210 1.00 46.72 171 MET A O 1
ATOM 1358 N N . PHE A 1 172 ? 17.911 6.456 -16.297 1.00 44.28 172 PHE A N 1
ATOM 1359 C CA . PHE A 1 172 ? 16.848 5.451 -16.417 1.00 44.28 172 PHE A CA 1
ATOM 1360 C C . PHE A 1 172 ? 17.071 4.464 -17.581 1.00 44.28 172 PHE A C 1
ATOM 1362 O O . PHE A 1 172 ? 16.943 3.253 -17.409 1.00 44.28 172 PHE A O 1
ATOM 1369 N N . VAL A 1 173 ? 17.496 4.959 -18.753 1.00 42.94 173 VAL A N 1
ATOM 1370 C CA . VAL A 1 173 ? 17.835 4.119 -19.926 1.00 42.94 173 VAL A CA 1
ATOM 1371 C C . VAL A 1 173 ? 19.165 3.357 -19.742 1.00 42.94 173 VAL A C 1
ATOM 1373 O O . VAL A 1 173 ? 19.373 2.313 -20.350 1.00 42.94 173 VAL A O 1
ATOM 1376 N N . LYS A 1 174 ? 20.064 3.842 -18.876 1.00 46.75 174 LYS A N 1
ATOM 1377 C CA . LYS A 1 174 ? 21.368 3.233 -18.545 1.00 46.75 174 LYS A CA 1
ATOM 1378 C C . LYS A 1 174 ? 21.296 2.237 -17.368 1.00 46.75 174 LYS A C 1
ATOM 1380 O O . LYS A 1 174 ? 22.072 1.281 -17.332 1.00 46.75 174 LYS A O 1
ATOM 1385 N N . LEU A 1 175 ? 20.380 2.444 -16.421 1.00 42.12 175 LEU A N 1
ATOM 1386 C CA . LEU A 1 175 ? 20.220 1.687 -15.171 1.00 42.12 175 LEU A CA 1
ATOM 1387 C C . LEU A 1 175 ? 19.728 0.267 -15.417 1.00 42.12 175 LEU A C 1
ATOM 1389 O O . LEU A 1 175 ? 20.234 -0.670 -14.807 1.00 42.12 175 LEU A O 1
ATOM 1393 N N . THR A 1 176 ? 18.799 0.114 -16.359 1.00 40.56 176 THR A N 1
ATOM 1394 C CA . THR A 1 176 ? 18.144 -1.162 -16.661 1.00 40.56 176 THR A CA 1
ATOM 1395 C C . THR A 1 176 ? 19.068 -2.201 -17.301 1.00 40.56 176 THR A C 1
ATOM 1397 O O . THR A 1 176 ? 18.786 -3.387 -17.184 1.00 40.56 176 THR A O 1
ATOM 1400 N N . TYR A 1 177 ? 20.191 -1.802 -17.918 1.00 38.44 177 TYR A N 1
ATOM 1401 C CA . TYR A 1 177 ? 21.113 -2.743 -18.578 1.00 38.44 177 TYR A CA 1
ATOM 1402 C C . TYR A 1 177 ? 22.544 -2.779 -18.008 1.00 38.44 177 TYR A C 1
ATOM 1404 O O . TYR A 1 177 ? 23.189 -3.823 -18.088 1.00 38.44 177 TYR A O 1
ATOM 1412 N N . ALA A 1 178 ? 23.076 -1.688 -17.437 1.00 40.06 178 ALA A N 1
ATOM 1413 C CA . ALA A 1 178 ? 24.492 -1.626 -17.035 1.00 40.06 178 ALA A CA 1
ATOM 1414 C C . ALA A 1 178 ? 24.742 -1.693 -15.515 1.00 40.06 178 ALA A C 1
ATOM 1416 O O . ALA A 1 178 ? 25.774 -2.221 -15.097 1.00 40.06 178 ALA A O 1
ATOM 1417 N N . LEU A 1 179 ? 23.827 -1.177 -14.682 1.00 40.09 179 LEU A N 1
ATOM 1418 C CA . LEU A 1 179 ? 24.033 -1.063 -13.228 1.00 40.09 179 LEU A CA 1
ATOM 1419 C C . LEU A 1 179 ? 23.573 -2.276 -12.425 1.00 40.09 179 LEU A C 1
ATOM 1421 O O . LEU A 1 179 ? 24.113 -2.477 -11.341 1.00 40.09 179 LEU A O 1
ATOM 1425 N N . TRP A 1 180 ? 22.748 -3.161 -12.998 1.00 44.50 180 TRP A N 1
ATOM 1426 C CA . TRP A 1 180 ? 22.499 -4.487 -12.411 1.00 44.50 180 TRP A CA 1
ATOM 1427 C C . TRP A 1 180 ? 23.810 -5.249 -12.127 1.00 44.50 180 TRP A C 1
ATOM 1429 O O . TRP A 1 180 ? 23.863 -6.117 -11.266 1.00 44.50 180 TRP A O 1
ATOM 1439 N N . ARG A 1 181 ? 24.908 -4.897 -12.818 1.00 44.22 181 ARG A N 1
ATOM 1440 C CA . ARG A 1 181 ? 26.232 -5.489 -12.600 1.00 44.22 181 ARG A CA 1
ATOM 1441 C C . ARG A 1 181 ? 27.104 -4.808 -11.533 1.00 44.22 181 ARG A C 1
ATOM 1443 O O . ARG A 1 181 ? 27.981 -5.510 -11.040 1.00 44.22 181 ARG A O 1
ATOM 1450 N N . LYS A 1 182 ? 26.946 -3.503 -11.221 1.00 52.41 182 LYS A N 1
ATOM 1451 C CA . LYS A 1 182 ? 27.804 -2.737 -10.266 1.00 52.41 182 LYS A CA 1
ATOM 1452 C C . LYS A 1 182 ? 27.149 -1.438 -9.729 1.00 52.41 182 LYS A C 1
ATOM 1454 O O . LYS A 1 182 ? 27.581 -0.346 -10.113 1.00 52.41 182 LYS A O 1
ATOM 1459 N N . PRO A 1 183 ? 26.156 -1.508 -8.830 1.00 53.59 183 PRO A N 1
ATOM 1460 C CA . PRO A 1 183 ? 25.477 -0.322 -8.286 1.00 53.59 183 PRO A CA 1
ATOM 1461 C C . PRO A 1 183 ? 26.386 0.611 -7.453 1.00 53.59 183 PRO A C 1
ATOM 1463 O O . PRO A 1 183 ? 26.087 1.792 -7.275 1.00 53.59 183 PRO A O 1
ATOM 1466 N N . GLU A 1 184 ? 27.552 0.123 -7.027 1.00 52.47 184 GLU A N 1
ATOM 1467 C CA . GLU A 1 184 ? 28.611 0.865 -6.320 1.00 52.47 184 GLU A CA 1
ATOM 1468 C C . GLU A 1 184 ? 29.120 2.105 -7.082 1.00 52.47 184 GLU A C 1
ATOM 1470 O O . GLU A 1 184 ? 29.648 3.039 -6.485 1.00 52.47 184 GLU A O 1
ATOM 1475 N N . LEU A 1 185 ? 28.959 2.135 -8.411 1.00 49.59 185 LEU A N 1
ATOM 1476 C CA . LEU A 1 185 ? 29.394 3.248 -9.263 1.00 49.59 185 LEU A CA 1
ATOM 1477 C C . LEU A 1 185 ? 28.485 4.483 -9.179 1.00 49.59 185 LEU A C 1
ATOM 1479 O O . LEU A 1 185 ? 28.819 5.520 -9.759 1.00 49.59 185 LEU A O 1
ATOM 1483 N N . PHE A 1 186 ? 27.329 4.371 -8.520 1.00 64.44 186 PHE A N 1
ATOM 1484 C CA . PHE A 1 186 ? 26.435 5.502 -8.292 1.00 64.44 186 PHE A CA 1
ATOM 1485 C C . PHE A 1 186 ? 27.005 6.458 -7.235 1.00 64.44 186 PHE A C 1
ATOM 1487 O O . PHE A 1 186 ? 27.089 7.664 -7.477 1.00 64.44 186 PHE A O 1
ATOM 1494 N N . GLY A 1 187 ? 27.471 5.890 -6.118 1.00 64.94 187 GLY A N 1
ATOM 1495 C CA . GLY A 1 187 ? 28.176 6.579 -5.042 1.00 64.94 187 GLY A CA 1
ATOM 1496 C C . GLY A 1 187 ? 27.382 7.687 -4.339 1.00 64.94 187 GLY A C 1
ATOM 1497 O O . GLY A 1 187 ? 26.280 8.074 -4.728 1.00 64.94 187 GLY A O 1
ATOM 1498 N N . GLU A 1 188 ? 28.017 8.264 -3.321 1.00 70.81 188 GLU A N 1
ATOM 1499 C CA . GLU A 1 188 ? 27.436 9.269 -2.416 1.00 70.81 188 GLU A CA 1
ATOM 1500 C C . GLU A 1 188 ? 26.862 10.486 -3.146 1.00 70.81 188 GLU A C 1
ATOM 1502 O O . GLU A 1 188 ? 25.760 10.952 -2.864 1.00 70.81 188 GLU A O 1
ATOM 1507 N N . LYS A 1 189 ? 27.580 10.985 -4.156 1.00 64.75 189 LYS A N 1
ATOM 1508 C CA . LYS A 1 189 ? 27.153 12.167 -4.920 1.00 64.75 189 LYS A CA 1
ATOM 1509 C C . LYS A 1 189 ? 25.910 11.899 -5.770 1.00 64.75 189 LYS A C 1
ATOM 1511 O O . LYS A 1 189 ? 25.140 12.829 -6.036 1.00 64.75 189 LYS A O 1
ATOM 1516 N N . GLY A 1 190 ? 25.727 10.655 -6.221 1.00 67.81 190 GLY A N 1
ATOM 1517 C CA . GLY A 1 190 ? 24.528 10.227 -6.932 1.00 67.81 190 GLY A CA 1
ATOM 1518 C C . GLY A 1 190 ? 23.322 10.249 -6.000 1.00 67.81 190 GLY A C 1
ATOM 1519 O O . GLY A 1 190 ? 22.308 10.872 -6.323 1.00 67.81 190 GLY A O 1
ATOM 1520 N N . VAL A 1 191 ? 23.475 9.654 -4.813 1.00 76.38 191 VAL A N 1
ATOM 1521 C CA . VAL A 1 191 ? 22.442 9.621 -3.768 1.00 76.38 191 VAL A CA 1
ATOM 1522 C C . VAL A 1 191 ? 22.059 11.036 -3.325 1.00 76.38 191 VAL A C 1
ATOM 1524 O O . VAL A 1 191 ? 20.879 11.383 -3.357 1.00 76.38 191 VAL A O 1
ATOM 1527 N N . ASP A 1 192 ? 23.031 11.904 -3.035 1.00 75.88 192 ASP A N 1
ATOM 1528 C CA . ASP A 1 192 ? 22.776 13.306 -2.669 1.00 75.88 192 ASP A CA 1
ATOM 1529 C C . ASP A 1 192 ? 21.997 14.072 -3.754 1.00 75.88 192 ASP A C 1
ATOM 1531 O O . ASP A 1 192 ? 21.095 14.864 -3.470 1.00 75.88 192 ASP A O 1
ATOM 1535 N N . SER A 1 193 ? 22.284 13.801 -5.029 1.00 71.31 193 SER A N 1
ATOM 1536 C CA . SER A 1 193 ? 21.537 14.410 -6.132 1.00 71.31 193 SER A CA 1
ATOM 1537 C C . SER A 1 193 ? 20.073 13.955 -6.143 1.00 71.31 193 SER A C 1
ATOM 1539 O O . SER A 1 193 ? 19.183 14.790 -6.302 1.00 71.31 193 SER A O 1
ATOM 1541 N N . ILE A 1 194 ? 19.806 12.664 -5.917 1.00 77.00 194 ILE A N 1
ATOM 1542 C CA . ILE A 1 194 ? 18.441 12.122 -5.803 1.00 77.00 194 ILE A CA 1
ATOM 1543 C C . ILE A 1 194 ? 17.691 12.755 -4.632 1.00 77.00 194 ILE A C 1
ATOM 1545 O O . ILE A 1 194 ? 16.562 13.213 -4.813 1.00 77.00 194 ILE A O 1
ATOM 1549 N N . LEU A 1 195 ? 18.327 12.860 -3.466 1.00 83.38 195 LEU A N 1
ATOM 1550 C CA . LEU A 1 195 ? 17.737 13.494 -2.287 1.00 83.38 195 LEU A CA 1
ATOM 1551 C C . LEU A 1 195 ? 17.375 14.961 -2.554 1.00 83.38 195 LEU A C 1
ATOM 1553 O O . LEU A 1 195 ? 16.281 15.407 -2.204 1.00 83.38 195 LEU A O 1
ATOM 1557 N N . ARG A 1 196 ? 18.241 15.713 -3.245 1.00 79.50 196 ARG A N 1
ATOM 1558 C CA . ARG A 1 196 ? 17.940 17.089 -3.677 1.00 79.50 196 ARG A CA 1
ATOM 1559 C C . ARG A 1 196 ? 16.734 17.157 -4.618 1.00 79.50 196 ARG A C 1
ATOM 1561 O O . ARG A 1 196 ? 15.920 18.075 -4.496 1.00 79.50 196 ARG A O 1
ATOM 1568 N N . TYR A 1 197 ? 16.578 16.191 -5.524 1.00 76.50 197 TYR A N 1
ATOM 1569 C CA . TYR A 1 197 ? 15.411 16.131 -6.407 1.00 76.50 197 TYR A CA 1
ATOM 1570 C C . TYR A 1 197 ? 14.120 15.775 -5.665 1.00 76.50 197 TYR A C 1
ATOM 1572 O O . TYR A 1 197 ? 13.101 16.413 -5.924 1.00 76.50 197 TYR A O 1
ATOM 1580 N N . LEU A 1 198 ? 14.156 14.838 -4.713 1.00 80.88 198 LEU A N 1
ATOM 1581 C CA . LEU A 1 198 ? 13.000 14.507 -3.871 1.00 80.88 198 LEU A CA 1
ATOM 1582 C C . LEU A 1 198 ? 12.552 15.694 -3.003 1.00 80.88 198 LEU A C 1
ATOM 1584 O O . LEU A 1 198 ? 11.358 15.936 -2.865 1.00 80.88 198 LEU A O 1
ATOM 1588 N N . LYS A 1 199 ? 13.497 16.504 -2.504 1.00 81.69 199 LYS A N 1
ATOM 1589 C CA . LYS A 1 199 ? 13.209 17.745 -1.755 1.00 81.69 199 LYS A CA 1
ATOM 1590 C C . LYS A 1 199 ? 12.566 18.847 -2.609 1.00 81.69 199 LYS A C 1
ATOM 1592 O O . LYS A 1 199 ? 12.156 19.885 -2.084 1.00 81.69 199 LYS A O 1
ATOM 1597 N N . THR A 1 200 ? 12.481 18.675 -3.930 1.00 72.44 200 THR A N 1
ATOM 1598 C CA . THR A 1 200 ? 11.853 19.669 -4.805 1.00 72.44 200 THR A CA 1
ATOM 1599 C C . THR A 1 200 ? 10.343 19.700 -4.565 1.00 72.44 200 THR A C 1
ATOM 1601 O O . THR A 1 200 ? 9.668 18.685 -4.675 1.00 72.44 200 THR A O 1
ATOM 1604 N N . ASN A 1 201 ? 9.812 20.890 -4.261 1.00 62.00 201 ASN A N 1
ATOM 1605 C CA . ASN A 1 201 ? 8.437 21.089 -3.792 1.00 62.00 201 ASN A CA 1
ATOM 1606 C C . ASN A 1 201 ? 7.378 20.322 -4.630 1.00 62.00 201 ASN A C 1
ATOM 1608 O O . ASN A 1 201 ? 7.235 20.625 -5.824 1.00 62.00 201 ASN A O 1
ATOM 1612 N N . PRO A 1 202 ? 6.572 19.434 -4.008 1.00 59.69 202 PRO A N 1
ATOM 1613 C CA . PRO A 1 202 ? 5.525 18.659 -4.676 1.00 59.69 202 PRO A CA 1
ATOM 1614 C C . PRO A 1 202 ? 4.522 19.517 -5.456 1.00 59.69 202 PRO A C 1
ATOM 1616 O O . PRO A 1 202 ? 4.065 19.135 -6.529 1.00 59.69 202 PRO A O 1
ATOM 1619 N N . LYS A 1 203 ? 4.235 20.739 -4.987 1.00 57.50 203 LYS A N 1
ATOM 1620 C CA . LYS A 1 203 ? 3.301 21.667 -5.649 1.00 57.50 203 LYS A CA 1
ATOM 1621 C C . LYS A 1 203 ? 3.812 22.170 -7.002 1.00 57.50 203 LYS A C 1
ATOM 1623 O O . LYS A 1 203 ? 3.014 22.568 -7.843 1.00 57.50 203 LYS A O 1
ATOM 1628 N N . LYS A 1 204 ? 5.129 22.133 -7.240 1.00 58.25 204 LYS A N 1
ATOM 1629 C CA . LYS A 1 204 ? 5.726 22.462 -8.545 1.00 58.25 204 LYS A CA 1
ATOM 1630 C C . LYS A 1 204 ? 5.664 21.285 -9.528 1.00 58.25 204 LYS A C 1
ATOM 1632 O O . LYS A 1 204 ? 5.820 21.511 -10.725 1.00 58.25 204 LYS A O 1
ATOM 1637 N N . LEU A 1 205 ? 5.393 20.057 -9.063 1.00 53.16 205 LEU A N 1
ATOM 1638 C CA . LEU A 1 205 ? 5.333 18.855 -9.912 1.00 53.16 205 LEU A CA 1
ATOM 1639 C C . LEU A 1 205 ? 4.206 18.905 -10.949 1.00 53.16 205 LEU A C 1
ATOM 1641 O O . LEU A 1 205 ? 4.339 18.342 -12.037 1.00 53.16 205 LEU A O 1
ATOM 1645 N N . PHE A 1 206 ? 3.137 19.631 -10.623 1.00 52.47 206 PHE A N 1
ATOM 1646 C CA . PHE A 1 206 ? 1.932 19.765 -11.441 1.00 52.47 206 PHE A CA 1
ATOM 1647 C C . PHE A 1 206 ? 1.955 20.971 -12.387 1.00 52.47 206 PHE A C 1
ATOM 1649 O O . PHE A 1 206 ? 1.040 21.142 -13.191 1.00 52.47 206 PHE A O 1
ATOM 1656 N N . ASN A 1 207 ? 3.019 21.780 -12.366 1.00 54.69 207 ASN A N 1
ATOM 1657 C CA . ASN A 1 207 ? 3.226 22.783 -13.402 1.00 54.69 207 ASN A CA 1
ATOM 1658 C C . ASN A 1 207 ? 3.639 22.053 -14.689 1.00 54.69 207 ASN A C 1
ATOM 1660 O O . ASN A 1 207 ? 4.581 21.257 -14.676 1.00 54.69 207 ASN A O 1
ATOM 1664 N N . GLY A 1 208 ? 2.957 22.323 -15.810 1.00 49.81 208 GLY A N 1
ATOM 1665 C CA . GLY A 1 208 ? 3.124 21.664 -17.122 1.00 49.81 208 GLY A CA 1
ATOM 1666 C C . GLY A 1 208 ? 4.524 21.729 -17.765 1.00 49.81 208 GLY A C 1
ATOM 1667 O O . GLY A 1 208 ? 4.689 21.371 -18.926 1.00 49.81 208 GLY A O 1
ATOM 1668 N N . LEU A 1 209 ? 5.545 22.144 -17.015 1.00 53.84 209 LEU A N 1
ATOM 1669 C CA . LEU A 1 209 ? 6.957 22.250 -17.386 1.00 53.84 209 LEU A CA 1
ATOM 1670 C C . LEU A 1 209 ? 7.718 20.907 -17.344 1.00 53.84 209 LEU A C 1
ATOM 1672 O O . LEU A 1 209 ? 8.931 20.880 -17.533 1.00 53.84 209 LEU A O 1
ATOM 1676 N N . GLY A 1 210 ? 7.029 19.777 -17.134 1.00 57.16 210 GLY A N 1
ATOM 1677 C CA . GLY A 1 210 ? 7.626 18.434 -17.212 1.00 57.16 210 GLY A CA 1
ATOM 1678 C C . GLY A 1 210 ? 8.153 17.867 -15.891 1.00 57.16 210 GLY A C 1
ATOM 1679 O O . GLY A 1 210 ? 8.742 16.790 -15.894 1.00 57.16 210 GLY A O 1
ATOM 1680 N N . HIS A 1 211 ? 7.903 18.526 -14.758 1.00 65.00 211 HIS A N 1
ATOM 1681 C CA . HIS A 1 211 ? 8.360 18.077 -13.439 1.00 65.00 211 HIS A CA 1
ATOM 1682 C C . HIS A 1 211 ? 7.871 16.671 -13.038 1.00 65.00 211 HIS A C 1
ATOM 1684 O O . HIS A 1 211 ? 8.617 15.937 -12.397 1.00 65.00 211 HIS A O 1
ATOM 1690 N N . HIS A 1 212 ? 6.682 16.246 -13.480 1.00 66.62 212 HIS A N 1
ATOM 1691 C CA . HIS A 1 212 ? 6.209 14.862 -13.321 1.00 66.62 212 HIS A CA 1
ATOM 1692 C C . HIS A 1 212 ? 7.168 13.836 -13.949 1.00 66.62 212 HIS A C 1
ATOM 1694 O O . HIS A 1 212 ? 7.464 12.813 -13.342 1.00 66.62 212 HIS A O 1
ATOM 1700 N N . ARG A 1 213 ? 7.732 14.123 -15.132 1.00 67.19 213 ARG A N 1
ATOM 1701 C CA . ARG A 1 213 ? 8.716 13.237 -15.780 1.00 67.19 213 ARG A CA 1
ATOM 1702 C C . ARG A 1 213 ? 10.040 13.221 -15.027 1.00 67.19 213 ARG A C 1
ATOM 1704 O O . ARG A 1 213 ? 10.694 12.187 -15.000 1.00 67.19 213 ARG A O 1
ATOM 1711 N N . MET A 1 214 ? 10.415 14.347 -14.411 1.00 70.50 214 MET A N 1
ATOM 1712 C CA . MET A 1 214 ? 11.575 14.406 -13.516 1.00 70.50 214 MET A CA 1
ATOM 1713 C C . MET A 1 214 ? 11.384 13.441 -12.361 1.00 70.50 214 MET A C 1
ATOM 1715 O O . MET A 1 214 ? 12.252 12.622 -12.113 1.00 70.50 214 MET A O 1
ATOM 1719 N N . MET A 1 215 ? 10.225 13.519 -11.703 1.00 76.81 215 MET A N 1
ATOM 1720 C CA . MET A 1 215 ? 9.934 12.706 -10.533 1.00 76.81 215 MET A CA 1
ATOM 1721 C C . MET A 1 215 ? 9.876 11.219 -10.881 1.00 76.81 215 MET A C 1
ATOM 1723 O O . MET A 1 215 ? 10.487 10.418 -10.188 1.00 76.81 215 MET A O 1
ATOM 1727 N N . LEU A 1 216 ? 9.241 10.850 -11.998 1.00 75.31 216 LEU A N 1
ATOM 1728 C CA . LEU A 1 216 ? 9.256 9.468 -12.492 1.00 75.31 216 LEU A CA 1
ATOM 1729 C C . LEU A 1 216 ? 10.682 8.961 -12.743 1.00 75.31 216 LEU A C 1
ATOM 1731 O O . LEU A 1 216 ? 11.006 7.831 -12.391 1.00 75.31 216 LEU A O 1
ATOM 1735 N N . ALA A 1 217 ? 11.547 9.797 -13.317 1.00 71.19 217 ALA A N 1
ATOM 1736 C CA . ALA A 1 217 ? 12.933 9.429 -13.563 1.00 71.19 217 ALA A CA 1
ATOM 1737 C C . ALA A 1 217 ? 13.759 9.362 -12.261 1.00 71.19 217 ALA A C 1
ATOM 1739 O O . ALA A 1 217 ? 14.607 8.484 -12.136 1.00 71.19 217 ALA A O 1
ATOM 1740 N N . THR A 1 218 ? 13.476 10.218 -11.271 1.00 77.94 218 THR A N 1
ATOM 1741 C CA . THR A 1 218 ? 14.028 10.125 -9.906 1.00 77.94 218 THR A CA 1
ATOM 1742 C C . THR A 1 218 ? 13.624 8.818 -9.237 1.00 77.94 218 THR A C 1
ATOM 1744 O O . THR A 1 218 ? 14.486 8.107 -8.735 1.00 77.94 218 THR A O 1
ATOM 1747 N N . LEU A 1 219 ? 12.339 8.464 -9.276 1.00 83.25 219 LEU A N 1
ATOM 1748 C CA . LEU A 1 219 ? 11.832 7.218 -8.700 1.00 83.25 219 LEU A CA 1
ATOM 1749 C C . LEU A 1 219 ? 12.433 5.990 -9.391 1.00 83.25 219 LEU A C 1
ATOM 1751 O O . LEU A 1 219 ? 12.891 5.072 -8.720 1.00 83.25 219 LEU A O 1
ATOM 1755 N N . GLY A 1 220 ? 12.530 6.005 -10.722 1.00 75.31 220 GLY A N 1
ATOM 1756 C CA . GLY A 1 220 ? 13.225 4.953 -11.459 1.00 75.31 220 GLY A CA 1
ATOM 1757 C C . GLY A 1 220 ? 14.717 4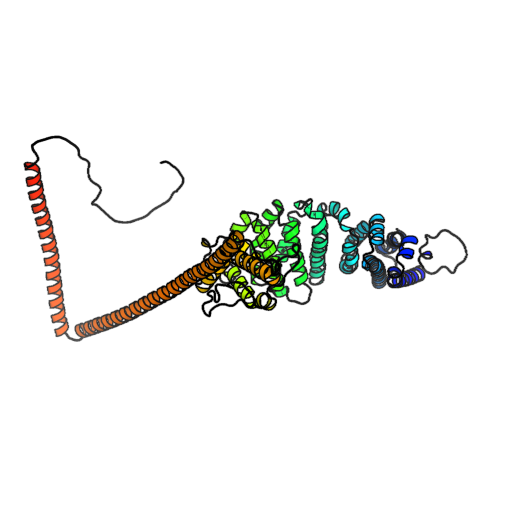.862 -11.119 1.00 75.31 220 GLY A C 1
ATOM 1758 O O . GLY A 1 220 ? 15.259 3.765 -11.033 1.00 75.31 220 GLY A O 1
ATOM 1759 N N . ALA A 1 221 ? 15.380 5.996 -10.868 1.00 74.50 221 ALA A N 1
ATOM 1760 C CA . ALA A 1 221 ? 16.771 6.010 -10.426 1.00 74.50 221 ALA A CA 1
ATOM 1761 C C . ALA A 1 221 ? 16.952 5.400 -9.030 1.00 74.50 221 ALA A C 1
ATOM 1763 O O . ALA A 1 221 ? 17.895 4.643 -8.818 1.00 74.50 221 ALA A O 1
ATOM 1764 N N . ILE A 1 222 ? 16.031 5.672 -8.101 1.00 83.88 222 ILE A N 1
ATOM 1765 C CA . ILE A 1 222 ? 16.007 5.019 -6.785 1.00 83.88 222 ILE A CA 1
ATOM 1766 C C . ILE A 1 222 ? 15.913 3.504 -6.970 1.00 83.88 222 ILE A C 1
ATOM 1768 O O . ILE A 1 222 ? 16.729 2.770 -6.415 1.00 83.88 222 ILE A O 1
ATOM 1772 N N . TRP A 1 223 ? 14.985 3.051 -7.815 1.00 83.06 223 TRP A N 1
ATOM 1773 C CA . TRP A 1 223 ? 14.715 1.629 -7.989 1.00 83.06 223 TRP A CA 1
ATOM 1774 C C . TRP A 1 223 ? 15.899 0.833 -8.556 1.00 83.06 223 TRP A C 1
ATOM 1776 O O . TRP A 1 223 ? 16.102 -0.297 -8.140 1.00 83.06 223 TRP A O 1
ATOM 1786 N N . CYS A 1 224 ? 16.716 1.379 -9.469 1.00 74.00 224 CYS A N 1
ATOM 1787 C CA . CYS A 1 224 ? 17.858 0.607 -9.999 1.00 74.00 224 CYS A CA 1
ATOM 1788 C C . CYS A 1 224 ? 19.256 1.026 -9.509 1.00 74.00 224 CYS A C 1
ATOM 1790 O O . CYS A 1 224 ? 20.211 0.313 -9.815 1.00 74.00 224 CYS A O 1
ATOM 1792 N N . CYS A 1 225 ? 19.418 2.133 -8.774 1.00 74.19 225 CYS A N 1
ATOM 1793 C CA . CYS A 1 225 ? 20.714 2.501 -8.172 1.00 74.19 225 CYS A CA 1
ATOM 1794 C C . CYS A 1 225 ? 20.782 2.328 -6.660 1.00 74.19 225 CYS A C 1
ATOM 1796 O O . CYS A 1 225 ? 21.880 2.145 -6.135 1.00 74.19 225 CYS A O 1
ATOM 1798 N N . ILE A 1 226 ? 19.663 2.515 -5.964 1.00 81.50 226 ILE A N 1
ATOM 1799 C CA . ILE A 1 226 ? 19.645 2.574 -4.502 1.00 81.50 226 ILE A CA 1
ATOM 1800 C C . ILE A 1 226 ? 19.167 1.235 -3.967 1.00 81.50 226 ILE A C 1
ATOM 1802 O O . ILE A 1 226 ? 19.913 0.590 -3.246 1.00 81.50 226 ILE A O 1
ATOM 1806 N N . VAL A 1 227 ? 17.984 0.788 -4.391 1.00 84.38 227 VAL A N 1
ATOM 1807 C CA . VAL A 1 227 ? 17.418 -0.504 -3.981 1.00 84.38 227 VAL A CA 1
ATOM 1808 C C . VAL A 1 227 ? 18.379 -1.651 -4.317 1.00 84.38 227 VAL A C 1
ATOM 1810 O O . VAL A 1 227 ? 18.867 -1.760 -5.445 1.00 84.38 227 VAL A O 1
ATOM 1813 N N . GLY A 1 228 ? 18.664 -2.498 -3.329 1.00 80.31 228 GLY A N 1
ATOM 1814 C CA . GLY A 1 228 ? 19.559 -3.652 -3.430 1.00 80.31 228 GLY A CA 1
ATOM 1815 C C . GLY A 1 228 ? 21.050 -3.316 -3.311 1.00 80.31 228 GLY A C 1
ATOM 1816 O O . GLY A 1 228 ? 21.889 -4.219 -3.326 1.00 80.31 228 GLY A O 1
ATOM 1817 N N . ALA A 1 229 ? 21.415 -2.036 -3.185 1.00 81.56 229 ALA A N 1
ATOM 1818 C CA . ALA A 1 229 ? 22.797 -1.581 -3.098 1.00 81.56 229 ALA A CA 1
ATOM 1819 C C . ALA A 1 229 ? 23.114 -1.045 -1.698 1.00 81.56 229 ALA A C 1
ATOM 1821 O O . ALA A 1 229 ? 22.959 0.143 -1.434 1.00 81.56 229 ALA A O 1
ATOM 1822 N N . THR A 1 230 ? 23.626 -1.910 -0.821 1.00 85.62 230 THR A N 1
ATOM 1823 C CA . THR A 1 230 ? 23.802 -1.647 0.624 1.00 85.62 230 THR A CA 1
ATOM 1824 C C . THR A 1 230 ? 24.413 -0.284 0.972 1.00 85.62 230 THR A C 1
ATOM 1826 O O . THR A 1 230 ? 23.876 0.425 1.815 1.00 85.62 230 THR A O 1
ATOM 1829 N N . ILE A 1 231 ? 25.498 0.122 0.301 1.00 85.19 231 ILE A N 1
ATOM 1830 C CA . ILE A 1 231 ? 26.161 1.417 0.546 1.00 85.19 231 ILE A CA 1
ATOM 1831 C C . ILE A 1 231 ? 25.246 2.590 0.171 1.00 85.19 231 ILE A C 1
ATOM 1833 O O . ILE A 1 231 ? 25.150 3.568 0.909 1.00 85.19 231 ILE A O 1
ATOM 1837 N N . ASN A 1 232 ? 24.575 2.498 -0.979 1.00 84.56 232 ASN A N 1
ATOM 1838 C CA . ASN A 1 232 ? 23.709 3.567 -1.464 1.00 84.56 232 ASN A CA 1
ATOM 1839 C C . ASN A 1 232 ? 22.415 3.639 -0.645 1.00 84.56 232 ASN A C 1
ATOM 1841 O O . ASN A 1 232 ? 21.919 4.737 -0.412 1.00 84.56 232 ASN A O 1
ATOM 1845 N N . GLU A 1 233 ? 21.873 2.496 -0.209 1.00 90.44 233 GLU A N 1
ATOM 1846 C CA . GLU A 1 233 ? 20.728 2.445 0.703 1.00 90.44 233 GLU A CA 1
ATOM 1847 C C . GLU A 1 233 ? 21.054 3.118 2.026 1.00 90.44 233 GLU A C 1
ATOM 1849 O O . GLU A 1 233 ? 20.316 4.005 2.437 1.00 90.44 233 GLU A O 1
ATOM 1854 N N . ASP A 1 234 ? 22.176 2.764 2.656 1.00 90.88 234 ASP A N 1
ATOM 1855 C CA . ASP A 1 234 ? 22.582 3.359 3.930 1.00 90.88 234 ASP A CA 1
ATOM 1856 C C . ASP A 1 234 ? 22.714 4.887 3.808 1.00 90.88 234 ASP A C 1
ATOM 1858 O O . ASP A 1 234 ? 22.140 5.624 4.607 1.00 90.88 234 ASP A O 1
ATOM 1862 N N . GLN A 1 235 ? 23.351 5.381 2.742 1.00 89.56 235 GLN A N 1
ATOM 1863 C CA . GLN A 1 235 ? 23.451 6.821 2.466 1.00 89.56 235 GLN A CA 1
ATOM 1864 C C . GLN A 1 235 ? 22.090 7.477 2.190 1.00 89.56 235 GLN A C 1
ATOM 1866 O O . GLN A 1 235 ? 21.850 8.627 2.561 1.00 89.56 235 GLN A O 1
ATOM 1871 N N . PHE A 1 236 ? 21.182 6.764 1.524 1.00 92.62 236 PHE A N 1
ATOM 1872 C CA . PHE A 1 236 ? 19.836 7.256 1.250 1.00 92.62 236 PHE A CA 1
ATOM 1873 C C . PHE A 1 236 ? 18.996 7.333 2.530 1.00 92.62 236 PHE A C 1
ATOM 1875 O O . PHE A 1 236 ? 18.256 8.300 2.715 1.00 92.62 236 PHE A O 1
ATOM 1882 N N . LEU A 1 237 ? 19.141 6.356 3.429 1.00 93.69 237 LEU A N 1
ATOM 1883 C CA . LEU A 1 237 ? 18.504 6.325 4.745 1.00 93.69 237 LEU A CA 1
ATOM 1884 C C . LEU A 1 237 ? 19.026 7.448 5.648 1.00 93.69 237 LEU A C 1
ATOM 1886 O O . LEU A 1 237 ? 18.220 8.161 6.247 1.00 93.69 237 LEU A O 1
ATOM 1890 N N . GLU A 1 238 ? 20.347 7.648 5.696 1.00 93.06 238 GLU A N 1
ATOM 1891 C CA . GLU A 1 238 ? 20.993 8.762 6.410 1.00 93.06 238 GLU A CA 1
ATOM 1892 C C . GLU A 1 238 ? 20.510 10.128 5.903 1.00 93.06 238 GLU A C 1
ATOM 1894 O O . GLU A 1 238 ? 20.352 11.070 6.676 1.00 93.06 238 GLU A O 1
ATOM 1899 N N . GLY A 1 239 ? 20.223 10.229 4.604 1.00 91.00 239 GLY A N 1
ATOM 1900 C CA . GLY A 1 239 ? 19.701 11.431 3.962 1.00 91.00 239 GLY A CA 1
ATOM 1901 C C . GLY A 1 239 ? 18.190 11.654 4.076 1.00 91.00 239 GLY A C 1
ATOM 1902 O O . GLY A 1 239 ? 17.660 12.490 3.340 1.00 91.00 239 GLY A O 1
ATOM 1903 N N . GLU A 1 240 ? 17.498 10.919 4.955 1.00 92.38 240 GLU A N 1
ATOM 1904 C CA . GLU A 1 240 ? 16.038 10.964 5.156 1.00 92.38 240 GLU A CA 1
ATOM 1905 C C . GLU A 1 240 ? 15.230 10.547 3.911 1.00 92.38 240 GLU A C 1
ATOM 1907 O O . GLU A 1 240 ? 14.067 10.918 3.744 1.00 92.38 240 GLU A O 1
ATOM 1912 N N . GLY A 1 241 ? 15.819 9.749 3.018 1.00 93.56 241 GLY A N 1
ATOM 1913 C CA . GLY A 1 241 ? 15.224 9.397 1.730 1.00 93.56 241 GLY A CA 1
ATOM 1914 C C . GLY A 1 241 ? 13.845 8.736 1.829 1.00 93.56 241 GLY A C 1
ATOM 1915 O O . GLY A 1 241 ? 12.951 9.066 1.051 1.00 93.56 241 GLY A O 1
ATOM 1916 N N . ILE A 1 242 ? 13.636 7.867 2.825 1.00 94.56 242 ILE A N 1
ATOM 1917 C CA . ILE A 1 242 ? 12.327 7.246 3.095 1.00 94.56 242 ILE A CA 1
ATOM 1918 C C . ILE A 1 242 ? 11.284 8.284 3.517 1.00 94.56 242 ILE A C 1
ATOM 1920 O O . ILE A 1 242 ? 10.156 8.238 3.028 1.00 94.56 242 ILE A O 1
ATOM 1924 N N . PHE A 1 243 ? 11.654 9.246 4.367 1.00 94.12 243 PHE A N 1
ATOM 1925 C CA . PHE A 1 243 ? 10.742 10.302 4.810 1.00 94.12 243 PHE A CA 1
ATOM 1926 C C . PHE A 1 243 ? 10.278 11.136 3.613 1.00 94.12 243 PHE A C 1
ATOM 1928 O O . PHE A 1 243 ? 9.085 11.364 3.437 1.00 94.12 243 PHE A O 1
ATOM 1935 N N . LEU A 1 244 ? 11.206 11.481 2.716 1.00 92.62 244 LEU A N 1
ATOM 1936 C CA . LEU A 1 244 ? 10.895 12.209 1.486 1.00 92.62 244 LEU A CA 1
ATOM 1937 C C . LEU A 1 244 ? 9.998 11.408 0.528 1.00 92.62 244 LEU A C 1
ATOM 1939 O O . LEU A 1 244 ? 9.157 11.995 -0.153 1.00 92.62 244 LEU A O 1
ATOM 1943 N N . LEU A 1 245 ? 10.160 10.082 0.454 1.00 94.19 245 LEU A N 1
ATOM 1944 C CA . LEU A 1 245 ? 9.284 9.216 -0.344 1.00 94.19 245 LEU A CA 1
ATOM 1945 C C . LEU A 1 245 ? 7.868 9.134 0.235 1.00 94.19 245 LEU A C 1
ATOM 1947 O O . LEU A 1 245 ? 6.910 9.138 -0.534 1.00 94.19 245 LEU A O 1
ATOM 1951 N N . LEU A 1 246 ? 7.722 9.093 1.560 1.00 94.38 246 LEU A N 1
ATOM 1952 C CA . LEU A 1 246 ? 6.418 9.098 2.230 1.00 94.38 246 LEU A CA 1
ATOM 1953 C C . LEU A 1 246 ? 5.724 10.459 2.115 1.00 94.38 246 LEU A C 1
ATOM 1955 O O . LEU A 1 246 ? 4.534 10.515 1.809 1.00 94.38 246 LEU A O 1
ATOM 1959 N N . ASP A 1 247 ? 6.469 11.557 2.242 1.00 91.56 247 ASP A N 1
ATOM 1960 C CA . ASP A 1 247 ? 5.956 12.905 1.983 1.00 91.56 247 ASP A CA 1
ATOM 1961 C C . ASP A 1 247 ? 5.503 13.052 0.526 1.00 91.56 247 ASP A C 1
ATOM 1963 O O . ASP A 1 247 ? 4.463 13.655 0.236 1.00 91.56 247 ASP A O 1
ATOM 1967 N N . LEU A 1 248 ? 6.266 12.478 -0.410 1.00 90.19 248 LEU A N 1
ATOM 1968 C CA . LEU A 1 248 ? 5.878 12.421 -1.812 1.00 90.19 248 LEU A CA 1
ATOM 1969 C C . LEU A 1 248 ? 4.615 11.575 -1.992 1.00 90.19 248 LEU A C 1
ATOM 1971 O O . LEU A 1 248 ? 3.707 12.031 -2.675 1.00 90.19 248 LEU A O 1
ATOM 1975 N N . LEU A 1 249 ? 4.519 10.398 -1.366 1.00 92.56 249 LEU A N 1
ATOM 1976 C CA . LEU A 1 249 ? 3.334 9.537 -1.412 1.00 92.56 249 LEU A CA 1
ATOM 1977 C C . LEU A 1 249 ? 2.089 10.251 -0.866 1.00 92.56 249 LEU A C 1
ATOM 1979 O O . LEU A 1 249 ? 1.019 10.139 -1.451 1.00 92.56 249 LEU A O 1
ATOM 1983 N N . GLN A 1 250 ? 2.227 11.027 0.213 1.00 91.00 250 GLN A N 1
ATOM 1984 C CA . GLN A 1 250 ? 1.118 11.774 0.811 1.00 91.00 250 GLN A CA 1
ATOM 1985 C C . GLN A 1 250 ? 0.569 12.867 -0.126 1.00 91.00 250 GLN A C 1
ATOM 1987 O O . GLN A 1 250 ? -0.629 13.150 -0.091 1.00 91.00 250 GLN A O 1
ATOM 1992 N N . ASN A 1 251 ? 1.428 13.477 -0.955 1.00 86.44 251 ASN A N 1
ATOM 1993 C CA . ASN A 1 251 ? 1.100 14.644 -1.788 1.00 86.44 251 ASN A CA 1
ATOM 1994 C C . ASN A 1 251 ? 0.998 14.353 -3.299 1.00 86.44 251 ASN A C 1
ATOM 1996 O O . ASN A 1 251 ? 0.630 15.237 -4.078 1.00 86.44 251 ASN A O 1
ATOM 2000 N N . ALA A 1 252 ? 1.397 13.163 -3.739 1.00 84.38 252 ALA A N 1
ATOM 2001 C CA . ALA A 1 252 ? 1.420 12.772 -5.139 1.00 84.38 252 ALA A CA 1
ATOM 2002 C C . ALA A 1 252 ? 0.009 12.554 -5.704 1.00 84.38 252 ALA A C 1
ATOM 2004 O O . ALA A 1 252 ? -0.962 12.336 -4.988 1.00 84.38 252 ALA A O 1
ATOM 2005 N N . ALA A 1 253 ? -0.100 12.591 -7.034 1.00 83.00 253 ALA A N 1
ATOM 2006 C CA . ALA A 1 253 ? -1.280 12.069 -7.712 1.00 83.00 253 ALA A CA 1
ATOM 2007 C C . ALA A 1 253 ? -1.237 10.534 -7.730 1.00 83.00 253 ALA A C 1
ATOM 2009 O O . ALA A 1 253 ? -0.163 9.954 -7.922 1.00 83.00 253 ALA A O 1
ATOM 2010 N N . ARG A 1 254 ? -2.412 9.894 -7.675 1.00 85.31 254 ARG A N 1
ATOM 2011 C CA . ARG A 1 254 ? -2.585 8.428 -7.676 1.00 85.31 254 ARG A CA 1
ATOM 2012 C C . ARG A 1 254 ? -1.754 7.702 -8.738 1.00 85.31 254 ARG A C 1
ATOM 2014 O O . ARG A 1 254 ? -1.158 6.673 -8.449 1.00 85.31 254 ARG A O 1
ATOM 2021 N N . SER A 1 255 ? -1.606 8.286 -9.931 1.00 82.56 255 SER A N 1
ATOM 2022 C CA . SER A 1 255 ? -0.775 7.740 -11.021 1.00 82.56 255 SER A CA 1
ATOM 2023 C C . SER A 1 255 ? 0.693 7.458 -10.651 1.00 82.56 255 SER A C 1
ATOM 2025 O O . SER A 1 255 ? 1.351 6.685 -11.338 1.00 82.56 255 SER A O 1
ATOM 2027 N N . MET A 1 256 ? 1.227 8.088 -9.596 1.00 84.62 256 MET A N 1
ATOM 2028 C CA . MET A 1 256 ? 2.599 7.875 -9.120 1.00 84.62 256 MET A CA 1
ATOM 2029 C C . MET A 1 256 ? 2.672 6.955 -7.896 1.00 84.62 256 MET A C 1
ATOM 2031 O O . MET A 1 256 ? 3.754 6.452 -7.601 1.00 84.62 256 MET A O 1
ATOM 2035 N N . HIS A 1 257 ? 1.555 6.711 -7.199 1.00 91.62 257 HIS A N 1
ATOM 2036 C CA . HIS A 1 257 ? 1.536 5.919 -5.965 1.00 91.62 257 HIS A CA 1
ATOM 2037 C C . HIS A 1 257 ? 2.101 4.519 -6.196 1.00 91.62 257 HIS A C 1
ATOM 2039 O O . HIS A 1 257 ? 2.959 4.091 -5.437 1.00 91.62 257 HIS A O 1
ATOM 2045 N N . ASN A 1 258 ? 1.720 3.849 -7.288 1.00 90.00 258 ASN A N 1
ATOM 2046 C CA . ASN A 1 258 ? 2.171 2.486 -7.571 1.00 90.00 258 ASN A CA 1
ATOM 2047 C C . ASN A 1 258 ? 3.706 2.372 -7.673 1.00 90.00 258 ASN A C 1
ATOM 2049 O O . ASN A 1 258 ? 4.298 1.410 -7.187 1.00 90.00 258 ASN A O 1
ATOM 2053 N N . LEU A 1 259 ? 4.352 3.379 -8.273 1.00 87.44 259 LEU A N 1
ATOM 2054 C CA . LEU A 1 259 ? 5.808 3.437 -8.414 1.00 87.44 259 LEU A CA 1
ATOM 2055 C C . LEU A 1 259 ? 6.491 3.762 -7.080 1.00 87.44 259 LEU A C 1
ATOM 2057 O O . LEU A 1 259 ? 7.483 3.131 -6.733 1.00 87.44 259 LEU A O 1
ATOM 2061 N N . ILE A 1 260 ? 5.950 4.721 -6.323 1.00 93.19 260 ILE A N 1
ATOM 2062 C CA . ILE A 1 260 ? 6.489 5.103 -5.008 1.00 93.19 260 ILE A CA 1
ATOM 2063 C C . ILE A 1 260 ? 6.375 3.932 -4.024 1.00 93.19 260 ILE A C 1
ATOM 2065 O O . ILE A 1 260 ? 7.350 3.597 -3.356 1.00 93.19 260 ILE A O 1
ATOM 2069 N N . LEU A 1 261 ? 5.209 3.282 -3.977 1.00 95.56 261 LEU A N 1
ATOM 2070 C CA . LEU A 1 261 ? 4.961 2.088 -3.171 1.00 95.56 261 LEU A CA 1
ATOM 2071 C C . LEU A 1 261 ? 5.885 0.939 -3.583 1.00 95.56 261 LEU A C 1
ATOM 2073 O O . LEU A 1 261 ? 6.368 0.229 -2.710 1.00 95.56 261 LEU A O 1
ATOM 2077 N N . GLY A 1 262 ? 6.174 0.781 -4.881 1.00 93.06 262 GLY A N 1
ATOM 2078 C CA . GLY A 1 262 ? 7.149 -0.198 -5.374 1.00 93.06 262 GLY A CA 1
ATOM 2079 C C . GLY A 1 262 ? 8.541 0.042 -4.792 1.00 93.06 262 GLY A C 1
ATOM 2080 O O . GLY A 1 262 ? 9.090 -0.844 -4.146 1.00 93.06 262 GLY A O 1
ATOM 2081 N N . CYS A 1 263 ? 9.059 1.271 -4.907 1.00 92.19 263 CYS A N 1
ATOM 2082 C CA . CYS A 1 263 ? 10.348 1.631 -4.311 1.00 92.19 263 CYS A CA 1
ATOM 2083 C C . CYS A 1 263 ? 10.372 1.404 -2.792 1.00 92.19 263 CYS A C 1
ATOM 2085 O O . CYS A 1 263 ? 11.348 0.878 -2.271 1.00 92.19 263 CYS A O 1
ATOM 2087 N N . LEU A 1 264 ? 9.313 1.799 -2.075 1.00 95.88 264 LEU A N 1
ATOM 2088 C CA . LEU A 1 264 ? 9.225 1.598 -0.625 1.00 95.88 264 LEU A CA 1
ATOM 2089 C C . LEU A 1 264 ? 9.205 0.111 -0.255 1.00 95.88 264 LEU A C 1
ATOM 2091 O O . LEU A 1 264 ? 9.864 -0.272 0.707 1.00 95.88 264 LEU A O 1
ATOM 2095 N N . THR A 1 265 ? 8.473 -0.712 -1.010 1.00 94.75 265 THR A N 1
ATOM 2096 C CA . THR A 1 265 ? 8.350 -2.155 -0.748 1.00 94.75 265 THR A CA 1
ATOM 2097 C C . THR A 1 265 ? 9.707 -2.837 -0.869 1.00 94.75 265 THR A C 1
ATOM 2099 O O . THR A 1 265 ? 10.101 -3.561 0.042 1.00 94.75 265 THR A O 1
ATOM 2102 N N . ASP A 1 266 ? 10.457 -2.539 -1.929 1.00 92.25 266 ASP A N 1
ATOM 2103 C CA . ASP A 1 266 ? 11.758 -3.170 -2.149 1.00 92.25 266 ASP A CA 1
ATOM 2104 C C . ASP A 1 266 ? 12.829 -2.619 -1.190 1.00 92.25 266 ASP A C 1
ATOM 2106 O O . ASP A 1 266 ? 13.664 -3.369 -0.694 1.00 92.25 266 ASP A O 1
ATOM 2110 N N . LEU A 1 267 ? 12.769 -1.331 -0.817 1.00 93.31 267 LEU A N 1
ATOM 2111 C CA . LEU A 1 267 ? 13.632 -0.784 0.243 1.00 93.31 267 LEU A CA 1
ATOM 2112 C C . LEU A 1 267 ? 13.412 -1.486 1.595 1.00 93.31 267 LEU A C 1
ATOM 2114 O O . LEU A 1 267 ? 14.341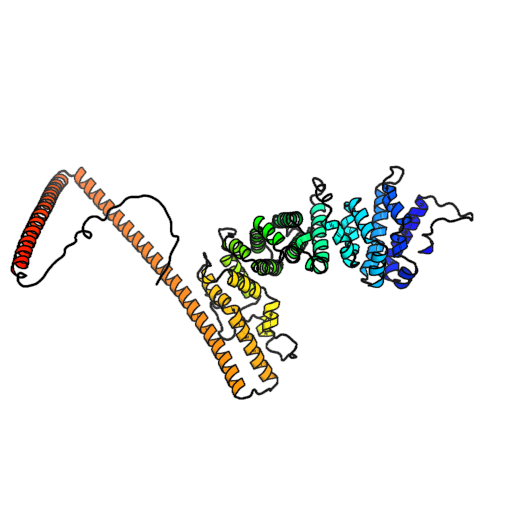 -1.545 2.401 1.00 93.31 267 LEU A O 1
ATOM 2118 N N . CYS A 1 268 ? 12.217 -2.028 1.862 1.00 93.25 268 CYS A N 1
ATOM 2119 C CA . CYS A 1 268 ? 11.924 -2.792 3.083 1.00 93.25 268 CYS A CA 1
ATOM 2120 C C . CYS A 1 268 ? 12.574 -4.182 3.128 1.00 93.25 268 CYS A C 1
ATOM 2122 O O . CYS A 1 268 ? 12.440 -4.873 4.142 1.00 93.25 268 CYS A O 1
ATOM 2124 N N . GLU A 1 269 ? 13.278 -4.620 2.079 1.00 89.38 269 GLU A N 1
ATOM 2125 C CA . GLU A 1 269 ? 14.181 -5.771 2.193 1.00 89.38 269 GLU A CA 1
ATOM 2126 C C . GLU A 1 269 ? 15.323 -5.489 3.183 1.00 89.38 269 GLU A C 1
ATOM 2128 O O . GLU A 1 269 ? 15.794 -6.396 3.872 1.00 89.38 269 GLU A O 1
ATOM 2133 N N . ASN A 1 270 ? 15.708 -4.218 3.333 1.00 88.06 270 ASN A N 1
ATOM 2134 C CA . ASN A 1 270 ? 16.631 -3.767 4.361 1.00 88.06 270 ASN A CA 1
ATOM 2135 C C . ASN A 1 270 ? 15.895 -3.524 5.690 1.00 88.06 270 ASN A C 1
ATOM 2137 O O . ASN A 1 270 ? 15.003 -2.681 5.790 1.00 88.06 270 ASN A O 1
ATOM 2141 N N . ALA A 1 271 ? 16.317 -4.220 6.749 1.00 87.31 271 ALA A N 1
ATOM 2142 C CA . ALA A 1 271 ? 15.714 -4.109 8.078 1.00 87.31 271 ALA A CA 1
ATOM 2143 C C . ALA A 1 271 ? 15.771 -2.684 8.663 1.00 87.31 271 ALA A C 1
ATOM 2145 O O . ALA A 1 271 ? 14.881 -2.296 9.419 1.00 87.31 271 ALA A O 1
ATOM 2146 N N . LYS A 1 272 ? 16.782 -1.880 8.296 1.00 91.31 272 LYS A N 1
ATOM 2147 C CA . LYS A 1 272 ? 16.875 -0.473 8.723 1.00 91.31 272 LYS A CA 1
ATOM 2148 C C . LYS A 1 272 ? 15.754 0.375 8.119 1.00 91.31 272 LYS A C 1
ATOM 2150 O O . LYS A 1 272 ? 15.289 1.310 8.753 1.00 91.31 272 LYS A O 1
ATOM 2155 N N . SER A 1 273 ? 15.271 0.052 6.923 1.00 92.94 273 SER A N 1
ATOM 2156 C CA . SER A 1 273 ? 14.210 0.825 6.270 1.00 92.94 273 SER A CA 1
ATOM 2157 C C . SER A 1 273 ? 12.900 0.793 7.058 1.00 92.94 273 SER A C 1
ATOM 2159 O O . SER A 1 273 ? 12.216 1.812 7.153 1.00 92.94 273 SER A O 1
ATOM 2161 N N . VAL A 1 274 ? 12.572 -0.349 7.674 1.00 91.00 274 VAL A N 1
ATOM 2162 C CA . VAL A 1 274 ? 11.330 -0.529 8.446 1.00 91.00 274 VAL A CA 1
ATOM 2163 C C . VAL A 1 274 ? 11.289 0.404 9.661 1.00 91.00 274 VAL A C 1
ATOM 2165 O O . VAL A 1 274 ? 10.256 1.020 9.919 1.00 91.00 274 VAL A O 1
ATOM 2168 N N . SER A 1 275 ? 12.412 0.592 10.365 1.00 90.88 275 SER A N 1
ATOM 2169 C CA . SER A 1 275 ? 12.462 1.518 11.506 1.00 90.88 275 SER A CA 1
ATOM 2170 C C . SER A 1 275 ? 12.314 2.982 11.082 1.00 90.88 275 SER A C 1
ATOM 2172 O O . SER A 1 275 ? 11.688 3.776 11.786 1.00 90.88 275 SER A O 1
ATOM 2174 N N . HIS A 1 276 ? 12.830 3.352 9.908 1.00 92.50 276 HIS A N 1
ATOM 2175 C CA . HIS A 1 276 ? 12.615 4.685 9.344 1.00 92.50 276 HIS A CA 1
ATOM 2176 C C . HIS A 1 276 ? 11.141 4.893 8.951 1.00 92.50 276 HIS A C 1
ATOM 2178 O O . HIS A 1 276 ? 10.580 5.951 9.232 1.00 92.50 276 HIS A O 1
ATOM 2184 N N . LEU A 1 277 ? 10.493 3.878 8.363 1.00 92.75 277 LEU A N 1
ATOM 2185 C CA . LEU A 1 277 ? 9.064 3.906 8.024 1.00 92.75 277 LEU A CA 1
ATOM 2186 C C . LEU A 1 277 ? 8.175 4.099 9.258 1.00 92.75 277 LEU A C 1
ATOM 2188 O O . LEU A 1 277 ? 7.300 4.964 9.241 1.00 92.75 277 LEU A O 1
ATOM 2192 N N . SER A 1 278 ? 8.399 3.337 10.332 1.00 90.31 278 SER A N 1
ATOM 2193 C CA . SER A 1 278 ? 7.582 3.422 11.554 1.00 90.31 278 SER A CA 1
ATOM 2194 C C . SER A 1 278 ? 7.773 4.741 12.318 1.00 90.31 278 SER A C 1
ATOM 2196 O O . SER A 1 278 ? 6.861 5.217 13.005 1.00 90.31 278 SER A O 1
ATOM 2198 N N . THR A 1 279 ? 8.935 5.380 12.157 1.00 92.56 279 THR A N 1
ATOM 2199 C CA . THR A 1 279 ? 9.261 6.669 12.789 1.00 92.56 279 THR A CA 1
ATOM 2200 C C . THR A 1 279 ? 8.685 7.868 12.030 1.00 92.56 279 THR A C 1
ATOM 2202 O O . THR A 1 279 ? 8.512 8.937 12.615 1.00 92.56 279 THR A O 1
ATOM 2205 N N . TRP A 1 280 ? 8.354 7.721 10.744 1.00 94.25 280 TRP A N 1
ATOM 2206 C CA . TRP A 1 280 ? 7.806 8.822 9.950 1.00 94.25 280 TRP A CA 1
ATOM 2207 C C . TRP A 1 280 ? 6.487 9.353 10.529 1.00 94.25 280 TRP A C 1
ATOM 2209 O O . TRP A 1 280 ? 5.628 8.598 11.001 1.00 94.25 280 TRP A O 1
ATOM 2219 N N . ARG A 1 281 ? 6.332 10.678 10.484 1.00 92.88 281 ARG A N 1
ATOM 2220 C CA . ARG A 1 281 ? 5.116 11.405 10.854 1.00 92.88 281 ARG A CA 1
ATOM 2221 C C . ARG A 1 281 ? 4.813 12.422 9.766 1.00 92.88 281 ARG A C 1
ATOM 2223 O O . ARG A 1 281 ? 5.629 13.299 9.491 1.00 92.88 281 ARG A O 1
ATOM 2230 N N . GLY A 1 282 ? 3.653 12.273 9.141 1.00 88.44 282 GLY A N 1
ATOM 2231 C CA . GLY A 1 282 ? 3.198 13.143 8.066 1.00 88.44 282 GLY A CA 1
ATOM 2232 C C . GLY A 1 282 ? 2.585 14.446 8.563 1.00 88.44 282 GLY A C 1
ATOM 2233 O O . GLY A 1 282 ? 2.633 14.797 9.745 1.00 88.44 282 GLY A O 1
ATOM 2234 N N . SER A 1 283 ? 1.935 15.161 7.641 1.00 83.88 283 SER A N 1
ATOM 2235 C CA . SER A 1 283 ? 1.114 16.314 8.025 1.00 83.88 283 SER A CA 1
ATOM 2236 C C . SER A 1 283 ? 0.039 15.911 9.053 1.00 83.88 283 SER A C 1
ATOM 2238 O O . SER A 1 283 ? -0.602 14.871 8.915 1.00 83.88 283 SER A O 1
ATOM 2240 N N . SER A 1 284 ? -0.115 16.723 10.105 1.00 84.31 284 SER A N 1
ATOM 2241 C CA . SER A 1 284 ? -0.988 16.456 11.265 1.00 84.31 284 SER A CA 1
ATOM 2242 C C . SER A 1 284 ? -0.614 15.225 12.108 1.00 84.31 284 SER A C 1
ATOM 2244 O O . SER A 1 284 ? -1.500 14.589 12.666 1.00 84.31 284 SER A O 1
ATOM 2246 N N . ASP A 1 285 ? 0.679 14.893 12.205 1.00 85.31 285 ASP A N 1
ATOM 2247 C CA . ASP A 1 285 ? 1.192 13.751 12.989 1.00 85.31 285 ASP A CA 1
ATOM 2248 C C . ASP A 1 285 ? 0.645 12.386 12.521 1.00 85.31 285 ASP A C 1
ATOM 2250 O O . ASP A 1 285 ? 0.586 11.408 13.265 1.00 85.31 285 ASP A O 1
ATOM 2254 N N . GLN A 1 286 ? 0.241 12.308 11.247 1.00 90.50 286 GLN A N 1
ATOM 2255 C CA . GLN A 1 286 ? -0.284 11.087 10.643 1.00 90.50 286 GLN A CA 1
ATOM 2256 C C . GLN A 1 286 ? 0.797 9.997 10.599 1.00 90.50 286 GLN A C 1
ATOM 2258 O O . GLN A 1 286 ? 1.887 10.215 10.066 1.00 90.50 286 GLN A O 1
ATOM 2263 N N . THR A 1 287 ? 0.481 8.803 11.103 1.00 93.75 287 THR A N 1
ATOM 2264 C CA . THR A 1 287 ? 1.370 7.637 11.024 1.00 93.75 287 THR A CA 1
ATOM 2265 C C . THR A 1 287 ? 1.370 7.018 9.625 1.00 93.75 287 THR A C 1
ATOM 2267 O O . THR A 1 287 ? 0.414 7.163 8.853 1.00 93.75 287 THR A O 1
ATOM 2270 N N . VAL A 1 288 ? 2.435 6.280 9.291 1.00 94.56 288 VAL A N 1
ATOM 2271 C CA . VAL A 1 288 ? 2.519 5.537 8.022 1.00 94.56 288 VAL A CA 1
ATOM 2272 C C . VAL A 1 288 ? 1.360 4.543 7.868 1.00 94.56 288 VAL A C 1
ATOM 2274 O O . VAL A 1 288 ? 0.781 4.458 6.790 1.00 94.56 288 VAL A O 1
ATOM 2277 N N . GLY A 1 289 ? 0.942 3.875 8.952 1.00 94.94 289 GLY A N 1
ATOM 2278 C CA . GLY A 1 289 ? -0.205 2.963 8.949 1.00 94.94 289 GLY A CA 1
ATOM 2279 C C . GLY A 1 289 ? -1.490 3.660 8.505 1.00 94.94 289 GLY A C 1
ATOM 2280 O O . GLY A 1 289 ? -2.140 3.219 7.559 1.00 94.94 289 GLY A O 1
ATOM 2281 N N . LYS A 1 290 ? -1.805 4.819 9.100 1.00 94.69 290 LYS A N 1
ATOM 2282 C CA . LYS A 1 290 ? -2.981 5.619 8.722 1.00 94.69 290 LYS A CA 1
ATOM 2283 C C . LYS A 1 290 ? -2.909 6.095 7.265 1.00 94.69 290 LYS A C 1
ATOM 2285 O O . LYS A 1 290 ? -3.936 6.141 6.589 1.00 94.69 290 LYS A O 1
ATOM 2290 N N . LEU A 1 291 ? -1.720 6.446 6.761 1.00 95.25 291 LEU A N 1
ATOM 2291 C CA . LEU A 1 291 ? -1.537 6.814 5.352 1.00 95.25 291 LEU A CA 1
ATOM 2292 C C . LEU A 1 291 ? -1.812 5.626 4.414 1.00 95.25 291 LEU A C 1
ATOM 2294 O O . LEU A 1 291 ? -2.552 5.789 3.445 1.00 95.25 291 LEU A O 1
ATOM 2298 N N . LEU A 1 292 ? -1.248 4.450 4.700 1.00 96.62 292 LEU A N 1
ATOM 2299 C CA . LEU A 1 292 ? -1.407 3.252 3.868 1.00 96.62 292 LEU A CA 1
ATOM 2300 C C . LEU A 1 292 ? -2.854 2.743 3.866 1.00 96.62 292 LEU A C 1
ATOM 2302 O O . LEU A 1 292 ? -3.379 2.439 2.797 1.00 96.62 292 LEU A O 1
ATOM 2306 N N . VAL A 1 293 ? -3.529 2.738 5.023 1.00 96.62 293 VAL A N 1
ATOM 2307 C CA . VAL A 1 293 ? -4.956 2.378 5.119 1.00 96.62 293 VAL A CA 1
ATOM 2308 C C . VAL A 1 293 ? -5.831 3.372 4.352 1.00 96.62 293 VAL A C 1
ATOM 2310 O O . VAL A 1 293 ? -6.755 2.971 3.650 1.00 96.62 293 VAL A O 1
ATOM 2313 N N . ARG A 1 294 ? -5.522 4.674 4.393 1.00 95.44 294 ARG A N 1
ATOM 2314 C CA . ARG A 1 294 ? -6.238 5.666 3.576 1.00 95.44 294 ARG A CA 1
ATOM 2315 C C . ARG A 1 294 ? -6.091 5.385 2.079 1.00 95.44 294 ARG A C 1
ATOM 2317 O O . ARG A 1 294 ? -7.088 5.402 1.365 1.00 95.44 294 ARG A O 1
ATOM 2324 N N . ILE A 1 295 ? -4.870 5.116 1.609 1.00 96.75 295 ILE A N 1
ATOM 2325 C CA . ILE A 1 295 ? -4.621 4.798 0.193 1.00 96.75 295 ILE A CA 1
ATOM 2326 C C . ILE A 1 295 ? -5.332 3.494 -0.195 1.00 96.75 295 ILE A C 1
ATOM 2328 O O . ILE A 1 295 ? -5.860 3.403 -1.299 1.00 96.75 295 ILE A O 1
ATOM 2332 N N . TRP A 1 296 ? -5.411 2.516 0.713 1.00 97.00 296 TRP A N 1
ATOM 2333 C CA . TRP A 1 296 ? -6.197 1.298 0.510 1.00 97.00 296 TRP A CA 1
ATOM 2334 C C . TRP A 1 296 ? -7.683 1.594 0.300 1.00 97.00 296 TRP A C 1
ATOM 2336 O O . TRP A 1 296 ? -8.254 1.148 -0.691 1.00 97.00 296 TRP A O 1
ATOM 2346 N N . LYS A 1 297 ? -8.302 2.386 1.185 1.00 95.88 297 LYS A N 1
ATOM 2347 C CA . LYS A 1 297 ? -9.715 2.792 1.063 1.00 95.88 297 LYS A CA 1
ATOM 2348 C C . LYS A 1 297 ? -9.985 3.524 -0.256 1.00 95.88 297 LYS A C 1
ATOM 2350 O O . LYS A 1 297 ? -10.995 3.277 -0.912 1.00 95.88 297 LYS A O 1
ATOM 2355 N N . GLU A 1 298 ? -9.077 4.416 -0.659 1.00 95.38 298 GLU A N 1
ATOM 2356 C CA . GLU A 1 298 ? -9.146 5.110 -1.951 1.00 95.38 298 GLU A CA 1
ATOM 2357 C C . GLU A 1 298 ? -9.066 4.120 -3.129 1.00 95.38 298 GLU A C 1
ATOM 2359 O O . GLU A 1 298 ? -9.832 4.242 -4.082 1.00 95.38 298 GLU A O 1
ATOM 2364 N N . GLU A 1 299 ? -8.192 3.113 -3.050 1.00 95.38 299 GLU A N 1
ATOM 2365 C CA . GLU A 1 299 ? -8.054 2.072 -4.073 1.00 95.38 299 GLU A CA 1
ATOM 2366 C C . GLU A 1 299 ? -9.294 1.168 -4.162 1.00 95.38 299 GLU A C 1
ATOM 2368 O O . GLU A 1 299 ? -9.783 0.913 -5.260 1.00 95.38 299 GLU A O 1
ATOM 2373 N N . GLU A 1 300 ? -9.852 0.725 -3.032 1.00 94.75 300 GLU A N 1
ATOM 2374 C CA . GLU A 1 300 ? -11.077 -0.090 -3.008 1.00 94.75 300 GLU A CA 1
ATOM 2375 C C . GLU A 1 300 ? -12.271 0.643 -3.610 1.00 94.75 300 GLU A C 1
ATOM 2377 O O . GLU A 1 300 ? -13.038 0.061 -4.381 1.00 94.75 300 GLU A O 1
ATOM 2382 N N . LYS A 1 301 ? -12.406 1.935 -3.301 1.00 94.06 301 LYS A N 1
ATOM 2383 C CA . LYS A 1 301 ? -13.461 2.779 -3.859 1.00 94.06 301 LYS A CA 1
ATOM 2384 C C . LYS A 1 301 ? -13.369 2.877 -5.380 1.00 94.06 301 LYS A C 1
ATOM 2386 O O . LYS A 1 301 ? -14.391 2.871 -6.058 1.00 94.06 301 LYS A O 1
ATOM 2391 N N . GLU A 1 302 ? -12.157 2.967 -5.912 1.00 93.69 302 GLU A N 1
ATOM 2392 C CA . GLU A 1 302 ? -11.901 3.066 -7.350 1.00 93.69 302 GLU A CA 1
ATOM 2393 C C . GLU A 1 302 ? -12.095 1.731 -8.076 1.00 93.69 302 GLU A C 1
ATOM 2395 O O . GLU A 1 302 ? -12.585 1.712 -9.202 1.00 93.69 302 GLU A O 1
ATOM 2400 N N . LEU A 1 303 ? -11.765 0.613 -7.424 1.00 93.44 303 LEU A N 1
ATOM 2401 C CA . LEU A 1 303 ? -12.090 -0.732 -7.913 1.00 93.44 303 LEU A CA 1
ATOM 2402 C C . LEU A 1 303 ? -13.598 -1.041 -7.800 1.00 93.44 303 LEU A C 1
ATOM 2404 O O . LEU A 1 303 ? -14.105 -1.955 -8.456 1.00 93.44 303 LEU A O 1
ATOM 2408 N N . GLY A 1 304 ? -14.332 -0.273 -6.991 1.00 94.50 304 GLY A N 1
ATOM 2409 C CA . GLY A 1 304 ? -15.756 -0.464 -6.735 1.00 94.50 304 GLY A CA 1
ATOM 2410 C C . GLY A 1 304 ? -16.036 -1.690 -5.868 1.00 94.50 304 GLY A C 1
ATOM 2411 O O . GLY A 1 304 ? -17.009 -2.400 -6.107 1.00 94.50 304 GLY A O 1
ATOM 2412 N N . VAL A 1 305 ? -15.168 -1.973 -4.894 1.00 95.50 305 VAL A N 1
ATOM 2413 C CA . VAL A 1 305 ? -15.378 -3.078 -3.950 1.00 95.50 305 VAL A CA 1
ATOM 2414 C C . VAL A 1 305 ? -16.581 -2.765 -3.058 1.00 95.50 305 VAL A C 1
ATOM 2416 O O . VAL A 1 305 ? -16.693 -1.671 -2.503 1.00 95.50 305 VAL A O 1
ATOM 2419 N N . MET A 1 306 ? -17.484 -3.733 -2.906 1.00 93.44 306 MET A N 1
ATOM 2420 C CA . MET A 1 306 ? -18.686 -3.569 -2.090 1.00 93.44 306 MET A CA 1
ATOM 2421 C C . MET A 1 306 ? -18.361 -3.651 -0.589 1.00 93.44 306 MET A C 1
ATOM 2423 O O . MET A 1 306 ? -17.706 -4.584 -0.110 1.00 93.44 306 MET A O 1
ATOM 2427 N N . ARG A 1 307 ? -18.852 -2.667 0.167 1.00 94.44 307 ARG A N 1
ATOM 2428 C CA . ARG A 1 307 ? -18.712 -2.534 1.626 1.00 94.44 307 ARG A CA 1
ATOM 2429 C C . ARG A 1 307 ? -20.067 -2.154 2.226 1.00 94.44 307 ARG A C 1
ATOM 2431 O O . ARG A 1 307 ? -20.891 -1.554 1.532 1.00 94.44 307 ARG A O 1
ATOM 2438 N N . LYS A 1 308 ? -20.308 -2.509 3.489 1.00 94.12 308 LYS A N 1
ATOM 2439 C CA . LYS A 1 308 ? -21.447 -1.978 4.256 1.00 94.12 308 LYS A CA 1
ATOM 2440 C C . LYS A 1 308 ? -21.198 -0.503 4.625 1.00 94.12 308 LYS A C 1
ATOM 2442 O O . LYS A 1 308 ? -20.099 0.012 4.423 1.00 94.12 308 LYS A O 1
ATOM 2447 N N . GLU A 1 309 ? -22.215 0.188 5.146 1.00 90.06 309 GLU A N 1
ATOM 2448 C CA . GLU A 1 309 ? -22.114 1.614 5.527 1.00 90.06 309 GLU A CA 1
ATOM 2449 C C . GLU A 1 309 ? -21.053 1.879 6.609 1.00 90.06 309 GLU A C 1
ATOM 2451 O O . GLU A 1 309 ? -20.454 2.949 6.634 1.00 90.06 309 GLU A O 1
ATOM 2456 N N . ASP A 1 310 ? -20.789 0.885 7.454 1.00 89.88 310 ASP A N 1
ATOM 2457 C CA . ASP A 1 310 ? -19.785 0.881 8.522 1.00 89.88 310 ASP A CA 1
ATOM 2458 C C . ASP A 1 310 ? -18.377 0.448 8.053 1.00 89.88 310 ASP A C 1
ATOM 2460 O O . ASP A 1 310 ? -17.448 0.355 8.852 1.00 89.88 310 ASP A O 1
ATOM 2464 N N . GLY A 1 311 ? -18.198 0.175 6.754 1.00 91.19 311 GLY A N 1
ATOM 2465 C CA . GLY A 1 311 ? -16.931 -0.280 6.173 1.00 91.19 311 GLY A CA 1
ATOM 2466 C C . GLY A 1 311 ? -16.667 -1.786 6.291 1.00 91.19 311 GLY A C 1
ATOM 2467 O O . GLY A 1 311 ? -15.637 -2.251 5.797 1.00 91.19 311 GLY A O 1
ATOM 2468 N N . THR A 1 312 ? -17.579 -2.564 6.883 1.00 95.12 312 THR A N 1
ATOM 2469 C CA . THR A 1 312 ? -17.423 -4.023 7.020 1.00 95.12 312 THR A CA 1
ATOM 2470 C C . THR A 1 312 ? -17.656 -4.778 5.706 1.00 95.12 312 THR A C 1
ATOM 2472 O O . THR A 1 312 ? -18.181 -4.239 4.718 1.00 95.12 312 THR A O 1
ATOM 2475 N N . ILE A 1 313 ? -17.236 -6.048 5.667 1.00 96.56 313 ILE A N 1
ATOM 2476 C CA . ILE A 1 313 ? -17.424 -6.923 4.498 1.00 96.56 313 ILE A CA 1
ATOM 2477 C C . ILE A 1 313 ? -18.926 -7.101 4.215 1.00 96.56 313 ILE A C 1
ATOM 2479 O O . ILE A 1 313 ? -19.696 -7.509 5.083 1.00 96.56 313 ILE A O 1
ATOM 2483 N N . ALA A 1 314 ? -19.343 -6.815 2.976 1.00 94.25 314 ALA A N 1
ATOM 2484 C CA . ALA A 1 314 ? -20.742 -6.918 2.551 1.00 94.25 314 ALA A CA 1
ATOM 2485 C C . ALA A 1 314 ? -21.143 -8.322 2.059 1.00 94.25 314 ALA A C 1
ATOM 2487 O O . ALA A 1 314 ? -22.276 -8.740 2.282 1.00 94.25 314 ALA A O 1
ATOM 2488 N N . ASP A 1 315 ? -20.233 -9.040 1.393 1.00 93.62 315 ASP A N 1
ATOM 2489 C CA . ASP A 1 315 ? -20.459 -10.386 0.849 1.00 93.62 315 ASP A CA 1
ATOM 2490 C C . ASP A 1 315 ? -19.295 -11.306 1.235 1.00 93.62 315 ASP A C 1
ATOM 2492 O O . ASP A 1 315 ? -18.144 -11.057 0.872 1.00 93.62 315 ASP A O 1
ATOM 2496 N N . THR A 1 316 ? -19.602 -12.391 1.947 1.00 93.31 316 THR A N 1
ATOM 2497 C CA . THR A 1 316 ? -18.620 -13.391 2.390 1.00 93.31 316 THR A CA 1
ATOM 2498 C C . THR A 1 316 ? -18.012 -14.185 1.236 1.00 93.31 316 THR A C 1
ATOM 2500 O O . THR A 1 316 ? -16.932 -14.744 1.386 1.00 93.31 316 THR A O 1
ATOM 2503 N N . ASN A 1 317 ? -18.681 -14.245 0.081 1.00 91.19 317 ASN A N 1
ATOM 2504 C CA . ASN A 1 317 ? -18.162 -14.914 -1.115 1.00 91.19 317 ASN A CA 1
ATOM 2505 C C . ASN A 1 317 ? -17.252 -14.003 -1.939 1.00 91.19 317 ASN A C 1
ATOM 2507 O O . ASN A 1 317 ? -16.430 -14.489 -2.711 1.00 91.19 317 ASN A O 1
ATOM 2511 N N . LYS A 1 318 ? -17.427 -12.685 -1.807 1.00 92.12 318 LYS A N 1
ATOM 2512 C CA . LYS A 1 318 ? -16.765 -11.676 -2.638 1.00 92.12 318 LYS A CA 1
ATOM 2513 C C . LYS A 1 318 ? -16.198 -10.532 -1.786 1.00 92.12 318 LYS A C 1
ATOM 2515 O O . LYS A 1 318 ? -16.540 -9.371 -2.011 1.00 92.12 318 LYS A O 1
ATOM 2520 N N . PRO A 1 319 ? -15.310 -10.818 -0.816 1.00 93.81 319 PRO A N 1
ATOM 2521 C CA . PRO A 1 319 ? -14.835 -9.808 0.127 1.00 93.81 319 PRO A CA 1
ATOM 2522 C C . PRO A 1 319 ? -13.951 -8.734 -0.523 1.00 93.81 319 PRO A C 1
ATOM 2524 O O . PRO A 1 319 ? -13.878 -7.617 -0.014 1.00 93.81 319 PRO A O 1
ATOM 2527 N N . LEU A 1 320 ? -13.270 -9.039 -1.633 1.00 94.75 320 LEU A N 1
ATOM 2528 C CA . LEU A 1 320 ? -12.297 -8.147 -2.280 1.00 94.75 320 LEU A CA 1
ATOM 2529 C C . LEU A 1 320 ? -12.566 -7.882 -3.768 1.00 94.75 320 LEU A C 1
ATOM 2531 O O . LEU A 1 320 ? -11.806 -7.119 -4.382 1.00 94.75 320 LEU A O 1
ATOM 2535 N N . ILE A 1 321 ? -13.601 -8.502 -4.338 1.00 92.06 321 ILE A N 1
ATOM 2536 C CA . ILE A 1 321 ? -13.892 -8.435 -5.771 1.00 92.06 321 ILE A CA 1
ATOM 2537 C C . ILE A 1 321 ? -14.393 -7.032 -6.126 1.00 92.06 321 ILE A C 1
ATOM 2539 O O . ILE A 1 321 ? -15.301 -6.493 -5.491 1.00 92.06 321 ILE A O 1
ATOM 2543 N N . GLY A 1 322 ? -13.764 -6.436 -7.140 1.00 92.44 322 GLY A N 1
ATOM 2544 C CA . GLY A 1 322 ? -14.160 -5.146 -7.703 1.00 92.44 322 GLY A CA 1
ATOM 2545 C C . GLY A 1 322 ? -15.184 -5.282 -8.832 1.00 92.44 322 GLY A C 1
ATOM 2546 O O . GLY A 1 322 ? -15.403 -6.362 -9.375 1.00 92.44 322 GLY A O 1
ATOM 2547 N N . THR A 1 323 ? -15.766 -4.157 -9.240 1.00 91.56 323 THR A N 1
ATOM 2548 C CA . THR A 1 323 ? -16.792 -4.090 -10.299 1.00 91.56 323 THR A CA 1
ATOM 2549 C C . THR A 1 323 ? -16.343 -4.680 -11.635 1.00 91.56 323 THR A C 1
ATOM 2551 O O . THR A 1 323 ? -17.104 -5.415 -12.258 1.00 91.56 323 THR A O 1
ATOM 2554 N N . LEU A 1 324 ? -15.115 -4.377 -12.074 1.00 87.38 324 LEU A N 1
ATOM 2555 C CA . LEU A 1 324 ? -14.577 -4.884 -13.338 1.00 87.38 324 LEU A CA 1
ATOM 2556 C C . LEU A 1 324 ? -14.408 -6.407 -13.291 1.00 87.38 324 LEU A C 1
ATOM 2558 O O . LEU A 1 324 ? -14.952 -7.098 -14.149 1.00 87.38 324 LEU A O 1
ATOM 2562 N N . GLN A 1 325 ? -13.736 -6.910 -12.250 1.00 88.94 325 GLN A N 1
ATOM 2563 C CA . GLN A 1 325 ? -13.507 -8.341 -12.031 1.00 88.94 325 GLN A CA 1
ATOM 2564 C C . GLN A 1 325 ? -14.832 -9.117 -11.969 1.00 88.94 325 GLN A C 1
ATOM 2566 O O . GLN A 1 325 ? -14.952 -10.174 -12.579 1.00 88.94 325 GLN A O 1
ATOM 2571 N N . ASP A 1 326 ? -15.850 -8.568 -11.298 1.00 89.38 326 ASP A N 1
ATOM 2572 C CA . ASP A 1 326 ? -17.172 -9.198 -11.231 1.00 89.38 326 ASP A CA 1
ATOM 2573 C C . ASP A 1 326 ? -17.897 -9.197 -12.588 1.00 89.38 326 ASP A C 1
ATOM 2575 O O . ASP A 1 326 ? -18.601 -10.146 -12.927 1.00 89.38 326 ASP A O 1
ATOM 2579 N N . SER A 1 327 ? -17.720 -8.135 -13.383 1.00 88.62 327 SER A N 1
ATOM 2580 C CA . SER A 1 327 ? -18.381 -7.986 -14.685 1.00 88.62 327 SER A CA 1
ATOM 2581 C C . SER A 1 327 ? -17.793 -8.865 -15.788 1.00 88.62 327 SER A C 1
ATOM 2583 O O . SER A 1 327 ? -18.533 -9.320 -16.660 1.00 88.62 327 SER A O 1
ATOM 2585 N N . GLU A 1 328 ? -16.478 -9.090 -15.764 1.00 84.81 328 GLU A N 1
ATOM 2586 C CA . GLU A 1 328 ? -15.790 -9.954 -16.727 1.00 84.81 328 GLU A CA 1
ATOM 2587 C C . GLU A 1 328 ? -16.080 -11.431 -16.440 1.00 84.81 328 GLU A C 1
ATOM 2589 O O . GLU A 1 328 ? -16.191 -12.231 -17.372 1.00 84.81 328 GLU A O 1
ATOM 2594 N N . GLY A 1 329 ? -16.312 -11.764 -15.166 1.00 84.12 329 GLY A N 1
ATOM 2595 C CA . GLY A 1 329 ? -16.623 -13.114 -14.726 1.00 84.12 329 GLY A CA 1
ATOM 2596 C C . GLY A 1 329 ? -15.470 -14.087 -14.968 1.00 84.12 329 GLY A C 1
ATOM 2597 O O . GLY A 1 329 ? -14.347 -13.707 -15.293 1.00 84.12 329 GLY A O 1
ATOM 2598 N N . VAL A 1 330 ? -15.756 -15.374 -14.794 1.00 88.00 330 VAL A N 1
ATOM 2599 C CA . VAL A 1 330 ? -14.777 -16.436 -15.036 1.00 88.00 330 VAL A CA 1
ATOM 2600 C C . VAL A 1 330 ? -14.918 -16.917 -16.472 1.00 88.00 330 VAL A C 1
ATOM 2602 O O . VAL A 1 330 ? -16.004 -17.335 -16.878 1.00 88.00 330 VAL A O 1
ATOM 2605 N N . THR A 1 331 ? -13.820 -16.875 -17.225 1.00 86.88 331 THR A N 1
ATOM 2606 C CA . THR A 1 331 ? -13.732 -17.432 -18.579 1.00 86.88 331 THR A CA 1
ATOM 2607 C C . THR A 1 331 ? -12.598 -18.451 -18.644 1.00 86.88 331 THR A C 1
ATOM 2609 O O . THR A 1 331 ? -11.503 -18.109 -18.202 1.00 86.88 331 THR A O 1
ATOM 2612 N N . PRO A 1 332 ? -12.786 -19.643 -19.241 1.00 86.69 332 PRO A N 1
ATOM 2613 C CA . PRO A 1 332 ? -11.731 -20.643 -19.312 1.00 86.69 332 PRO A CA 1
ATOM 2614 C C . PRO A 1 332 ? -10.582 -20.143 -20.186 1.00 86.69 332 PRO A C 1
ATOM 2616 O O . PRO A 1 332 ? -10.779 -19.775 -21.352 1.00 86.69 332 PRO A O 1
ATOM 2619 N N . LEU A 1 333 ? -9.379 -20.127 -19.620 1.00 84.81 333 LEU A N 1
ATOM 2620 C CA . LEU A 1 333 ? -8.162 -19.700 -20.296 1.00 84.81 333 LEU A CA 1
ATOM 2621 C C . LEU A 1 333 ? -7.174 -20.868 -20.433 1.00 84.81 333 LEU A C 1
ATOM 2623 O O . LEU A 1 333 ? -7.207 -21.826 -19.664 1.00 84.81 333 LEU A O 1
ATOM 2627 N N . PRO A 1 334 ? -6.249 -20.812 -21.408 1.00 85.19 334 PRO A N 1
ATOM 2628 C CA . PRO A 1 334 ? -5.159 -21.777 -21.488 1.00 85.19 334 PRO A CA 1
ATOM 2629 C C . PRO A 1 334 ? -4.336 -21.825 -20.190 1.00 85.19 334 PRO A C 1
ATOM 2631 O O . PRO A 1 334 ? -4.083 -20.789 -19.585 1.00 85.19 334 PRO A O 1
ATOM 2634 N N . ALA A 1 335 ? -3.814 -22.999 -19.822 1.00 81.19 335 ALA A N 1
ATOM 2635 C CA . ALA A 1 335 ? -3.086 -23.224 -18.562 1.00 81.19 335 ALA A CA 1
ATOM 2636 C C . ALA A 1 335 ? -1.815 -22.367 -18.350 1.00 81.19 335 ALA A C 1
ATOM 2638 O O . ALA A 1 335 ? -1.226 -22.382 -17.273 1.00 81.19 335 ALA A O 1
ATOM 2639 N N . ASN A 1 336 ? -1.338 -21.670 -19.382 1.00 86.62 336 ASN A N 1
ATOM 2640 C CA . ASN A 1 336 ? -0.206 -20.745 -19.308 1.00 86.62 336 ASN A CA 1
ATOM 2641 C C . ASN A 1 336 ? -0.627 -19.278 -19.113 1.00 86.62 336 ASN A C 1
ATOM 2643 O O . ASN A 1 336 ? 0.246 -18.415 -19.020 1.00 86.62 336 ASN A O 1
ATOM 2647 N N . SER A 1 337 ? -1.927 -18.994 -19.088 1.00 86.19 337 SER A N 1
ATOM 2648 C CA . SER A 1 337 ? -2.474 -17.670 -18.819 1.00 86.19 337 SER A CA 1
ATOM 2649 C C . SER A 1 337 ? -2.745 -17.524 -17.320 1.00 86.19 337 SER A C 1
ATOM 2651 O O . SER A 1 337 ? -3.263 -18.458 -16.710 1.00 86.19 337 SER A O 1
ATOM 2653 N N . PRO A 1 338 ? -2.401 -16.381 -16.703 1.00 87.00 338 PRO A N 1
ATOM 2654 C CA . PRO A 1 338 ? -2.802 -16.104 -15.329 1.00 87.00 338 PRO A CA 1
ATOM 2655 C C . PRO A 1 338 ? -4.327 -15.963 -15.237 1.00 87.00 338 PRO A C 1
ATOM 2657 O O . PRO A 1 338 ? -4.956 -15.476 -16.177 1.00 87.00 338 PRO A O 1
ATOM 2660 N N . SER A 1 339 ? -4.898 -16.358 -14.098 1.00 87.44 339 SER A N 1
ATOM 2661 C CA . SER A 1 339 ? -6.319 -16.148 -13.811 1.00 87.44 339 SER A CA 1
ATOM 2662 C C . SER A 1 339 ? -6.616 -14.670 -13.532 1.00 87.44 339 SER A C 1
ATOM 2664 O O . SER A 1 339 ? -5.701 -13.882 -13.261 1.00 87.44 339 SER A O 1
ATOM 2666 N N . GLN A 1 340 ? -7.892 -14.287 -13.572 1.00 88.00 340 GLN A N 1
ATOM 2667 C CA . GLN A 1 340 ? -8.302 -12.893 -13.411 1.00 88.00 340 GLN A CA 1
ATOM 2668 C C . GLN A 1 340 ? -7.911 -12.333 -12.033 1.00 88.00 340 GLN A C 1
ATOM 2670 O O . GLN A 1 340 ? -7.358 -11.234 -11.957 1.00 88.00 340 GLN A O 1
ATOM 2675 N N . SER A 1 341 ? -8.086 -13.098 -10.950 1.00 90.62 341 SER A N 1
ATOM 2676 C CA . SER A 1 341 ? -7.605 -12.718 -9.616 1.00 90.62 341 SER A CA 1
ATOM 2677 C C . SER A 1 341 ? -6.093 -12.486 -9.568 1.00 90.62 341 SER A C 1
ATOM 2679 O O . SER A 1 341 ? -5.638 -11.597 -8.849 1.00 90.62 341 SER A O 1
ATOM 2681 N N . ILE A 1 342 ? -5.294 -13.246 -10.327 1.00 90.12 342 ILE A N 1
ATOM 2682 C CA . ILE A 1 342 ? -3.834 -13.055 -10.387 1.00 90.12 342 ILE A CA 1
ATOM 2683 C C . ILE A 1 342 ? -3.486 -11.775 -11.153 1.00 90.12 342 ILE A C 1
ATOM 2685 O O . ILE A 1 342 ? -2.595 -11.030 -10.735 1.00 90.12 342 ILE A O 1
ATOM 2689 N N . VAL A 1 343 ? -4.185 -11.503 -12.257 1.00 88.69 343 VAL A N 1
ATOM 2690 C CA . VAL A 1 343 ? -4.013 -10.262 -13.024 1.00 88.69 343 VAL A CA 1
ATOM 2691 C C . VAL A 1 343 ? -4.363 -9.052 -12.155 1.00 88.69 343 VAL A C 1
ATOM 2693 O O . VAL A 1 343 ? -3.546 -8.135 -12.061 1.00 88.69 343 VAL A O 1
ATOM 2696 N N . ASP A 1 344 ? -5.480 -9.092 -11.419 1.00 90.19 344 ASP A N 1
ATOM 2697 C CA . ASP A 1 344 ? -5.901 -8.020 -10.504 1.00 90.19 344 ASP A CA 1
ATOM 2698 C C . ASP A 1 344 ? -4.806 -7.658 -9.483 1.00 90.19 344 ASP A C 1
ATOM 2700 O O . ASP A 1 344 ? -4.493 -6.480 -9.303 1.00 90.19 344 ASP A O 1
ATOM 2704 N N . ILE A 1 345 ? -4.149 -8.653 -8.870 1.00 91.19 345 ILE A N 1
ATOM 2705 C CA . ILE A 1 345 ? -3.029 -8.434 -7.931 1.00 91.19 345 ILE A CA 1
ATOM 2706 C C . ILE A 1 345 ? -1.896 -7.623 -8.581 1.00 91.19 345 ILE A C 1
ATOM 2708 O O . ILE A 1 345 ? -1.238 -6.827 -7.906 1.00 91.19 345 ILE A O 1
ATOM 2712 N N . SER A 1 346 ? -1.639 -7.841 -9.873 1.00 85.75 346 SER A N 1
ATOM 2713 C CA . SER A 1 346 ? -0.542 -7.198 -10.601 1.00 85.75 346 SER A CA 1
ATOM 2714 C C . SER A 1 346 ? -0.871 -5.783 -11.093 1.00 85.75 346 SER A C 1
ATOM 2716 O O . SER A 1 346 ? 0.032 -4.949 -11.209 1.00 85.75 346 SER A O 1
ATOM 2718 N N . GLU A 1 347 ? -2.148 -5.500 -11.356 1.00 85.88 347 GLU A N 1
ATOM 2719 C CA . GLU A 1 347 ? -2.599 -4.236 -11.944 1.00 85.88 347 GLU A CA 1
ATOM 2720 C C . GLU A 1 347 ? -2.884 -3.149 -10.901 1.00 85.88 347 GLU A C 1
ATOM 2722 O O . GLU A 1 347 ? -2.705 -1.960 -11.184 1.00 85.88 347 GLU A O 1
ATOM 2727 N N . ASN A 1 348 ? -3.273 -3.541 -9.685 1.00 90.50 348 ASN A N 1
ATOM 2728 C CA . ASN A 1 348 ? -3.625 -2.614 -8.612 1.00 90.50 348 ASN A CA 1
ATOM 2729 C C . ASN A 1 348 ? -2.482 -2.397 -7.593 1.00 90.50 348 ASN A C 1
ATOM 2731 O O . ASN A 1 348 ? -1.396 -2.985 -7.660 1.00 90.50 348 ASN A O 1
ATOM 2735 N N . MET A 1 349 ? -2.702 -1.489 -6.639 1.00 94.00 349 MET A N 1
ATOM 2736 C CA . MET A 1 349 ? -1.708 -1.155 -5.607 1.00 94.00 349 MET A CA 1
ATOM 2737 C C . MET A 1 349 ? -1.844 -1.976 -4.315 1.00 94.00 349 MET A C 1
ATOM 2739 O O . MET A 1 349 ? -0.975 -1.875 -3.444 1.00 94.00 349 MET A O 1
ATOM 2743 N N . ARG A 1 350 ? -2.893 -2.801 -4.176 1.00 95.69 350 ARG A N 1
ATOM 2744 C CA . ARG A 1 350 ? -3.243 -3.501 -2.925 1.00 95.69 350 ARG A CA 1
ATOM 2745 C C . ARG A 1 350 ? -2.137 -4.433 -2.453 1.00 95.69 350 ARG A C 1
ATOM 2747 O O . ARG A 1 350 ? -1.771 -4.391 -1.284 1.00 95.69 350 ARG A O 1
ATOM 2754 N N . ALA A 1 351 ? -1.521 -5.189 -3.360 1.00 95.50 351 ALA A N 1
ATOM 2755 C CA . ALA A 1 351 ? -0.426 -6.096 -3.010 1.00 95.50 351 ALA A CA 1
ATOM 2756 C C . ALA A 1 351 ? 0.775 -5.371 -2.373 1.00 95.50 351 ALA A C 1
ATOM 2758 O O . ALA A 1 351 ? 1.375 -5.872 -1.424 1.00 95.50 351 ALA A O 1
ATOM 2759 N N . LYS A 1 352 ? 1.098 -4.163 -2.857 1.00 95.44 352 LYS A N 1
ATOM 2760 C CA . LYS A 1 352 ? 2.198 -3.344 -2.320 1.00 95.44 352 LYS A CA 1
ATOM 2761 C C . LYS A 1 352 ? 1.838 -2.748 -0.959 1.00 95.44 352 LYS A C 1
ATOM 2763 O O . LYS A 1 352 ? 2.663 -2.737 -0.053 1.00 95.44 352 LYS A O 1
ATOM 2768 N N . LEU A 1 353 ? 0.595 -2.287 -0.804 1.00 97.25 353 LEU A N 1
ATOM 2769 C CA . LEU A 1 353 ? 0.077 -1.787 0.474 1.00 97.25 353 LEU A CA 1
ATOM 2770 C C . LEU A 1 353 ? 0.082 -2.885 1.543 1.00 97.25 353 LEU A C 1
ATOM 2772 O O . LEU A 1 353 ? 0.585 -2.658 2.641 1.00 97.25 353 LEU A O 1
ATOM 2776 N N . TYR A 1 354 ? -0.408 -4.078 1.195 1.00 97.44 354 TYR A N 1
ATOM 2777 C CA . TYR A 1 354 ? -0.357 -5.258 2.051 1.00 97.44 354 TYR A CA 1
ATOM 2778 C C . TYR A 1 354 ? 1.083 -5.593 2.448 1.00 97.44 354 TYR A C 1
ATOM 2780 O O . TYR A 1 354 ? 1.364 -5.739 3.631 1.00 97.44 354 TYR A O 1
ATOM 2788 N N . ALA A 1 355 ? 2.010 -5.656 1.486 1.00 95.81 355 ALA A N 1
ATOM 2789 C CA . ALA A 1 355 ? 3.406 -5.981 1.764 1.00 95.81 355 ALA A CA 1
ATOM 2790 C C . ALA A 1 355 ? 4.056 -4.987 2.741 1.00 95.81 355 ALA A C 1
ATOM 2792 O O . ALA A 1 355 ? 4.749 -5.401 3.667 1.00 95.81 355 ALA A O 1
ATOM 2793 N N . LEU A 1 356 ? 3.805 -3.685 2.576 1.00 96.12 356 LEU A N 1
ATOM 2794 C CA . LEU A 1 356 ? 4.318 -2.656 3.483 1.00 96.12 356 LEU A CA 1
ATOM 2795 C C . LEU A 1 356 ? 3.713 -2.761 4.888 1.00 96.12 356 LEU A C 1
ATOM 2797 O O . LEU A 1 356 ? 4.452 -2.697 5.868 1.00 96.12 356 LEU A O 1
ATOM 2801 N N . LEU A 1 357 ? 2.396 -2.954 4.999 1.00 95.81 357 LEU A N 1
ATOM 2802 C CA . LEU A 1 357 ? 1.725 -3.129 6.292 1.00 95.81 357 LEU A CA 1
ATOM 2803 C C . LEU A 1 357 ? 2.175 -4.418 6.993 1.00 95.81 357 LEU A C 1
ATOM 2805 O O . LEU A 1 357 ? 2.455 -4.399 8.187 1.00 95.81 357 LEU A O 1
ATOM 2809 N N . TYR A 1 358 ? 2.366 -5.500 6.239 1.00 94.75 358 TYR A N 1
ATOM 2810 C CA . TYR A 1 358 ? 2.930 -6.750 6.743 1.00 94.75 358 TYR A CA 1
ATOM 2811 C C . TYR A 1 358 ? 4.352 -6.556 7.292 1.00 94.75 358 TYR A C 1
ATOM 2813 O O . TYR A 1 358 ? 4.690 -7.102 8.338 1.00 94.75 358 TYR A O 1
ATOM 2821 N N . LYS A 1 359 ? 5.192 -5.756 6.618 1.00 92.88 359 LYS A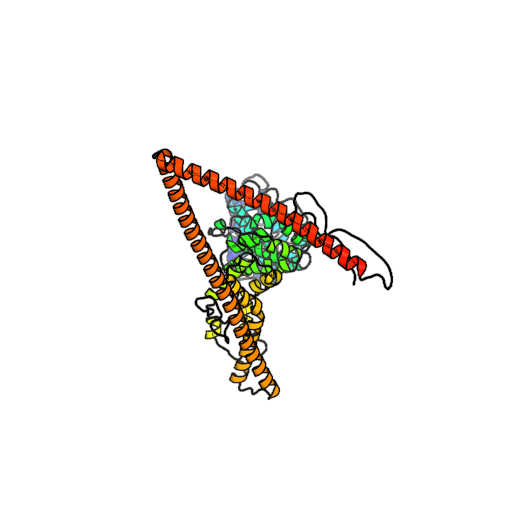 N 1
ATOM 2822 C CA . LYS A 1 359 ? 6.556 -5.439 7.081 1.00 92.88 359 LYS A CA 1
ATOM 2823 C C . LYS A 1 359 ? 6.581 -4.551 8.323 1.00 92.88 359 LYS A C 1
ATOM 2825 O O . LYS A 1 359 ? 7.508 -4.677 9.115 1.00 92.88 359 LYS A O 1
ATOM 2830 N N . LEU A 1 360 ? 5.600 -3.662 8.468 1.00 92.19 360 LEU A N 1
ATOM 2831 C CA . LEU A 1 360 ? 5.427 -2.821 9.654 1.00 92.19 360 LEU A CA 1
ATOM 2832 C C . LEU A 1 360 ? 4.881 -3.597 10.857 1.00 92.19 360 LEU A C 1
ATOM 2834 O O . LEU A 1 360 ? 5.120 -3.184 11.983 1.00 92.19 360 LEU A O 1
ATOM 2838 N N . GLY A 1 361 ? 4.170 -4.697 10.609 1.00 91.81 361 GLY A N 1
ATOM 2839 C CA . GLY A 1 361 ? 3.450 -5.444 11.630 1.00 91.81 361 GLY A CA 1
ATOM 2840 C C . GLY A 1 361 ? 2.081 -4.825 11.903 1.00 91.81 361 GLY A C 1
ATOM 2841 O O . GLY A 1 361 ? 1.961 -3.630 12.159 1.00 91.81 361 GLY A O 1
ATOM 2842 N N . PHE A 1 362 ? 1.032 -5.645 11.856 1.00 89.38 362 PHE A N 1
ATOM 2843 C CA . PHE A 1 362 ? -0.349 -5.186 12.038 1.00 89.38 362 PHE A CA 1
ATOM 2844 C C . PHE A 1 362 ? -0.655 -4.768 13.487 1.00 89.38 362 PHE A C 1
ATOM 2846 O O . PHE A 1 362 ? -1.429 -3.839 13.700 1.00 89.38 362 PHE A O 1
ATOM 2853 N N . GLU A 1 363 ? 0.004 -5.385 14.471 1.00 84.56 363 GLU A N 1
ATOM 2854 C CA . GLU A 1 363 ? -0.188 -5.103 15.904 1.00 84.56 363 GLU A CA 1
ATOM 2855 C C . GLU A 1 363 ? 0.503 -3.808 16.372 1.00 84.56 363 GLU A C 1
ATOM 2857 O O . GLU A 1 363 ? 0.115 -3.213 17.376 1.00 84.56 363 GLU A O 1
ATOM 2862 N N . GLU A 1 364 ? 1.524 -3.341 15.648 1.00 78.44 364 GLU A N 1
ATOM 2863 C CA . GLU A 1 364 ? 2.369 -2.209 16.058 1.00 78.44 364 GLU A CA 1
ATOM 2864 C C . GLU A 1 364 ? 1.844 -0.846 15.554 1.00 78.44 364 GLU A C 1
ATOM 2866 O O . GLU A 1 364 ? 2.437 0.206 15.819 1.00 78.44 364 GLU A O 1
ATOM 2871 N N . LEU A 1 365 ? 0.718 -0.834 14.828 1.00 86.31 365 LEU A N 1
ATOM 2872 C CA . LEU A 1 365 ? 0.180 0.366 14.186 1.00 86.31 365 LEU A CA 1
ATOM 2873 C C . LEU A 1 365 ? -0.601 1.247 15.169 1.00 86.31 365 LEU A C 1
ATOM 2875 O O . LEU A 1 365 ? -1.712 0.937 15.592 1.00 86.31 365 LEU A O 1
ATOM 2879 N N . GLN A 1 366 ? -0.038 2.415 15.475 1.00 83.00 366 GLN A N 1
ATOM 2880 C CA . GLN A 1 366 ? -0.651 3.411 16.357 1.00 83.00 366 GLN A CA 1
ATOM 2881 C C . GLN A 1 366 ? -1.426 4.487 15.575 1.00 83.00 366 GLN A C 1
ATOM 2883 O O . GLN A 1 366 ? -1.092 4.817 14.430 1.00 83.00 366 GLN A O 1
ATOM 2888 N N . GLY A 1 367 ? -2.425 5.095 16.228 1.00 84.50 367 GLY A N 1
ATOM 2889 C CA . GLY A 1 367 ? -3.147 6.270 15.715 1.00 84.50 367 GLY A CA 1
ATOM 2890 C C . GLY A 1 367 ? -4.209 5.973 14.650 1.00 84.50 367 GLY A C 1
ATOM 2891 O O . GLY A 1 367 ? -4.503 6.833 13.820 1.00 84.50 367 GLY A O 1
ATOM 2892 N N . LEU A 1 368 ? -4.755 4.756 14.646 1.00 91.31 368 LEU A N 1
ATOM 2893 C CA . LEU A 1 368 ? -5.841 4.337 13.760 1.00 91.31 368 LEU A CA 1
ATOM 2894 C C . LEU A 1 368 ? -7.204 4.568 14.430 1.00 91.31 368 LEU A C 1
ATOM 2896 O O . LEU A 1 368 ? -7.361 4.300 15.617 1.00 91.31 368 LEU A O 1
ATOM 2900 N N . SER A 1 369 ? -8.178 5.058 13.660 1.00 92.38 369 SER A N 1
ATOM 2901 C CA . SER A 1 369 ? -9.594 5.113 14.073 1.00 92.38 369 SER A CA 1
ATOM 2902 C C . SER A 1 369 ? -10.241 3.730 13.970 1.00 92.38 369 SER A C 1
ATOM 2904 O O . SER A 1 369 ? -9.709 2.880 13.252 1.00 92.38 369 SER A O 1
ATOM 2906 N N . ALA A 1 370 ? -11.391 3.497 14.611 1.00 93.06 370 ALA A N 1
ATOM 2907 C CA . ALA A 1 370 ? -12.076 2.206 14.501 1.00 93.06 370 ALA A CA 1
ATOM 2908 C C . ALA A 1 370 ? -12.406 1.851 13.044 1.00 93.06 370 ALA A C 1
ATOM 2910 O O . ALA A 1 370 ? -12.152 0.733 12.614 1.00 93.06 370 ALA A O 1
ATOM 2911 N N . GLU A 1 371 ? -12.828 2.826 12.232 1.00 93.44 371 GLU A N 1
ATOM 2912 C CA . GLU A 1 371 ? -13.065 2.625 10.795 1.00 93.44 371 GLU A CA 1
ATOM 2913 C C . GLU A 1 371 ? -11.791 2.188 10.038 1.00 93.44 371 GLU A C 1
ATOM 2915 O O . GLU A 1 371 ? -11.848 1.490 9.022 1.00 93.44 371 GLU A O 1
ATOM 2920 N N . ASP A 1 372 ? -10.603 2.620 10.474 1.00 95.19 372 ASP A N 1
ATOM 2921 C CA . ASP A 1 372 ? -9.350 2.124 9.892 1.00 95.19 372 ASP A CA 1
ATOM 2922 C C . ASP A 1 372 ? -9.007 0.729 10.396 1.00 95.19 372 ASP A C 1
ATOM 2924 O O . ASP A 1 372 ? -8.505 -0.063 9.608 1.00 95.19 372 ASP A O 1
ATOM 2928 N N . GLN A 1 373 ? -9.275 0.430 11.670 1.00 95.06 373 GLN A N 1
ATOM 2929 C CA . GLN A 1 373 ? -9.057 -0.896 12.250 1.00 95.06 373 GLN A CA 1
ATOM 2930 C C . GLN A 1 373 ? -9.950 -1.943 11.574 1.00 95.06 373 GLN A C 1
ATOM 2932 O O . GLN A 1 373 ? -9.465 -2.997 11.176 1.00 95.06 373 GLN A O 1
ATOM 2937 N N . VAL A 1 374 ? -11.214 -1.602 11.300 1.00 96.38 374 VAL A N 1
ATOM 2938 C CA . VAL A 1 374 ? -12.137 -2.413 10.488 1.00 96.38 374 VAL A CA 1
ATOM 2939 C C . VAL A 1 374 ? -11.538 -2.724 9.115 1.00 96.38 374 VAL A C 1
ATOM 2941 O O . VAL A 1 374 ? -11.585 -3.864 8.650 1.00 96.38 374 VAL A O 1
ATOM 2944 N N . THR A 1 375 ? -10.936 -1.724 8.465 1.00 96.81 375 THR A N 1
ATOM 2945 C CA . THR A 1 375 ? -10.262 -1.921 7.171 1.00 96.81 375 THR A CA 1
ATOM 2946 C C . THR A 1 375 ? -8.993 -2.757 7.327 1.00 96.81 375 THR A C 1
ATOM 2948 O O . THR A 1 375 ? -8.695 -3.591 6.475 1.00 96.81 375 THR A O 1
ATOM 2951 N N . LEU A 1 376 ? -8.252 -2.571 8.420 1.00 96.62 376 LEU A N 1
ATOM 2952 C CA . LEU A 1 376 ? -7.023 -3.301 8.701 1.00 96.62 376 LEU A CA 1
ATOM 2953 C C . LEU A 1 376 ? -7.277 -4.807 8.822 1.00 96.62 376 LEU A C 1
ATOM 2955 O O . LEU A 1 376 ? -6.499 -5.566 8.253 1.00 96.62 376 LEU A O 1
ATOM 2959 N N . CYS A 1 377 ? -8.392 -5.234 9.430 1.00 96.12 377 CYS A N 1
ATOM 2960 C CA . CYS A 1 377 ? -8.795 -6.647 9.473 1.00 96.12 377 CYS A CA 1
ATOM 2961 C C . CYS A 1 377 ? -8.912 -7.270 8.070 1.00 96.12 377 CYS A C 1
ATOM 2963 O O . CYS A 1 377 ? -8.546 -8.427 7.863 1.00 96.12 377 CYS A O 1
ATOM 2965 N N . ILE A 1 378 ? -9.385 -6.496 7.085 1.00 96.88 378 ILE A N 1
ATOM 2966 C CA . ILE A 1 378 ? -9.475 -6.939 5.686 1.00 96.88 378 ILE A CA 1
ATOM 2967 C C . ILE A 1 378 ? -8.078 -7.042 5.072 1.00 96.88 378 ILE A C 1
ATOM 2969 O O . ILE A 1 378 ? -7.761 -8.034 4.414 1.00 96.88 378 ILE A O 1
ATOM 2973 N N . ILE A 1 379 ? -7.240 -6.021 5.281 1.00 97.38 379 ILE A N 1
ATOM 2974 C CA . ILE A 1 379 ? -5.879 -5.987 4.737 1.00 97.38 379 ILE A CA 1
ATOM 2975 C C . ILE A 1 379 ? -5.055 -7.150 5.293 1.00 97.38 379 ILE A C 1
ATOM 2977 O O . ILE A 1 379 ? -4.360 -7.820 4.536 1.00 97.38 379 ILE A O 1
ATOM 2981 N N . GLU A 1 380 ? -5.154 -7.427 6.591 1.00 96.75 380 GLU A N 1
ATOM 2982 C CA . GLU A 1 380 ? -4.427 -8.504 7.268 1.00 96.75 380 GLU A CA 1
ATOM 2983 C C . GLU A 1 380 ? -4.715 -9.889 6.661 1.00 96.75 380 GLU A C 1
ATOM 2985 O O . GLU A 1 380 ? -3.838 -10.753 6.633 1.00 96.75 380 GLU A O 1
ATOM 2990 N N . ARG A 1 381 ? -5.926 -10.081 6.121 1.00 96.56 381 ARG A N 1
ATOM 2991 C CA . ARG A 1 381 ? -6.389 -11.312 5.456 1.00 96.56 381 ARG A CA 1
ATOM 2992 C C . ARG A 1 381 ? -6.386 -11.217 3.923 1.00 96.56 381 ARG A C 1
ATOM 2994 O O . ARG A 1 381 ? -6.946 -12.076 3.244 1.00 96.56 381 ARG A O 1
ATOM 3001 N N . TYR A 1 382 ? -5.747 -10.195 3.343 1.00 97.00 382 TYR A N 1
ATOM 3002 C CA . TYR A 1 382 ? -5.774 -9.933 1.898 1.00 97.00 382 TYR A CA 1
ATOM 3003 C C . TYR A 1 382 ? -5.345 -11.137 1.048 1.00 97.00 382 TYR A C 1
ATOM 3005 O O . TYR A 1 382 ? -6.023 -11.486 0.080 1.00 97.00 382 TYR A O 1
ATOM 3013 N N . MET A 1 383 ? -4.225 -11.774 1.405 1.00 95.25 383 MET A N 1
ATOM 3014 C CA . MET A 1 383 ? -3.700 -12.916 0.648 1.00 95.25 383 MET A CA 1
ATOM 3015 C C . MET A 1 383 ? -4.608 -14.141 0.761 1.00 95.25 383 MET A C 1
ATOM 3017 O O . MET A 1 383 ? -4.779 -14.850 -0.229 1.00 95.25 383 MET A O 1
ATOM 3021 N N . ASP A 1 384 ? -5.228 -14.352 1.922 1.00 95.56 384 ASP A N 1
ATOM 3022 C CA . ASP A 1 384 ? -6.163 -15.456 2.147 1.00 95.56 384 ASP A CA 1
ATOM 3023 C C . ASP A 1 384 ? -7.428 -15.280 1.294 1.00 95.56 384 ASP A C 1
ATOM 3025 O O . ASP A 1 384 ? -7.871 -16.208 0.615 1.00 95.56 384 ASP A O 1
ATOM 3029 N N . PHE A 1 385 ? -7.969 -14.058 1.242 1.00 96.19 385 PHE A N 1
ATOM 3030 C CA . PHE A 1 385 ? -9.102 -13.733 0.379 1.00 96.19 385 PHE A CA 1
ATOM 3031 C C . PHE A 1 385 ? -8.766 -13.897 -1.103 1.00 96.19 385 PHE A C 1
ATOM 3033 O O . PHE A 1 385 ? -9.542 -14.508 -1.836 1.00 96.19 385 PHE A O 1
ATOM 3040 N N . LYS A 1 386 ? -7.597 -13.422 -1.551 1.00 95.12 386 LYS A N 1
ATOM 3041 C CA . LYS A 1 386 ? -7.165 -13.599 -2.945 1.00 95.12 386 LYS A CA 1
ATOM 3042 C C . LYS A 1 386 ? -6.945 -15.064 -3.306 1.00 95.12 386 LYS A C 1
ATOM 3044 O O . LYS A 1 386 ? -7.302 -15.475 -4.406 1.00 95.12 386 LYS A O 1
ATOM 3049 N N . GLN A 1 387 ? -6.417 -15.868 -2.385 1.00 94.31 387 GLN A N 1
ATOM 3050 C CA . GLN A 1 387 ? -6.316 -17.312 -2.575 1.00 94.31 387 GLN A CA 1
ATOM 3051 C C . GLN A 1 387 ? -7.705 -17.959 -2.713 1.00 94.31 387 GLN A C 1
ATOM 3053 O O . GLN A 1 387 ? -7.892 -18.814 -3.578 1.00 94.31 387 GLN A O 1
ATOM 3058 N N . GLY A 1 388 ? -8.681 -17.538 -1.901 1.00 94.56 388 GLY A N 1
ATOM 3059 C CA . GLY A 1 388 ? -10.072 -17.991 -1.998 1.00 94.56 388 GLY A CA 1
ATOM 3060 C C . GLY A 1 388 ? -10.738 -17.636 -3.332 1.00 94.56 388 GLY A C 1
ATOM 3061 O O . GLY A 1 388 ? -11.429 -18.476 -3.912 1.00 94.56 388 GLY A O 1
ATOM 3062 N N . GLU A 1 389 ? -10.488 -16.432 -3.859 1.00 94.31 389 GLU A N 1
ATOM 3063 C CA . GLU A 1 389 ? -10.958 -16.047 -5.196 1.00 94.31 389 GLU A CA 1
ATOM 3064 C C . GLU A 1 389 ? -10.377 -16.972 -6.278 1.00 94.31 389 GLU A C 1
ATOM 3066 O O . GLU A 1 389 ? -11.142 -17.539 -7.050 1.00 94.31 389 GLU A O 1
ATOM 3071 N N . VAL A 1 390 ? -9.058 -17.219 -6.279 1.00 93.75 390 VAL A N 1
ATOM 3072 C CA . VAL A 1 390 ? -8.403 -18.105 -7.266 1.00 93.75 390 VAL A CA 1
ATOM 3073 C C . VAL A 1 390 ? -8.983 -19.524 -7.227 1.00 93.75 390 VAL A C 1
ATOM 3075 O O . VAL A 1 390 ? -9.235 -20.124 -8.268 1.00 93.75 390 VAL A O 1
ATOM 3078 N N . TRP A 1 391 ? -9.240 -20.082 -6.041 1.00 94.38 391 TRP A N 1
ATOM 3079 C CA . TRP A 1 391 ? -9.879 -21.401 -5.935 1.00 94.38 391 TRP A CA 1
ATOM 3080 C C . TRP A 1 391 ? -11.329 -21.412 -6.427 1.00 94.38 391 TRP A C 1
ATOM 3082 O O . TRP A 1 391 ? -11.786 -22.418 -6.983 1.00 94.38 391 TRP A O 1
ATOM 3092 N N . SER A 1 392 ? -12.044 -20.303 -6.246 1.00 93.38 392 SER A N 1
ATOM 3093 C CA . SER A 1 392 ? -13.398 -20.131 -6.774 1.00 93.38 392 SER A CA 1
ATOM 3094 C C . SER A 1 392 ? -13.381 -20.044 -8.303 1.00 93.38 392 SER A C 1
ATOM 3096 O O . SER A 1 392 ? -14.182 -20.717 -8.948 1.00 93.38 392 SER A O 1
ATOM 3098 N N . GLU A 1 393 ? -12.417 -19.314 -8.878 1.00 93.00 393 GLU A N 1
ATOM 3099 C CA . GLU A 1 393 ? -12.170 -19.254 -10.325 1.00 93.00 393 GLU A CA 1
ATOM 3100 C C . GLU A 1 393 ? -11.882 -20.649 -10.892 1.00 93.00 393 GLU A C 1
ATOM 3102 O O . GLU A 1 393 ? -12.579 -21.083 -11.801 1.00 93.00 393 GLU A O 1
ATOM 3107 N N . ILE A 1 394 ? -10.955 -21.409 -10.294 1.00 92.19 394 ILE A N 1
ATOM 3108 C CA . ILE A 1 394 ? -10.631 -22.783 -10.725 1.00 92.19 394 ILE A CA 1
ATOM 3109 C C . ILE A 1 394 ? -11.876 -23.684 -10.707 1.00 92.19 394 ILE A C 1
ATOM 3111 O O . ILE A 1 394 ? -12.099 -24.475 -11.624 1.00 92.19 394 ILE A O 1
ATOM 3115 N N . THR A 1 395 ? -12.697 -23.587 -9.659 1.00 93.12 395 THR A N 1
ATOM 3116 C CA . THR A 1 395 ? -13.915 -24.405 -9.529 1.00 93.12 395 THR A CA 1
ATOM 3117 C C . THR A 1 395 ? -14.936 -24.072 -10.622 1.00 93.12 395 THR A C 1
ATOM 3119 O O . THR A 1 395 ? -15.572 -24.970 -11.186 1.00 93.12 395 THR A O 1
ATOM 3122 N N . GLU A 1 396 ? -15.078 -22.788 -10.943 1.00 92.81 396 GLU A N 1
ATOM 3123 C CA . GLU A 1 396 ? -15.979 -22.294 -11.981 1.00 92.81 396 GLU A CA 1
ATOM 3124 C C . GLU A 1 396 ? -15.459 -22.634 -13.392 1.00 92.81 396 GLU A C 1
ATOM 3126 O O . GLU A 1 396 ? -16.228 -23.129 -14.215 1.00 92.81 396 GLU A O 1
ATOM 3131 N N . GLU A 1 397 ? -14.155 -22.495 -13.658 1.00 93.19 397 GLU A N 1
ATOM 3132 C CA . GLU A 1 397 ? -13.521 -22.886 -14.929 1.00 93.19 397 GLU A CA 1
ATOM 3133 C C . GLU A 1 397 ? -13.739 -24.372 -15.235 1.00 93.19 397 GLU A C 1
ATOM 3135 O O . GLU A 1 397 ? -14.234 -24.718 -16.309 1.00 93.19 397 GLU A O 1
ATOM 3140 N N . LEU A 1 398 ? -13.464 -25.260 -14.269 1.00 92.56 398 LEU A N 1
ATOM 3141 C CA . LEU A 1 398 ? -13.691 -26.704 -14.424 1.00 92.56 398 LEU A CA 1
ATOM 3142 C C . LEU A 1 398 ? -15.155 -27.013 -14.763 1.00 92.56 398 LEU A C 1
ATOM 3144 O O . LEU A 1 398 ? -15.443 -27.883 -15.590 1.00 92.56 398 LEU A O 1
ATOM 3148 N N . THR A 1 399 ? -16.083 -26.278 -14.148 1.00 92.69 399 THR A N 1
ATOM 3149 C CA . THR A 1 399 ? -17.520 -26.425 -14.393 1.00 92.69 399 THR A CA 1
ATOM 3150 C C . THR A 1 399 ? -17.889 -25.987 -15.812 1.00 92.69 399 THR A C 1
ATOM 3152 O O . THR A 1 399 ? -18.616 -26.709 -16.500 1.00 92.69 399 THR A O 1
ATOM 3155 N N . GLN A 1 400 ? -17.362 -24.854 -16.282 1.00 93.12 400 GLN A N 1
ATOM 3156 C CA . GLN A 1 400 ? -17.610 -24.330 -17.630 1.00 93.12 400 GLN A CA 1
ATOM 3157 C C . GLN A 1 400 ? -16.989 -25.198 -18.734 1.00 93.12 400 GLN A C 1
ATOM 3159 O O . GLN A 1 400 ? -17.586 -25.360 -19.800 1.00 93.12 400 GLN A O 1
ATOM 3164 N N . GLU A 1 401 ? -15.837 -25.820 -18.474 1.00 92.69 401 GLU A N 1
ATOM 3165 C CA . GLU A 1 401 ? -15.207 -26.787 -19.382 1.00 92.69 401 GLU A CA 1
ATOM 3166 C C . GLU A 1 401 ? -15.895 -28.166 -19.376 1.00 92.69 401 GLU A C 1
ATOM 3168 O O . GLU A 1 401 ? -15.573 -29.038 -20.188 1.00 92.69 401 GLU A O 1
ATOM 3173 N N . GLY A 1 402 ? -16.856 -28.388 -18.472 1.00 92.12 402 GLY A N 1
ATOM 3174 C CA . GLY A 1 402 ? -17.522 -29.680 -18.300 1.00 92.12 402 GLY A CA 1
ATOM 3175 C C . GLY A 1 402 ? -16.603 -30.759 -17.719 1.00 92.12 402 GLY A C 1
ATOM 3176 O O . GLY A 1 402 ? -16.873 -31.956 -17.870 1.00 92.12 402 GLY A O 1
ATOM 3177 N N . VAL A 1 403 ? -15.517 -30.355 -17.057 1.00 93.44 403 VAL A N 1
ATOM 3178 C CA . VAL A 1 403 ? -14.581 -31.252 -16.385 1.00 93.44 403 VAL A CA 1
ATOM 3179 C C . VAL A 1 403 ? -15.156 -31.611 -15.025 1.00 93.44 403 VAL A C 1
ATOM 3181 O O . VAL A 1 403 ? -15.383 -30.763 -14.169 1.00 93.44 403 VAL A O 1
ATOM 3184 N N . ARG A 1 404 ? -15.381 -32.906 -14.802 1.00 93.31 404 ARG A N 1
ATOM 3185 C CA . ARG A 1 404 ? -15.818 -33.421 -13.504 1.00 93.31 404 ARG A CA 1
ATOM 3186 C C . ARG A 1 404 ? -14.601 -33.884 -12.693 1.00 93.31 404 ARG A C 1
ATOM 3188 O O . ARG A 1 404 ? -14.010 -34.897 -13.077 1.00 93.31 404 ARG A O 1
ATOM 3195 N N . PRO A 1 405 ? -14.264 -33.228 -11.565 1.00 93.50 405 PRO A N 1
ATOM 3196 C CA . PRO A 1 405 ? -13.212 -33.701 -10.670 1.00 93.50 405 PRO A CA 1
ATOM 3197 C C . PRO A 1 405 ? -13.536 -35.087 -10.102 1.00 93.50 405 PRO A C 1
ATOM 3199 O O . PRO A 1 405 ? -14.706 -35.470 -9.968 1.00 93.50 405 PRO A O 1
ATOM 3202 N N . VAL A 1 406 ? -12.504 -35.848 -9.737 1.00 96.12 406 VAL A N 1
ATOM 3203 C CA . VAL A 1 406 ? -12.703 -37.084 -8.968 1.00 96.12 406 VAL A CA 1
ATOM 3204 C C . VAL A 1 406 ? -13.243 -36.751 -7.576 1.00 96.12 406 VAL A C 1
ATOM 3206 O O . VAL A 1 406 ? -13.048 -35.649 -7.074 1.00 96.12 406 VAL A O 1
ATOM 3209 N N . THR A 1 407 ? -13.926 -37.703 -6.935 1.00 95.25 407 THR A N 1
ATOM 3210 C CA . THR A 1 407 ? -14.595 -37.473 -5.641 1.00 95.25 407 THR A CA 1
ATOM 3211 C C . THR A 1 407 ? -13.694 -36.825 -4.575 1.00 95.25 407 THR A C 1
ATOM 3213 O O . THR A 1 407 ? -14.153 -35.857 -3.977 1.00 95.25 407 THR A O 1
ATOM 3216 N N . PRO A 1 408 ? -12.427 -37.250 -4.372 1.00 96.44 408 PRO A N 1
ATOM 3217 C CA . PRO A 1 408 ? -11.541 -36.589 -3.409 1.00 96.44 408 PRO A CA 1
ATOM 3218 C C . PRO A 1 408 ? -11.266 -35.113 -3.732 1.00 96.44 408 PRO A C 1
ATOM 3220 O O . PRO A 1 408 ? -11.292 -34.276 -2.835 1.00 96.44 408 PRO A O 1
ATOM 3223 N N . ASP A 1 409 ? -11.054 -34.778 -5.006 1.00 95.75 409 ASP A N 1
ATOM 3224 C CA . ASP A 1 409 ? -10.783 -33.402 -5.440 1.00 95.75 409 ASP A CA 1
ATOM 3225 C C . ASP A 1 409 ? -12.039 -32.534 -5.310 1.00 95.75 409 ASP A C 1
ATOM 3227 O O . ASP A 1 409 ? -11.966 -31.385 -4.885 1.00 95.75 409 ASP A O 1
ATOM 3231 N N . GLN A 1 410 ? -13.214 -33.097 -5.611 1.00 94.50 410 GLN A N 1
ATOM 3232 C CA . GLN A 1 410 ? -14.492 -32.416 -5.412 1.00 94.50 410 GLN A CA 1
ATOM 3233 C C . GLN A 1 410 ? -14.743 -32.102 -3.927 1.00 94.50 410 GLN A C 1
ATOM 3235 O O . GLN A 1 410 ? -15.197 -31.007 -3.593 1.00 94.50 410 GLN A O 1
ATOM 3240 N N . GLU A 1 411 ? -14.443 -33.046 -3.031 1.00 95.94 411 GLU A N 1
ATOM 3241 C CA . GLU A 1 411 ? -14.518 -32.824 -1.584 1.00 95.94 411 GLU A CA 1
ATOM 3242 C C . GLU A 1 411 ? -13.512 -31.760 -1.128 1.00 95.94 411 GLU A C 1
ATOM 3244 O O . GLU A 1 411 ? -13.879 -30.886 -0.342 1.00 95.94 411 GLU A O 1
ATOM 3249 N N . ALA A 1 412 ? -12.284 -31.781 -1.658 1.00 96.12 412 ALA A N 1
ATOM 3250 C CA . ALA A 1 412 ? -11.261 -30.784 -1.357 1.00 96.12 412 ALA A CA 1
ATOM 3251 C C . ALA A 1 412 ? -11.686 -29.371 -1.789 1.00 96.12 412 ALA A C 1
ATOM 3253 O O . ALA A 1 412 ? -11.655 -28.462 -0.964 1.00 96.12 412 ALA A O 1
ATOM 3254 N N . LEU A 1 413 ? -12.168 -29.188 -3.025 1.00 95.31 413 LEU A N 1
ATOM 3255 C CA . LEU A 1 413 ? -12.681 -27.897 -3.509 1.00 95.31 413 LEU A CA 1
ATOM 3256 C C . LEU A 1 413 ? -13.836 -27.383 -2.636 1.00 95.31 413 LEU A C 1
ATOM 3258 O O . LEU A 1 413 ? -13.877 -26.207 -2.282 1.00 95.31 413 LEU A O 1
ATOM 3262 N N . ALA A 1 414 ? -14.739 -28.271 -2.209 1.00 94.94 414 ALA A N 1
ATOM 3263 C CA . ALA A 1 414 ? -15.834 -27.904 -1.315 1.00 94.94 414 ALA A CA 1
ATOM 3264 C C . ALA A 1 414 ? -15.355 -27.515 0.097 1.00 94.94 414 ALA A C 1
ATOM 3266 O O . ALA A 1 414 ? -15.949 -26.638 0.721 1.00 94.94 414 ALA A O 1
ATOM 3267 N N . VAL A 1 415 ? -14.311 -28.166 0.625 1.00 96.69 415 VAL A N 1
ATOM 3268 C CA . VAL A 1 415 ? -13.685 -27.785 1.905 1.00 96.69 415 VAL A CA 1
ATOM 3269 C C . VAL A 1 415 ? -13.017 -26.418 1.787 1.00 96.69 415 VAL A C 1
ATOM 3271 O O . VAL A 1 415 ? -13.225 -25.584 2.661 1.00 96.69 415 VAL A O 1
ATOM 3274 N N . ILE A 1 416 ? -12.272 -26.175 0.707 1.00 94.88 416 ILE A N 1
ATOM 3275 C CA . ILE A 1 416 ? -11.598 -24.896 0.456 1.00 94.88 416 ILE A CA 1
ATOM 3276 C C . ILE A 1 416 ? -12.625 -23.763 0.363 1.00 94.88 416 ILE A C 1
ATOM 3278 O O . ILE A 1 416 ? -12.491 -22.770 1.070 1.00 94.88 416 ILE A O 1
ATOM 3282 N N . GLY A 1 417 ? -13.695 -23.943 -0.421 1.00 93.56 417 GLY A N 1
ATOM 3283 C CA . GLY A 1 417 ? -14.757 -22.941 -0.544 1.00 93.56 417 GLY A CA 1
ATOM 3284 C C . GLY A 1 417 ? -15.433 -22.613 0.792 1.00 93.56 417 GLY A C 1
ATOM 3285 O O . GLY A 1 417 ? -15.642 -21.441 1.102 1.00 93.56 417 GLY A O 1
ATOM 3286 N N . ARG A 1 418 ? -15.714 -23.627 1.628 1.00 95.50 418 ARG A N 1
ATOM 3287 C CA . ARG A 1 418 ? -16.250 -23.402 2.984 1.00 95.50 418 ARG A CA 1
ATOM 3288 C C . ARG A 1 418 ? -15.263 -22.660 3.879 1.00 95.50 418 ARG A C 1
ATOM 3290 O O . ARG A 1 418 ? -15.663 -21.707 4.532 1.00 95.50 418 ARG A O 1
ATOM 3297 N N . ALA A 1 419 ? -13.990 -23.051 3.875 1.00 95.56 419 ALA A N 1
ATOM 3298 C CA . ALA A 1 419 ? -12.964 -22.393 4.679 1.00 95.56 419 ALA A CA 1
ATOM 3299 C C . ALA A 1 419 ? -12.799 -20.909 4.299 1.00 95.56 419 ALA A C 1
ATOM 3301 O O . ALA A 1 419 ? -12.659 -20.063 5.178 1.00 95.56 419 ALA A O 1
ATOM 3302 N N . SER A 1 420 ? -12.876 -20.572 3.005 1.00 94.50 420 SER A N 1
ATOM 3303 C CA . SER A 1 420 ? -12.846 -19.178 2.544 1.00 94.50 420 SER A CA 1
ATOM 3304 C C . SER A 1 420 ? -14.055 -18.367 3.029 1.00 94.50 420 SER A C 1
ATOM 3306 O O . SER A 1 420 ? -13.887 -17.223 3.448 1.00 94.50 420 SER A O 1
ATOM 3308 N N . GLN A 1 421 ? -15.258 -18.953 3.022 1.00 94.44 421 GLN A N 1
ATOM 3309 C CA . GLN A 1 421 ? -16.465 -18.306 3.554 1.00 94.44 421 GLN A CA 1
ATOM 3310 C C . GLN A 1 421 ? -16.399 -18.129 5.078 1.00 94.44 421 GLN A C 1
ATOM 3312 O O . GLN A 1 421 ? -16.703 -17.050 5.579 1.00 94.44 421 GLN A O 1
ATOM 3317 N N . GLU A 1 422 ? -15.969 -19.162 5.808 1.00 96.56 422 GLU A N 1
ATOM 3318 C CA . GLU A 1 422 ? -15.802 -19.130 7.268 1.00 96.56 422 GLU A CA 1
ATOM 3319 C C . GLU A 1 422 ? -14.781 -18.068 7.694 1.00 96.56 422 GLU A C 1
ATOM 3321 O O . GLU A 1 422 ? -15.016 -17.348 8.663 1.00 96.56 422 GLU A O 1
ATOM 3326 N N . LEU A 1 423 ? -13.687 -17.907 6.943 1.00 96.62 423 LEU A N 1
ATOM 3327 C CA . LEU A 1 423 ? -12.717 -16.839 7.176 1.00 96.62 423 LEU A CA 1
ATOM 3328 C C . LEU A 1 423 ? -13.345 -15.449 7.009 1.00 96.62 423 LEU A C 1
ATOM 3330 O O . LEU A 1 423 ? -13.111 -14.571 7.835 1.00 96.62 423 LEU A O 1
ATOM 3334 N N . ALA A 1 424 ? -14.142 -15.237 5.958 1.00 96.62 424 ALA A N 1
ATOM 3335 C CA . ALA A 1 424 ? -14.822 -13.961 5.754 1.00 96.62 424 ALA A CA 1
ATOM 3336 C C . ALA A 1 424 ? -15.822 -13.664 6.883 1.00 96.62 424 ALA A C 1
ATOM 3338 O O . ALA A 1 424 ? -15.889 -12.527 7.342 1.00 96.62 424 ALA A O 1
ATOM 3339 N N . SER A 1 425 ? -16.546 -14.678 7.370 1.00 97.25 425 SER A N 1
ATOM 3340 C CA . SER A 1 425 ? -17.414 -14.551 8.547 1.00 97.25 425 SER A CA 1
ATOM 3341 C C . SER A 1 425 ? -16.632 -14.198 9.812 1.00 97.25 425 SER A C 1
ATOM 3343 O O . SER A 1 425 ? -17.014 -13.264 10.503 1.00 97.25 425 SER A O 1
ATOM 3345 N N . LEU A 1 426 ? -15.498 -14.858 10.069 1.00 97.56 426 LEU A N 1
ATOM 3346 C CA . LEU A 1 426 ? -14.639 -14.540 11.213 1.00 97.56 426 LEU A CA 1
ATOM 3347 C C . LEU A 1 426 ? -14.154 -13.083 11.178 1.00 97.56 426 LEU A C 1
ATOM 3349 O O . LEU A 1 426 ? -14.122 -12.413 12.205 1.00 97.56 426 LEU A O 1
ATOM 3353 N N . VAL A 1 427 ? -13.779 -12.582 9.997 1.00 97.56 427 VAL A N 1
ATOM 3354 C CA . VAL A 1 427 ? -13.364 -11.181 9.841 1.00 97.56 427 VAL A CA 1
ATOM 3355 C C . VAL A 1 427 ? -14.525 -10.228 10.115 1.00 97.56 427 VAL A C 1
ATOM 3357 O O . VAL A 1 427 ? -14.300 -9.197 10.739 1.00 97.56 427 VAL A O 1
ATOM 3360 N N . ILE A 1 428 ? -15.751 -10.564 9.704 1.00 97.31 428 ILE A N 1
ATOM 3361 C CA . ILE A 1 428 ? -16.941 -9.766 10.037 1.00 97.31 428 ILE A CA 1
ATOM 3362 C C . ILE A 1 428 ? -17.152 -9.726 11.553 1.00 97.31 428 ILE A C 1
ATOM 3364 O O . ILE A 1 428 ? -17.319 -8.636 12.089 1.00 97.31 428 ILE A O 1
ATOM 3368 N N . ASP A 1 429 ? -17.063 -10.864 12.246 1.00 97.31 429 ASP A N 1
ATOM 3369 C CA . ASP A 1 429 ? -17.220 -10.919 13.706 1.00 97.31 429 ASP A CA 1
ATOM 3370 C C . ASP A 1 429 ? -16.179 -10.025 14.414 1.00 97.31 429 ASP A C 1
ATOM 3372 O O . ASP A 1 429 ? -16.515 -9.264 15.322 1.00 97.31 429 ASP A O 1
ATOM 3376 N N . MET A 1 430 ? -14.920 -10.043 13.953 1.00 96.44 430 MET A N 1
ATOM 3377 C CA . MET A 1 430 ? -13.866 -9.152 14.464 1.00 96.44 430 MET A CA 1
ATOM 3378 C C . MET A 1 430 ? -14.161 -7.671 14.186 1.00 96.44 430 MET A C 1
ATOM 3380 O O . MET A 1 430 ? -13.893 -6.811 15.022 1.00 96.44 430 MET A O 1
ATOM 3384 N N . GLN A 1 431 ? -14.691 -7.353 13.003 1.00 97.00 431 GLN A N 1
ATOM 3385 C CA . GLN A 1 431 ? -15.062 -5.985 12.643 1.00 97.00 431 GLN A CA 1
ATOM 3386 C C . GLN A 1 431 ? -16.220 -5.465 13.502 1.00 97.00 431 GLN A C 1
ATOM 3388 O O . GLN A 1 431 ? -16.189 -4.312 13.933 1.00 97.00 431 GLN A O 1
ATOM 3393 N N . GLU A 1 432 ? -17.217 -6.308 13.768 1.00 96.06 432 GLU A N 1
ATOM 3394 C CA . GLU A 1 432 ? -18.350 -5.986 14.635 1.00 96.06 432 GLU A CA 1
ATOM 3395 C C . GLU A 1 432 ? -17.886 -5.753 16.081 1.00 96.06 432 GLU A C 1
ATOM 3397 O O . GLU A 1 432 ? -18.270 -4.748 16.675 1.00 96.06 432 GLU A O 1
ATOM 3402 N N . GLU A 1 433 ? -16.971 -6.572 16.612 1.00 96.75 433 GLU A N 1
ATOM 3403 C CA . GLU A 1 433 ? -16.384 -6.366 17.947 1.00 96.75 433 GLU A CA 1
ATOM 3404 C C . GLU A 1 433 ? -15.660 -5.011 18.071 1.00 96.75 433 GLU A C 1
ATOM 3406 O O . GLU A 1 433 ? -15.801 -4.313 19.079 1.00 96.75 433 GLU A O 1
ATOM 3411 N N . ILE A 1 434 ? -14.912 -4.601 17.039 1.00 95.31 434 ILE A N 1
ATOM 3412 C CA . ILE A 1 434 ? -14.220 -3.301 17.012 1.00 95.31 434 ILE A CA 1
ATOM 3413 C C . ILE A 1 434 ? -15.225 -2.146 17.084 1.00 95.31 434 ILE A C 1
ATOM 3415 O O . ILE A 1 434 ? -15.038 -1.214 17.871 1.00 95.31 434 ILE A O 1
ATOM 3419 N N . LEU A 1 435 ? -16.287 -2.206 16.278 1.00 95.06 435 LEU A N 1
ATOM 3420 C CA . LEU A 1 435 ? -17.322 -1.172 16.241 1.00 95.06 435 LEU A CA 1
ATOM 3421 C C . LEU A 1 435 ? -18.124 -1.135 17.547 1.00 95.06 435 LEU A C 1
ATOM 3423 O O . LEU A 1 435 ? -18.374 -0.062 18.095 1.00 95.06 435 LEU A O 1
ATOM 3427 N N . GLU A 1 436 ? -18.484 -2.295 18.097 1.00 95.19 436 GLU A N 1
ATOM 3428 C CA . GLU A 1 436 ? -19.156 -2.382 19.394 1.00 95.19 436 GLU A CA 1
ATOM 3429 C C . GLU A 1 436 ? -18.294 -1.786 20.513 1.00 95.19 436 GLU A C 1
ATOM 3431 O O . GLU A 1 436 ? -18.799 -1.014 21.330 1.00 95.19 436 GLU A O 1
ATOM 3436 N N . SER A 1 437 ? -16.992 -2.072 20.526 1.00 94.25 437 SER A N 1
ATOM 3437 C CA . SER A 1 437 ? -16.050 -1.510 21.497 1.00 94.25 437 SER A CA 1
ATOM 3438 C C . SER A 1 437 ? -15.973 0.022 21.421 1.00 94.25 437 SER A C 1
ATOM 3440 O O . SER A 1 437 ? -16.037 0.686 22.458 1.00 94.25 437 SER A O 1
ATOM 3442 N N . GLU A 1 438 ? -15.923 0.599 20.213 1.00 93.50 438 GLU A N 1
ATOM 3443 C CA . GLU A 1 438 ? -15.953 2.058 20.020 1.00 93.50 438 GLU A CA 1
ATOM 3444 C C . GLU A 1 438 ? -17.263 2.660 20.547 1.00 93.50 438 GLU A C 1
ATOM 3446 O O . GLU A 1 438 ? -17.240 3.582 21.361 1.00 93.50 438 GLU A O 1
ATOM 3451 N N . THR A 1 439 ? -18.414 2.075 20.198 1.00 93.38 439 THR A N 1
ATOM 3452 C CA . THR A 1 439 ? -19.712 2.580 20.683 1.00 93.38 439 THR A CA 1
ATOM 3453 C C . THR A 1 439 ? -19.863 2.490 22.205 1.00 93.38 439 THR A C 1
ATOM 3455 O O . THR A 1 439 ? -20.456 3.374 22.829 1.00 93.38 439 THR A O 1
ATOM 3458 N N . GLN A 1 440 ? -19.327 1.438 22.834 1.00 94.31 440 GLN A N 1
ATOM 3459 C CA . GLN A 1 440 ? -19.317 1.304 24.291 1.00 94.31 440 GLN A CA 1
ATOM 3460 C C . GLN A 1 440 ? -18.400 2.338 24.944 1.00 94.31 440 GLN A C 1
ATOM 3462 O O . GLN A 1 440 ? -18.750 2.882 25.994 1.00 94.31 440 GLN A O 1
ATOM 3467 N N . HIS A 1 441 ? -17.248 2.614 24.334 1.00 93.38 441 HIS A N 1
ATOM 3468 C CA . HIS A 1 441 ? -16.328 3.638 24.803 1.00 93.38 441 HIS A CA 1
ATOM 3469 C C . HIS A 1 441 ? -16.974 5.027 24.759 1.00 93.38 441 HIS A C 1
ATOM 3471 O O . HIS A 1 441 ? -17.030 5.693 25.794 1.00 93.38 441 HIS A O 1
ATOM 3477 N N . ASP A 1 442 ? -17.575 5.399 23.627 1.00 93.19 442 ASP A N 1
ATOM 3478 C CA . ASP A 1 442 ? -18.284 6.672 23.452 1.00 93.19 442 ASP A CA 1
ATOM 3479 C C . ASP A 1 442 ? -19.412 6.844 24.482 1.00 93.19 442 ASP A C 1
ATOM 3481 O O . ASP A 1 442 ? -19.571 7.906 25.091 1.00 93.19 442 ASP A O 1
ATOM 3485 N N . LEU A 1 443 ? -20.176 5.776 24.743 1.00 95.50 443 LEU A N 1
ATOM 3486 C CA . LEU A 1 443 ? -21.241 5.789 25.744 1.00 95.50 443 LEU A CA 1
ATOM 3487 C C . LEU A 1 443 ? -20.699 6.014 27.166 1.00 95.50 443 LEU A C 1
ATOM 3489 O O . LEU A 1 443 ? -21.332 6.705 27.969 1.00 95.50 443 LEU A O 1
ATOM 3493 N N . LEU A 1 444 ? -19.554 5.417 27.506 1.00 95.69 444 LEU A N 1
ATOM 3494 C CA . LEU A 1 444 ? -18.911 5.610 28.807 1.00 95.69 444 LEU A CA 1
ATOM 3495 C C . LEU A 1 444 ? -18.380 7.040 28.960 1.00 95.69 444 LEU A C 1
ATOM 3497 O O . LEU A 1 444 ? -18.598 7.646 30.012 1.00 95.69 444 LEU A O 1
ATOM 3501 N N . GLU A 1 445 ? -17.756 7.599 27.921 1.00 94.69 445 GLU A N 1
ATOM 3502 C CA . GLU A 1 445 ? -17.300 8.993 27.918 1.00 94.69 445 GLU A CA 1
ATOM 3503 C C . GLU A 1 445 ? -18.473 9.972 28.076 1.00 94.69 445 GLU A C 1
ATOM 3505 O O . GLU A 1 445 ? -18.421 10.899 28.892 1.00 94.69 445 GLU A O 1
ATOM 3510 N N . GLU A 1 446 ? -19.578 9.735 27.364 1.00 95.31 446 GLU A N 1
ATOM 3511 C CA . GLU A 1 446 ? -20.799 10.531 27.483 1.00 95.31 446 GLU A CA 1
ATOM 3512 C C . GLU A 1 446 ? -21.372 10.469 28.914 1.00 95.31 446 GLU A C 1
ATOM 3514 O O . GLU A 1 446 ? -21.728 11.496 29.509 1.00 95.31 446 GLU A O 1
ATOM 3519 N N . GLN A 1 447 ? -21.422 9.277 29.517 1.00 95.75 447 GLN A N 1
ATOM 3520 C CA . GLN A 1 447 ? -21.869 9.099 30.902 1.00 95.75 447 GLN A CA 1
ATOM 3521 C C . GLN A 1 447 ? -20.963 9.815 31.907 1.00 95.75 447 GLN A C 1
ATOM 3523 O O . GLN A 1 447 ? -21.468 10.418 32.867 1.00 95.75 447 GLN A O 1
ATOM 3528 N N . GLU A 1 448 ? -19.647 9.772 31.696 1.00 95.75 448 GLU A N 1
ATOM 3529 C CA . GLU A 1 448 ? -18.685 10.479 32.530 1.00 95.75 448 GLU A CA 1
ATOM 3530 C C . GLU A 1 448 ? -18.896 11.993 32.427 1.00 95.75 448 GLU A C 1
ATOM 3532 O O . GLU A 1 448 ? -19.047 12.657 33.459 1.00 95.75 448 GLU A O 1
ATOM 3537 N N . LEU A 1 449 ? -19.043 12.533 31.216 1.00 94.75 449 LEU A N 1
ATOM 3538 C CA . LEU A 1 449 ? -19.336 13.947 30.992 1.00 94.75 449 LEU A CA 1
ATOM 3539 C C . LEU A 1 449 ? -20.629 14.378 31.704 1.00 94.75 449 LEU A C 1
ATOM 3541 O O . LEU A 1 449 ? -20.647 15.381 32.424 1.00 94.75 449 LEU A O 1
ATOM 3545 N N . TYR A 1 450 ? -21.709 13.599 31.588 1.00 95.06 450 TYR A N 1
ATOM 3546 C CA . TYR A 1 450 ? -22.954 13.879 32.310 1.00 95.06 450 TYR A CA 1
ATOM 3547 C C . TYR A 1 450 ? -22.790 13.814 33.830 1.00 95.06 450 TYR A C 1
ATOM 3549 O O . TYR A 1 450 ? -23.420 14.589 34.559 1.00 95.06 450 TYR A O 1
ATOM 3557 N N . SER A 1 451 ? -21.959 12.903 34.339 1.00 95.00 451 SER A N 1
ATOM 3558 C CA . SER A 1 451 ? -21.643 12.834 35.767 1.00 95.00 451 SER A CA 1
ATOM 3559 C C . SER A 1 451 ? -20.910 14.094 36.242 1.00 95.00 451 SER A C 1
ATOM 3561 O O . SER A 1 451 ? -21.309 14.674 37.254 1.00 95.00 451 SER A O 1
ATOM 3563 N N . GLN A 1 452 ? -19.943 14.584 35.461 1.00 95.50 452 GLN A N 1
ATOM 3564 C CA . GLN A 1 452 ? -19.197 15.806 35.749 1.00 95.50 452 GLN A CA 1
ATOM 3565 C C . GLN A 1 452 ? -20.114 17.035 35.727 1.00 95.50 452 GLN A C 1
ATOM 3567 O O . GLN A 1 452 ? -20.049 17.865 36.631 1.00 95.50 452 GLN A O 1
ATOM 3572 N N . ILE A 1 453 ? -21.029 17.138 34.755 1.00 94.94 453 ILE A N 1
ATOM 3573 C CA . ILE A 1 453 ? -22.014 18.232 34.690 1.00 94.94 453 ILE A CA 1
ATOM 3574 C C . ILE A 1 453 ? -22.926 18.226 35.925 1.00 94.94 453 ILE A C 1
ATOM 3576 O O . ILE A 1 453 ? -23.154 19.278 36.528 1.00 94.94 453 ILE A O 1
ATOM 3580 N N . ARG A 1 454 ? -23.428 17.052 36.334 1.00 94.69 454 ARG A N 1
ATOM 3581 C CA . ARG A 1 454 ? -24.266 16.919 37.539 1.00 94.69 454 ARG A CA 1
ATOM 3582 C C . ARG A 1 454 ? -23.511 17.305 38.807 1.00 94.69 454 ARG A C 1
ATOM 3584 O O . ARG A 1 454 ? -24.061 18.025 39.638 1.00 94.69 454 ARG A O 1
ATOM 3591 N N . GLU A 1 455 ? -22.268 16.857 38.950 1.00 93.31 455 GLU A N 1
ATOM 3592 C CA . GLU A 1 455 ? -21.440 17.191 40.111 1.00 93.31 455 GLU A CA 1
ATOM 3593 C C . GLU A 1 455 ? -21.098 18.686 40.140 1.00 93.31 455 GLU A C 1
ATOM 3595 O O . GLU A 1 455 ? -21.245 19.323 41.181 1.00 93.31 455 GLU A O 1
ATOM 3600 N N . ASN A 1 456 ? -20.768 19.290 38.995 1.00 93.12 456 ASN A N 1
ATOM 3601 C CA . ASN A 1 456 ? -20.553 20.734 38.881 1.00 93.12 456 ASN A CA 1
ATOM 3602 C C . ASN A 1 456 ? -21.801 21.532 39.294 1.00 93.12 456 ASN A C 1
ATOM 3604 O O . ASN A 1 456 ? -21.691 22.508 40.040 1.00 93.12 456 ASN A O 1
ATOM 3608 N N . HIS A 1 457 ? -22.996 21.105 38.869 1.00 92.94 457 HIS A N 1
ATOM 3609 C CA . HIS A 1 457 ? -24.251 21.742 39.276 1.00 92.94 457 HIS A CA 1
ATOM 3610 C C . HIS A 1 457 ? -24.480 21.627 40.789 1.00 92.94 457 HIS A C 1
ATOM 3612 O O . HIS A 1 457 ? -24.777 22.617 41.457 1.00 92.94 457 HIS A O 1
ATOM 3618 N N . LYS A 1 458 ? -24.262 20.434 41.353 1.00 94.12 458 LYS A N 1
ATOM 3619 C CA . LYS A 1 458 ? -24.371 20.182 42.795 1.00 94.12 458 LYS A CA 1
ATOM 3620 C C . LYS A 1 458 ? -23.377 21.023 43.602 1.00 94.12 458 LYS A C 1
ATOM 3622 O O . LYS A 1 458 ? -23.714 21.546 44.662 1.00 94.12 458 LYS A O 1
ATOM 3627 N N . GLN A 1 459 ? -22.150 21.192 43.113 1.00 89.69 459 GLN A N 1
ATOM 3628 C CA . GLN A 1 459 ? -21.151 22.054 43.746 1.00 89.69 459 GLN A CA 1
ATOM 3629 C C . GLN A 1 459 ? -21.543 23.533 43.682 1.00 89.69 459 GLN A C 1
ATOM 3631 O O . GLN A 1 459 ? -21.352 24.251 44.668 1.00 89.69 459 GLN A O 1
ATOM 3636 N N . ALA A 1 460 ? -22.125 23.987 42.570 1.00 91.25 460 ALA A N 1
ATOM 3637 C CA . ALA A 1 460 ? -22.643 25.345 42.439 1.00 91.25 460 ALA A CA 1
ATOM 3638 C C . ALA A 1 460 ? -23.800 25.612 43.418 1.00 91.25 460 ALA A C 1
ATOM 3640 O O . ALA A 1 460 ? -23.770 26.622 44.123 1.00 91.25 460 ALA A O 1
ATOM 3641 N N . GLU A 1 461 ? -24.757 24.685 43.540 1.00 92.12 461 GLU A N 1
ATOM 3642 C CA . GLU A 1 461 ? -25.843 24.759 44.530 1.00 92.12 461 GLU A CA 1
ATOM 3643 C C . GLU A 1 461 ? -25.303 24.799 45.963 1.00 92.12 461 GLU A C 1
ATOM 3645 O O . GLU A 1 461 ? -25.636 25.710 46.719 1.00 92.12 461 GLU A O 1
ATOM 3650 N N . ASN A 1 462 ? -24.387 23.891 46.315 1.00 92.12 462 ASN A N 1
ATOM 3651 C CA . ASN A 1 462 ? -23.742 23.881 47.631 1.00 92.12 462 ASN A CA 1
ATOM 3652 C C . ASN A 1 462 ? -22.989 25.190 47.921 1.00 92.12 462 ASN A C 1
ATOM 3654 O O . ASN A 1 462 ? -22.916 25.639 49.065 1.00 92.12 462 ASN A O 1
ATOM 3658 N N . THR A 1 463 ? -22.383 25.802 46.902 1.00 90.69 463 THR A N 1
ATOM 3659 C CA . THR A 1 463 ? -21.677 27.084 47.037 1.00 90.69 463 THR A CA 1
ATOM 3660 C C . THR A 1 463 ? -22.660 28.229 47.252 1.00 90.69 463 THR A C 1
ATOM 3662 O O . THR A 1 463 ? -22.415 29.085 48.103 1.00 90.69 463 THR A O 1
ATOM 3665 N N . LEU A 1 464 ? -23.789 28.222 46.538 1.00 92.62 464 LEU A N 1
ATOM 3666 C CA . LEU A 1 464 ? -24.868 29.186 46.722 1.00 92.62 464 LEU A CA 1
ATOM 3667 C C . LEU A 1 464 ? -25.480 29.072 48.122 1.00 92.62 464 LEU A C 1
ATOM 3669 O O . LEU A 1 464 ? -25.647 30.092 48.785 1.00 92.62 464 LEU A O 1
ATOM 3673 N N . GLU A 1 465 ? -25.757 27.857 48.597 1.00 91.50 465 GLU A N 1
ATOM 3674 C CA . GLU A 1 465 ? -26.291 27.613 49.940 1.00 91.50 465 GLU A CA 1
ATOM 3675 C C . GLU A 1 465 ? -25.313 28.095 51.020 1.00 91.50 465 GLU A C 1
ATOM 3677 O O . GLU A 1 465 ? -25.688 28.867 51.903 1.00 91.50 465 GLU A O 1
ATOM 3682 N N . LYS A 1 466 ? -24.025 27.740 50.910 1.00 89.88 466 LYS A N 1
ATOM 3683 C CA . LYS A 1 466 ? -22.978 28.237 51.822 1.00 89.88 466 LYS A CA 1
ATOM 3684 C C . LYS A 1 466 ? -22.862 29.759 51.799 1.00 89.88 466 LYS A C 1
ATOM 3686 O O . LYS A 1 466 ? -22.625 30.367 52.843 1.00 89.88 466 LYS A O 1
ATOM 3691 N N . TRP A 1 467 ? -23.006 30.381 50.630 1.00 89.62 467 TRP A N 1
ATOM 3692 C CA . TRP A 1 467 ? -22.998 31.834 50.498 1.00 89.62 467 TRP A CA 1
ATOM 3693 C C . TRP A 1 467 ? -24.228 32.465 51.159 1.00 89.62 467 TRP A C 1
ATOM 3695 O O . TRP A 1 467 ? -24.079 33.426 51.911 1.00 89.62 467 TRP A O 1
ATOM 3705 N N . GLN A 1 468 ? -25.421 31.902 50.957 1.00 90.38 468 GLN A N 1
ATOM 3706 C CA . GLN A 1 468 ? -26.649 32.354 51.616 1.00 90.38 468 GLN A CA 1
ATOM 3707 C C . GLN A 1 468 ? -26.551 32.228 53.139 1.00 90.38 468 GLN A C 1
ATOM 3709 O O . GLN A 1 468 ? -26.872 33.180 53.847 1.00 90.38 468 GLN A O 1
ATOM 3714 N N . ASP A 1 469 ? -26.047 31.103 53.648 1.00 87.31 469 ASP A N 1
ATOM 3715 C CA . ASP A 1 469 ? -25.801 30.898 55.077 1.00 87.31 469 ASP A CA 1
ATOM 3716 C C . ASP A 1 469 ? -24.760 31.890 55.627 1.00 87.31 469 ASP A C 1
ATOM 3718 O O . ASP A 1 469 ? -24.953 32.489 56.687 1.00 87.31 469 ASP A O 1
ATOM 3722 N N . TYR A 1 470 ? -23.678 32.150 54.887 1.00 86.25 470 TYR A N 1
ATOM 3723 C CA . TYR A 1 470 ? -22.701 33.178 55.251 1.00 86.25 470 TYR A CA 1
ATOM 3724 C C . TYR A 1 470 ? -23.330 34.581 55.320 1.00 86.25 470 TYR A C 1
ATOM 3726 O O . TYR A 1 470 ? -23.121 35.316 56.293 1.00 86.25 470 TYR A O 1
ATOM 3734 N N . VAL A 1 471 ? -24.135 34.956 54.322 1.00 88.44 471 VAL A N 1
ATOM 3735 C CA . VAL A 1 471 ? -24.863 36.233 54.298 1.00 88.44 471 VAL A CA 1
ATOM 3736 C C . VAL A 1 471 ? -25.853 36.309 55.463 1.00 88.44 471 VAL A C 1
ATOM 3738 O O . VAL A 1 471 ? -25.909 37.326 56.154 1.00 88.44 471 VAL A O 1
ATOM 3741 N N . ALA A 1 472 ? -26.592 35.237 55.753 1.00 85.62 472 ALA A N 1
ATOM 3742 C CA . ALA A 1 472 ? -27.539 35.181 56.865 1.00 85.62 472 ALA A CA 1
ATOM 3743 C C . ALA A 1 472 ? -26.838 35.335 58.226 1.00 85.62 472 ALA A C 1
ATOM 3745 O O . ALA A 1 472 ? -27.289 36.110 59.071 1.00 85.62 472 ALA A O 1
ATOM 3746 N N . ARG A 1 473 ? -25.688 34.675 58.425 1.00 81.50 473 ARG A N 1
ATOM 3747 C CA . ARG A 1 473 ? -24.867 34.801 59.643 1.00 81.50 473 ARG A CA 1
ATOM 3748 C C . ARG A 1 473 ? -24.243 36.187 59.819 1.00 81.50 473 ARG A C 1
ATOM 3750 O O . ARG A 1 473 ? -24.023 36.608 60.949 1.00 81.50 473 ARG A O 1
ATOM 3757 N N . THR A 1 474 ? -23.936 36.900 58.740 1.00 81.75 474 THR A N 1
ATOM 3758 C CA . THR A 1 474 ? -23.333 38.246 58.814 1.00 81.75 474 THR A CA 1
ATOM 3759 C C . THR A 1 474 ? -24.366 39.371 58.895 1.00 81.75 474 THR A C 1
ATOM 3761 O O . THR A 1 474 ? -24.053 40.440 59.415 1.00 81.75 474 THR A O 1
ATOM 3764 N N . SER A 1 475 ? -25.602 39.130 58.449 1.00 81.50 475 SER A N 1
ATOM 3765 C CA . SER A 1 475 ? -26.692 40.116 58.468 1.00 81.50 475 SER A CA 1
ATOM 3766 C C . SER A 1 475 ? -27.666 39.965 59.646 1.00 81.50 475 SER A C 1
ATOM 3768 O O . SER A 1 475 ? -28.274 40.958 60.044 1.00 81.50 475 SER A O 1
ATOM 3770 N N . ASN A 1 476 ? -27.800 38.774 60.249 1.00 83.19 476 ASN A N 1
ATOM 3771 C CA . ASN A 1 476 ? -28.707 38.514 61.373 1.00 83.19 476 ASN A CA 1
ATOM 3772 C C . ASN A 1 476 ? -27.961 37.990 62.620 1.00 83.19 476 ASN A C 1
ATOM 3774 O O . ASN A 1 476 ? -27.434 36.875 62.648 1.00 83.19 476 ASN A O 1
ATOM 3778 N N . TYR A 1 477 ? -27.974 38.792 63.690 1.00 84.19 477 TYR A N 1
ATOM 3779 C CA . TYR A 1 477 ? -27.258 38.516 64.941 1.00 84.19 477 TYR A CA 1
ATOM 3780 C C . TYR A 1 477 ? -27.743 37.253 65.681 1.00 84.19 477 TYR A C 1
ATOM 3782 O O . TYR A 1 477 ? -26.940 36.562 66.314 1.00 84.19 477 TYR A O 1
ATOM 3790 N N . GLU A 1 478 ? -29.033 36.912 65.602 1.00 82.88 478 GLU A N 1
ATOM 3791 C CA . GLU A 1 478 ? -29.574 35.728 66.285 1.00 82.88 478 GLU A CA 1
ATOM 3792 C C . GLU A 1 478 ? -29.126 34.429 65.606 1.00 82.88 478 GLU A C 1
ATOM 3794 O O . GLU A 1 478 ? -28.693 33.488 66.282 1.00 82.88 478 GLU A O 1
ATOM 3799 N N . LEU A 1 479 ? -29.136 34.411 64.269 1.00 80.06 479 LEU A N 1
ATOM 3800 C CA . LEU A 1 479 ? -28.646 33.282 63.478 1.00 80.06 479 LEU A CA 1
ATOM 3801 C C . LEU A 1 479 ? -27.147 33.058 63.711 1.00 80.06 479 LEU A C 1
ATOM 3803 O O . LEU A 1 479 ? -26.737 31.923 63.952 1.00 80.06 479 LEU A O 1
ATOM 3807 N N . LEU A 1 480 ? -26.345 34.125 63.788 1.00 82.81 480 LEU A N 1
ATOM 3808 C CA . LEU A 1 480 ? -24.923 34.038 64.139 1.00 82.81 480 LEU A CA 1
ATOM 3809 C C . LEU A 1 480 ? -24.687 33.373 65.503 1.00 82.81 480 LEU A C 1
ATOM 3811 O O . LEU A 1 480 ? -23.814 32.514 65.646 1.00 82.81 480 LEU A O 1
ATOM 3815 N N . LYS A 1 481 ? -25.466 33.759 66.519 1.00 84.31 481 LYS A N 1
ATOM 3816 C CA . LYS A 1 481 ? -25.340 33.220 67.879 1.00 84.31 481 LYS A CA 1
ATOM 3817 C C . LYS A 1 481 ? -25.727 31.740 67.938 1.00 84.31 481 LYS A C 1
ATOM 3819 O O . LYS A 1 481 ? -25.063 30.967 68.629 1.00 84.31 481 LYS A O 1
ATOM 3824 N N . SER A 1 482 ? -26.766 31.346 67.200 1.00 84.81 482 SER A N 1
ATOM 3825 C CA . SER A 1 482 ? -27.185 29.944 67.082 1.00 84.81 482 SER A CA 1
ATOM 3826 C C . SER A 1 482 ? -26.142 29.083 66.356 1.00 84.81 482 SER A C 1
ATOM 3828 O O . SER A 1 482 ? -25.773 28.022 66.861 1.00 84.81 482 SER A O 1
ATOM 3830 N N . ALA A 1 483 ? -25.570 29.585 65.256 1.00 82.38 483 ALA A N 1
ATOM 3831 C CA . ALA A 1 483 ? -24.525 28.908 64.495 1.00 82.38 483 ALA A CA 1
ATOM 3832 C C . ALA A 1 483 ? -23.230 28.747 65.306 1.00 82.38 483 ALA A C 1
ATOM 3834 O O . ALA A 1 483 ? -22.627 27.678 65.292 1.00 82.38 483 ALA A O 1
ATOM 3835 N N . LYS A 1 484 ? -22.836 29.766 66.083 1.00 84.75 484 LYS A N 1
ATOM 3836 C CA . LYS A 1 484 ? -21.684 29.674 66.995 1.00 84.75 484 LYS A CA 1
ATOM 3837 C C . LYS A 1 484 ? -21.876 28.581 68.048 1.00 84.75 484 LYS A C 1
ATOM 3839 O O . LYS A 1 484 ? -20.962 27.810 68.307 1.00 84.75 484 LYS A O 1
ATOM 3844 N N . LYS A 1 485 ? -23.085 28.462 68.600 1.00 87.50 485 LYS A N 1
ATOM 3845 C CA . LYS A 1 485 ? -23.413 27.419 69.579 1.00 87.50 485 LYS A CA 1
ATOM 3846 C C . LYS A 1 485 ? -23.353 26.012 68.968 1.00 87.50 485 LYS A C 1
ATOM 3848 O O . LYS A 1 485 ? -22.876 25.092 69.624 1.00 87.50 485 LYS A O 1
ATOM 3853 N N . LEU A 1 486 ? -23.807 25.846 67.722 1.00 84.75 486 LEU A N 1
ATOM 3854 C CA . LEU A 1 486 ? -23.682 24.588 66.973 1.00 84.75 486 LEU A CA 1
ATOM 3855 C C . LEU A 1 486 ? -22.221 24.253 66.647 1.00 84.75 486 LEU A C 1
ATOM 3857 O O . LEU A 1 486 ? -21.822 23.098 66.764 1.00 84.75 486 LEU A O 1
ATOM 3861 N N . GLN A 1 487 ? -21.413 25.254 66.296 1.00 84.12 487 GLN A N 1
ATOM 3862 C CA . GLN A 1 487 ? -19.980 25.078 66.079 1.00 84.12 487 GLN A CA 1
ATOM 3863 C C . GLN A 1 487 ? -19.271 24.626 67.362 1.00 84.12 487 GLN A C 1
ATOM 3865 O O . GLN A 1 487 ? -18.489 23.681 67.316 1.00 84.12 487 GLN A O 1
ATOM 3870 N N . ASP A 1 488 ? -19.578 25.242 68.507 1.00 86.06 488 ASP A N 1
ATOM 3871 C CA . ASP A 1 488 ? -19.021 24.842 69.803 1.00 86.06 488 ASP A CA 1
ATOM 3872 C C . ASP A 1 488 ? -19.412 23.392 70.153 1.00 86.06 488 ASP A C 1
ATOM 3874 O O . ASP A 1 488 ? -18.564 22.612 70.585 1.00 86.06 488 ASP A O 1
ATOM 3878 N N . LEU A 1 489 ? -20.665 22.995 69.895 1.00 86.38 489 LEU A N 1
ATOM 3879 C CA . LEU A 1 489 ? -21.137 21.614 70.076 1.00 86.38 489 LEU A CA 1
ATOM 3880 C C . LEU A 1 489 ? -20.409 20.620 69.160 1.00 86.38 489 LEU A C 1
ATOM 3882 O O . LEU A 1 489 ? -19.990 19.566 69.629 1.00 86.38 489 LEU A O 1
ATOM 3886 N N . SER A 1 490 ? -20.212 20.963 67.885 1.00 81.94 490 SER A N 1
ATOM 3887 C CA . SER A 1 490 ? -19.472 20.126 66.933 1.00 81.94 490 SER A CA 1
ATOM 3888 C C . SER A 1 490 ? -17.999 19.981 67.330 1.00 81.94 490 SER A C 1
ATOM 3890 O O . SER A 1 490 ? -17.464 18.878 67.287 1.00 81.94 490 SER A O 1
ATOM 3892 N N . ILE A 1 491 ? -17.356 21.055 67.805 1.00 81.62 491 ILE A N 1
ATOM 3893 C CA . ILE A 1 491 ? -15.980 21.008 68.326 1.00 81.62 491 ILE A CA 1
ATOM 3894 C C . ILE A 1 491 ? -15.894 20.105 69.560 1.00 81.62 491 ILE A C 1
ATOM 3896 O O . ILE A 1 491 ? -14.929 19.354 69.702 1.00 81.62 491 ILE A O 1
ATOM 3900 N N . HIS A 1 492 ? -16.880 20.172 70.457 1.00 78.19 492 HIS A N 1
ATOM 3901 C CA . HIS A 1 492 ? -16.945 19.292 71.620 1.00 78.19 492 HIS A CA 1
ATOM 3902 C C . HIS A 1 492 ? -17.127 17.823 71.216 1.00 78.19 492 HIS A C 1
ATOM 3904 O O . HIS A 1 492 ? -16.363 16.986 71.684 1.00 78.19 492 HIS A O 1
ATOM 3910 N N . GLN A 1 493 ? -18.034 17.523 70.283 1.00 78.44 493 GLN A N 1
ATOM 3911 C CA . GLN A 1 493 ? -18.241 16.162 69.773 1.00 78.44 493 GLN A CA 1
ATOM 3912 C C . GLN A 1 493 ? -17.001 15.599 69.069 1.00 78.44 493 GLN A C 1
ATOM 3914 O O . GLN A 1 493 ? -16.593 14.478 69.354 1.00 78.44 493 GLN A O 1
ATOM 3919 N N . SER A 1 494 ? -16.330 16.381 68.217 1.00 75.62 494 SER A N 1
ATOM 3920 C CA . SER A 1 494 ? -15.087 15.932 67.575 1.00 75.62 494 SER A CA 1
ATOM 3921 C C . SER A 1 494 ? -13.949 15.702 68.576 1.00 75.62 494 SER A C 1
ATOM 3923 O O . SER A 1 494 ? -13.077 14.873 68.330 1.00 75.62 494 SER A O 1
ATOM 3925 N N . ARG A 1 495 ? -13.932 16.408 69.716 1.00 76.19 495 ARG A N 1
ATOM 3926 C CA . ARG A 1 495 ? -12.968 16.148 70.800 1.00 76.19 495 ARG A CA 1
ATOM 3927 C C . ARG A 1 495 ? -13.289 14.851 71.545 1.00 76.19 495 ARG A C 1
ATOM 3929 O O . ARG A 1 495 ? -12.376 14.071 71.788 1.00 76.19 495 ARG A O 1
ATOM 3936 N N . GLU A 1 496 ? -14.565 14.587 71.819 1.00 69.31 496 GLU A N 1
ATOM 3937 C CA . GLU A 1 496 ? -15.022 13.337 72.442 1.00 69.31 496 GLU A CA 1
ATOM 3938 C C . GLU A 1 496 ? -14.765 12.107 71.554 1.00 69.31 496 GLU A C 1
ATOM 3940 O O . GLU A 1 496 ? -14.370 11.057 72.054 1.00 69.31 496 GLU A O 1
ATOM 3945 N N . GLU A 1 497 ? -14.916 12.219 70.230 1.00 63.44 497 GLU A N 1
ATOM 3946 C CA . GLU A 1 497 ? -14.577 11.137 69.291 1.00 63.44 497 GLU A CA 1
ATOM 3947 C C . GLU A 1 497 ? -13.076 10.824 69.273 1.00 63.44 497 GLU A C 1
ATOM 3949 O O . GLU A 1 497 ? -12.679 9.656 69.228 1.00 63.44 497 GLU A O 1
ATOM 3954 N N . VAL A 1 498 ? -12.223 11.849 69.356 1.00 63.69 498 VAL A N 1
ATOM 3955 C CA . VAL A 1 498 ? -10.769 11.665 69.455 1.00 63.69 498 VAL A CA 1
ATOM 3956 C C . VAL A 1 498 ? -10.395 10.990 70.776 1.00 63.69 498 VAL A C 1
ATOM 3958 O O . VAL A 1 498 ? -9.572 10.069 70.764 1.00 63.69 498 VAL A O 1
ATOM 3961 N N . ASP A 1 499 ? -11.025 11.371 71.885 1.00 63.78 499 ASP A N 1
ATOM 3962 C CA . ASP A 1 499 ? -10.781 10.764 73.198 1.00 63.78 499 ASP A CA 1
ATOM 3963 C C . ASP A 1 499 ? -11.292 9.309 73.267 1.00 63.78 499 ASP A C 1
ATOM 3965 O O . ASP A 1 499 ? -10.544 8.415 73.667 1.00 63.78 499 ASP A O 1
ATOM 3969 N N . ASN A 1 500 ? -12.475 9.014 72.719 1.00 61.12 500 ASN A N 1
ATOM 3970 C CA . ASN A 1 500 ? -12.991 7.643 72.586 1.00 61.12 500 ASN A CA 1
ATOM 3971 C C . ASN A 1 500 ? -12.131 6.774 71.644 1.00 61.12 500 ASN A C 1
ATOM 3973 O O . ASN A 1 500 ? -11.964 5.567 71.854 1.00 61.12 500 ASN A O 1
ATOM 3977 N N . SER A 1 501 ? -11.538 7.361 70.597 1.00 58.81 501 SER A N 1
ATOM 3978 C CA . SER A 1 501 ? -10.601 6.659 69.705 1.00 58.81 501 SER A CA 1
ATOM 3979 C C . SER A 1 501 ? -9.262 6.325 70.386 1.00 58.81 501 SER A C 1
ATOM 3981 O O . SER A 1 501 ? -8.599 5.351 70.017 1.00 58.81 501 SER A O 1
ATOM 3983 N N . ARG A 1 502 ? -8.863 7.105 71.402 1.00 58.53 502 ARG A N 1
ATOM 3984 C CA . ARG A 1 502 ? -7.713 6.814 72.269 1.00 58.53 502 ARG A CA 1
ATOM 3985 C C . ARG A 1 502 ? -8.036 5.713 73.273 1.00 58.53 502 ARG A C 1
ATOM 3987 O O . ARG A 1 502 ? -7.288 4.740 73.328 1.00 58.53 502 ARG A O 1
ATOM 3994 N N . GLU A 1 503 ? -9.169 5.799 73.968 1.00 58.31 503 GLU A N 1
ATOM 3995 C CA . GLU A 1 503 ? -9.604 4.763 74.918 1.00 58.31 503 GLU A CA 1
ATOM 3996 C C . GLU A 1 503 ? -9.849 3.408 74.235 1.00 58.31 503 GLU A C 1
ATOM 3998 O O . GLU A 1 503 ? -9.506 2.356 74.770 1.00 58.31 503 GLU A O 1
ATOM 4003 N N . SER A 1 504 ? -10.395 3.394 73.016 1.00 57.81 504 SER A N 1
ATOM 4004 C CA . SER A 1 504 ? -10.570 2.153 72.246 1.00 57.81 504 SER A CA 1
ATOM 4005 C C . SER A 1 504 ? -9.238 1.544 71.792 1.00 57.81 504 SER A C 1
ATOM 4007 O O . SER A 1 504 ? -9.089 0.323 71.834 1.00 57.81 504 SER A O 1
ATOM 4009 N N . LYS A 1 505 ? -8.231 2.354 71.436 1.00 56.47 505 LYS A N 1
ATOM 4010 C CA . LYS A 1 505 ? -6.872 1.862 71.143 1.00 56.47 505 LYS A CA 1
ATOM 4011 C C . LYS A 1 505 ? -6.160 1.332 72.392 1.00 56.47 505 LYS A C 1
ATOM 4013 O O . LYS A 1 505 ? -5.484 0.308 72.298 1.00 56.47 505 LYS A O 1
ATOM 4018 N N . GLU A 1 506 ? -6.354 1.951 73.556 1.00 55.94 506 GLU A N 1
ATOM 4019 C CA . GLU A 1 506 ? -5.845 1.440 74.839 1.00 55.94 506 GLU A CA 1
ATOM 4020 C C . GLU A 1 506 ? -6.539 0.131 75.257 1.00 55.94 506 GLU A C 1
ATOM 4022 O O . GLU A 1 506 ? -5.875 -0.821 75.671 1.00 55.94 506 GLU A O 1
ATOM 4027 N N . ASN A 1 507 ? -7.851 0.010 75.042 1.00 55.47 507 ASN A N 1
ATOM 4028 C CA . ASN A 1 507 ? -8.604 -1.215 75.325 1.00 55.47 507 ASN A CA 1
ATOM 4029 C C . ASN A 1 507 ? -8.269 -2.371 74.361 1.00 55.47 507 ASN A C 1
ATOM 4031 O O . ASN A 1 507 ? -8.196 -3.526 74.783 1.00 55.47 507 ASN A O 1
ATOM 4035 N N . VAL A 1 508 ? -7.985 -2.090 73.083 1.00 56.91 508 VAL A N 1
ATOM 4036 C CA . VAL A 1 508 ? -7.487 -3.096 72.122 1.00 56.91 508 VAL A CA 1
ATOM 4037 C C . VAL A 1 508 ? -6.050 -3.530 72.458 1.00 56.91 508 VAL A C 1
ATOM 4039 O O . VAL A 1 508 ? -5.710 -4.710 72.315 1.00 56.91 508 VAL A O 1
ATOM 4042 N N . ALA A 1 509 ? -5.213 -2.632 72.989 1.00 52.88 509 ALA A N 1
ATOM 4043 C CA . ALA A 1 509 ? -3.897 -2.992 73.522 1.00 52.88 509 ALA A CA 1
ATOM 4044 C C . ALA A 1 509 ? -4.004 -3.888 74.777 1.00 52.88 509 ALA A C 1
ATOM 4046 O O . ALA A 1 509 ? -3.276 -4.873 74.887 1.00 52.88 509 ALA A O 1
ATOM 4047 N N . LEU A 1 510 ? -4.971 -3.638 75.668 1.00 52.78 510 LEU A N 1
ATOM 4048 C CA . LEU A 1 510 ? -5.242 -4.468 76.854 1.00 52.78 510 LEU A CA 1
ATOM 4049 C C . LEU A 1 510 ? -5.836 -5.847 76.502 1.00 52.78 510 LEU A C 1
ATOM 4051 O O . LEU A 1 510 ? -5.429 -6.865 77.071 1.00 52.78 510 LEU A O 1
ATOM 4055 N N . CYS A 1 511 ? -6.741 -5.923 75.520 1.00 53.66 511 CYS A N 1
ATOM 4056 C CA . CYS A 1 511 ? -7.282 -7.195 75.023 1.00 53.66 511 CYS A CA 1
ATOM 4057 C C . CYS A 1 511 ? -6.246 -8.024 74.244 1.00 53.66 511 CYS A C 1
ATOM 4059 O O . CYS A 1 511 ? -6.253 -9.254 74.345 1.00 53.66 511 CYS A O 1
ATOM 4061 N N . SER A 1 512 ? -5.334 -7.391 73.497 1.00 51.75 512 SER A N 1
ATOM 4062 C CA . SER A 1 512 ? -4.251 -8.109 72.809 1.00 51.75 512 SER A CA 1
ATOM 4063 C C . SER A 1 512 ? -3.192 -8.633 73.791 1.00 51.75 512 SER A C 1
ATOM 4065 O O . SER A 1 512 ? -2.763 -9.781 73.651 1.00 51.75 512 SER A O 1
ATOM 4067 N N . PHE A 1 513 ? -2.884 -7.895 74.867 1.00 49.66 513 PHE A N 1
ATOM 4068 C CA . PHE A 1 513 ? -2.042 -8.380 75.973 1.00 49.66 513 PHE A CA 1
ATOM 4069 C C . PHE A 1 513 ? -2.664 -9.574 76.722 1.00 49.66 513 PHE A C 1
ATOM 4071 O O . PHE A 1 513 ? -1.968 -10.544 77.039 1.00 49.66 513 PHE A O 1
ATOM 4078 N N . GLY A 1 514 ? -3.982 -9.546 76.959 1.00 53.94 514 GLY A N 1
ATOM 4079 C CA . GLY A 1 514 ? -4.728 -10.636 77.605 1.00 53.94 514 GLY A CA 1
ATOM 4080 C C . GLY A 1 514 ? -4.856 -11.913 76.760 1.00 53.94 514 GLY A C 1
ATOM 4081 O O . GLY A 1 514 ? -5.018 -13.008 77.304 1.00 53.94 514 GLY A O 1
ATOM 4082 N N . ASN A 1 515 ? -4.758 -11.796 75.433 1.00 50.03 515 ASN A N 1
ATOM 4083 C CA . ASN A 1 515 ? -4.773 -12.934 74.510 1.00 50.03 515 ASN A CA 1
ATOM 4084 C C . ASN A 1 515 ? -3.366 -13.499 74.245 1.00 50.03 515 ASN A C 1
ATOM 4086 O O . ASN A 1 515 ? -3.235 -14.716 74.093 1.00 50.03 515 ASN A O 1
ATOM 4090 N N . LEU A 1 516 ? -2.310 -12.672 74.279 1.00 48.62 516 LEU A N 1
ATOM 4091 C CA . LEU A 1 516 ? -0.920 -13.154 74.251 1.00 48.62 516 LEU A CA 1
ATOM 4092 C C . LEU A 1 516 ? -0.570 -13.960 75.511 1.00 48.62 516 LEU A C 1
ATOM 4094 O O . LEU A 1 516 ? 0.009 -15.039 75.408 1.00 48.62 516 LEU A O 1
ATOM 4098 N N . THR A 1 517 ? -0.993 -13.502 76.692 1.00 50.69 517 THR A N 1
ATOM 4099 C CA . THR A 1 517 ? -0.781 -14.236 77.956 1.00 50.69 517 THR A CA 1
ATOM 4100 C C . THR A 1 517 ? -1.542 -15.563 78.008 1.00 50.69 517 THR A C 1
ATOM 4102 O O . THR A 1 517 ? -1.047 -16.530 78.581 1.00 50.69 517 THR A O 1
ATOM 4105 N N . ARG A 1 518 ? -2.708 -15.665 77.355 1.00 49.53 518 ARG A N 1
ATOM 4106 C CA . ARG A 1 518 ? -3.478 -16.920 77.282 1.00 49.53 518 ARG A CA 1
ATOM 4107 C C . ARG A 1 518 ? -2.941 -17.912 76.242 1.00 49.53 518 ARG A C 1
ATOM 4109 O O . ARG A 1 518 ? -3.085 -19.115 76.445 1.00 49.53 518 ARG A O 1
ATOM 4116 N N . ARG A 1 519 ? -2.307 -17.434 75.162 1.00 46.66 519 ARG A N 1
ATOM 4117 C CA . ARG A 1 519 ? -1.597 -18.288 74.190 1.00 46.66 519 ARG A CA 1
ATOM 4118 C C . ARG A 1 519 ? -0.250 -18.788 74.723 1.00 46.66 519 ARG A C 1
ATOM 4120 O O . ARG A 1 519 ? 0.058 -19.954 74.526 1.00 46.66 519 ARG A O 1
ATOM 4127 N N . LEU A 1 520 ? 0.483 -17.983 75.496 1.00 46.94 520 LEU A N 1
ATOM 4128 C CA . LEU A 1 520 ? 1.766 -18.395 76.090 1.00 46.94 520 LEU A CA 1
ATOM 4129 C C . LEU A 1 520 ? 1.647 -19.482 77.179 1.00 46.94 520 LEU A C 1
ATOM 4131 O O . LEU A 1 520 ? 2.614 -20.193 77.430 1.00 46.94 520 LEU A O 1
ATOM 4135 N N . ILE A 1 521 ? 0.476 -19.659 77.804 1.00 48.94 521 ILE A N 1
ATOM 4136 C CA . ILE A 1 521 ? 0.260 -20.693 78.840 1.00 48.94 521 ILE A CA 1
ATOM 4137 C C . ILE A 1 521 ? -0.176 -22.045 78.239 1.00 48.94 521 ILE A C 1
ATOM 4139 O O . ILE A 1 521 ? -0.087 -23.069 78.913 1.00 48.94 521 ILE A O 1
ATOM 4143 N N . ARG A 1 522 ? -0.618 -22.094 76.973 1.00 45.38 522 ARG A N 1
ATOM 4144 C CA . ARG A 1 522 ? -1.154 -23.329 76.368 1.00 45.38 522 ARG A CA 1
ATOM 4145 C C . ARG A 1 522 ? -0.145 -24.124 75.525 1.00 45.38 522 ARG A C 1
ATOM 4147 O O . ARG A 1 522 ? -0.403 -25.297 75.287 1.00 45.38 522 ARG A O 1
ATOM 4154 N N . ASP A 1 523 ? 1.009 -23.547 75.184 1.00 45.47 523 ASP A N 1
ATOM 4155 C CA . ASP A 1 523 ? 2.021 -24.186 74.320 1.00 45.47 523 ASP A CA 1
ATOM 4156 C C . ASP A 1 523 ? 3.279 -24.697 75.056 1.00 45.47 523 ASP A C 1
ATOM 4158 O O . ASP A 1 523 ? 4.312 -24.957 74.442 1.00 45.47 523 ASP A O 1
ATOM 4162 N N . GLN A 1 524 ? 3.212 -24.948 76.370 1.00 46.34 524 GLN A N 1
ATOM 4163 C CA . GLN A 1 524 ? 4.259 -25.716 77.068 1.00 46.34 524 GLN A CA 1
ATOM 4164 C C . GLN A 1 524 ? 3.975 -27.226 77.075 1.00 46.34 524 GLN A C 1
ATOM 4166 O O . GLN A 1 524 ? 3.813 -27.845 78.123 1.00 46.34 524 GLN A O 1
ATOM 4171 N N . SER A 1 525 ? 3.979 -27.831 75.885 1.00 41.53 525 SER A N 1
ATOM 4172 C CA . SER A 1 525 ? 4.434 -29.214 75.692 1.00 41.53 525 SER A CA 1
ATOM 4173 C C . SER A 1 525 ? 4.826 -29.453 74.228 1.00 41.53 525 SER A C 1
ATOM 4175 O O . SER A 1 525 ? 4.011 -29.917 73.435 1.00 41.53 525 SER A O 1
ATOM 4177 N N . GLY A 1 526 ? 6.094 -29.179 73.896 1.00 35.56 526 GLY A N 1
ATOM 4178 C CA . GLY A 1 526 ? 6.791 -29.811 72.767 1.00 35.56 526 GLY A CA 1
ATOM 4179 C C . GLY A 1 526 ? 7.329 -28.895 71.656 1.00 35.56 526 GLY A C 1
ATOM 4180 O O . GLY A 1 526 ? 6.601 -28.577 70.731 1.00 35.56 526 GLY A O 1
ATOM 4181 N N . SER A 1 527 ? 8.652 -28.658 71.695 1.00 34.47 527 SER A N 1
ATOM 4182 C CA . SER A 1 527 ? 9.580 -28.527 70.542 1.00 34.47 527 SER A CA 1
ATOM 4183 C C . SER A 1 527 ? 9.481 -27.276 69.632 1.00 34.47 527 SER A C 1
ATOM 4185 O O . SER A 1 527 ? 8.697 -27.265 68.696 1.00 34.47 527 SER A O 1
ATOM 4187 N N . VAL A 1 528 ? 10.218 -26.187 69.925 1.00 36.28 528 VAL A N 1
ATOM 4188 C CA . VAL A 1 528 ? 11.550 -25.764 69.375 1.00 36.28 528 VAL A CA 1
ATOM 4189 C C . VAL A 1 528 ? 11.485 -24.822 68.143 1.00 36.28 528 VAL A C 1
ATOM 4191 O O . VAL A 1 528 ? 11.169 -25.290 67.058 1.00 36.28 528 VAL A O 1
ATOM 4194 N N . PHE A 1 529 ? 11.819 -23.532 68.397 1.00 34.56 529 PHE A N 1
ATOM 4195 C CA . PHE A 1 529 ? 12.630 -22.511 67.658 1.00 34.56 529 PHE A CA 1
ATOM 4196 C C . PHE A 1 529 ? 12.475 -22.375 66.117 1.00 34.56 529 PHE A C 1
ATOM 4198 O O . PHE A 1 529 ? 12.443 -23.376 65.417 1.00 34.56 529 PHE A O 1
ATOM 4205 N N . ASP A 1 530 ? 12.443 -21.203 65.462 1.00 34.25 530 ASP A N 1
ATOM 4206 C CA . ASP A 1 530 ? 12.864 -19.813 65.767 1.00 34.25 530 ASP A CA 1
ATOM 4207 C C . ASP A 1 530 ? 12.143 -18.853 64.783 1.00 34.25 530 ASP A C 1
ATOM 4209 O O . ASP A 1 530 ? 11.955 -19.199 63.617 1.00 34.25 530 ASP A O 1
ATOM 4213 N N . GLU A 1 531 ? 11.516 -17.751 65.212 1.00 34.00 531 GLU A N 1
ATOM 4214 C CA . GLU A 1 531 ? 12.070 -16.379 65.324 1.00 34.00 531 GLU A CA 1
ATOM 4215 C C . GLU A 1 531 ? 12.780 -15.831 64.070 1.00 34.00 531 GLU A C 1
ATOM 4217 O O . GLU A 1 531 ? 13.935 -16.131 63.820 1.00 34.00 531 GLU A O 1
ATOM 4222 N N . PHE A 1 532 ? 12.084 -14.972 63.312 1.00 30.94 532 PHE A N 1
ATOM 4223 C CA . PHE A 1 532 ? 12.508 -13.633 62.846 1.00 30.94 532 PHE A CA 1
ATOM 4224 C C . PHE A 1 532 ? 11.306 -13.051 62.067 1.00 30.94 532 PHE A C 1
ATOM 4226 O O . PHE A 1 532 ? 10.922 -13.531 61.010 1.00 30.94 532 PHE A O 1
ATOM 4233 N N . SER A 1 533 ? 10.499 -12.190 62.676 1.00 32.19 533 SER A N 1
ATOM 4234 C CA . SER A 1 533 ? 10.733 -10.750 62.808 1.00 32.19 533 SER A CA 1
ATOM 4235 C C . SER A 1 533 ? 10.327 -9.923 61.582 1.00 32.19 533 SER A C 1
ATOM 4237 O O . SER A 1 533 ? 10.980 -9.930 60.548 1.00 32.19 533 SER A O 1
ATOM 4239 N N . ILE A 1 534 ? 9.295 -9.106 61.816 1.00 38.28 534 ILE A N 1
ATOM 4240 C CA . ILE A 1 534 ? 9.361 -7.645 61.659 1.00 38.28 534 ILE A CA 1
ATOM 4241 C C . ILE A 1 534 ? 9.618 -7.158 60.224 1.00 38.28 534 ILE A C 1
ATOM 4243 O O . ILE A 1 534 ? 10.732 -6.766 59.900 1.00 38.28 534 ILE A O 1
ATOM 4247 N N . ALA A 1 535 ? 8.570 -7.079 59.392 1.00 30.33 535 ALA A N 1
ATOM 4248 C CA . ALA A 1 535 ? 8.603 -6.192 58.216 1.00 30.33 535 ALA A CA 1
ATOM 4249 C C . ALA A 1 535 ? 7.246 -5.837 57.565 1.00 30.33 535 ALA A C 1
ATOM 4251 O O . ALA A 1 535 ? 7.267 -5.335 56.449 1.00 30.33 535 ALA A O 1
ATOM 4252 N N . TYR A 1 536 ? 6.069 -6.086 58.163 1.00 30.23 536 TYR A N 1
ATOM 4253 C CA . TYR A 1 536 ? 4.796 -5.848 57.434 1.00 30.23 536 TYR A CA 1
ATOM 4254 C C . TYR A 1 536 ? 3.798 -4.871 58.056 1.00 30.23 536 TYR A C 1
ATOM 4256 O O . TYR A 1 536 ? 2.704 -4.676 57.536 1.00 30.23 536 TYR A O 1
ATOM 4264 N N . ALA A 1 537 ? 4.200 -4.154 59.101 1.00 30.83 537 ALA A N 1
ATOM 4265 C CA . ALA A 1 537 ? 3.539 -2.913 59.470 1.00 30.83 537 ALA A CA 1
ATOM 4266 C C . ALA A 1 537 ? 4.604 -1.903 59.870 1.00 30.83 537 ALA A C 1
ATOM 4268 O O . ALA A 1 537 ? 5.039 -1.903 61.011 1.00 30.83 537 ALA A O 1
ATOM 4269 N N . LEU A 1 538 ? 5.047 -1.086 58.918 1.00 28.03 538 LEU A N 1
ATOM 4270 C CA . LEU A 1 538 ? 5.209 0.354 59.098 1.00 28.03 538 LEU A CA 1
ATOM 4271 C C . LEU A 1 538 ? 5.511 0.971 57.727 1.00 28.03 538 LEU A C 1
ATOM 4273 O O . LEU A 1 538 ? 6.582 0.783 57.166 1.00 28.03 538 LEU A O 1
ATOM 4277 N N . LEU A 1 539 ? 4.553 1.770 57.262 1.00 30.59 539 LEU A N 1
ATOM 4278 C CA . LEU A 1 539 ? 4.758 2.895 56.353 1.00 30.59 539 LEU A CA 1
ATOM 4279 C C . LEU A 1 539 ? 4.947 2.565 54.866 1.00 30.59 539 LEU A C 1
ATOM 4281 O O . LEU A 1 539 ? 6.020 2.672 54.282 1.00 30.59 539 LEU A O 1
ATOM 4285 N N . SER A 1 540 ? 3.800 2.458 54.199 1.00 34.44 540 SER A N 1
ATOM 4286 C CA . SER A 1 540 ? 3.503 3.460 53.175 1.00 34.44 540 SER A CA 1
ATOM 4287 C C . SER A 1 540 ? 4.005 4.844 53.619 1.00 34.44 540 SER A C 1
ATOM 4289 O O . SER A 1 540 ? 3.513 5.349 54.629 1.00 34.44 540 SER A O 1
ATOM 4291 N N . LEU A 1 541 ? 4.960 5.435 52.897 1.00 28.19 541 LEU A N 1
ATOM 4292 C CA . LEU A 1 541 ? 4.953 6.844 52.471 1.00 28.19 541 LEU A CA 1
ATOM 4293 C C . LEU A 1 541 ? 6.287 7.220 51.802 1.00 28.19 541 LEU A C 1
ATOM 4295 O O . LEU A 1 541 ? 7.283 7.463 52.465 1.00 28.19 541 LEU A O 1
ATOM 4299 N N . SER A 1 542 ? 6.214 7.335 50.476 1.00 29.67 542 SER A N 1
ATOM 4300 C CA . SER A 1 542 ? 6.608 8.519 49.703 1.00 29.67 542 SER A CA 1
ATOM 4301 C C . SER A 1 542 ? 8.063 9.030 49.732 1.00 29.67 542 SER A C 1
ATOM 4303 O O . SER A 1 542 ? 8.621 9.377 50.766 1.00 29.67 542 SER A O 1
ATOM 4305 N N . VAL A 1 543 ? 8.539 9.283 48.504 1.00 29.42 543 VAL A N 1
ATOM 4306 C CA . VAL A 1 543 ? 9.483 10.329 48.054 1.00 29.42 543 VAL A CA 1
ATOM 4307 C C . VAL A 1 543 ? 10.848 9.838 47.539 1.00 29.42 543 VAL A C 1
ATOM 4309 O O . VAL A 1 543 ? 11.801 9.641 48.276 1.00 29.42 543 VAL A O 1
ATOM 4312 N N . SER A 1 544 ? 10.909 9.774 46.202 1.00 28.41 544 SER A N 1
ATOM 4313 C CA . SER A 1 544 ? 11.997 10.176 45.288 1.00 28.41 544 SER A CA 1
ATOM 4314 C C . SER A 1 544 ? 13.444 9.720 45.556 1.00 28.41 544 SER A C 1
ATOM 4316 O O . SER A 1 544 ? 14.085 10.198 46.485 1.00 28.41 544 SER A O 1
ATOM 4318 N N . LYS A 1 545 ? 14.043 8.987 44.606 1.00 29.30 545 LYS A N 1
ATOM 4319 C CA . LYS A 1 545 ? 14.951 9.498 43.546 1.00 29.30 545 LYS A CA 1
ATOM 4320 C C . LYS A 1 545 ? 15.836 8.368 42.988 1.00 29.30 545 LYS A C 1
ATOM 4322 O O . LYS A 1 545 ? 16.524 7.693 43.734 1.00 29.30 545 LYS A O 1
ATOM 4327 N N . HIS A 1 546 ? 15.911 8.353 41.656 1.00 28.00 546 HIS A N 1
ATOM 4328 C CA . HIS A 1 546 ? 17.035 7.944 40.801 1.00 28.00 546 HIS A CA 1
ATOM 4329 C C . HIS A 1 546 ? 17.403 6.461 40.571 1.00 28.00 546 HIS A C 1
ATOM 4331 O O . HIS A 1 546 ? 18.028 5.827 41.405 1.00 28.00 546 HIS A O 1
ATOM 4337 N N . ARG A 1 547 ? 17.237 6.112 39.279 1.00 25.75 547 ARG A N 1
ATOM 4338 C CA . ARG A 1 547 ? 18.204 5.531 38.317 1.00 25.75 547 ARG A CA 1
ATOM 4339 C C . ARG A 1 547 ? 18.560 4.035 38.380 1.00 25.75 547 ARG A C 1
ATOM 4341 O O . ARG A 1 547 ? 18.898 3.522 39.435 1.00 25.75 547 ARG A O 1
ATOM 4348 N N . PHE A 1 548 ? 18.706 3.513 37.147 1.00 25.11 548 PHE A N 1
ATOM 4349 C CA . PHE A 1 548 ? 19.371 2.277 36.693 1.00 25.11 548 PHE A CA 1
ATOM 4350 C C . PHE A 1 548 ? 18.604 0.987 36.987 1.00 25.11 548 PHE A C 1
ATOM 4352 O O . PHE A 1 548 ? 17.958 0.880 38.016 1.00 25.11 548 PHE A O 1
ATOM 4359 N N . ASP A 1 549 ? 18.636 -0.065 36.181 1.00 25.08 549 ASP A N 1
ATOM 4360 C CA . ASP A 1 549 ? 19.010 -0.384 34.792 1.00 25.08 549 ASP A CA 1
ATOM 4361 C C . ASP A 1 549 ? 18.483 -1.824 34.659 1.00 25.08 549 ASP A C 1
ATOM 4363 O O . ASP A 1 549 ? 18.627 -2.588 35.619 1.00 25.08 549 ASP A O 1
ATOM 4367 N N . VAL A 1 550 ? 17.834 -2.209 33.563 1.00 26.70 550 VAL A N 1
ATOM 4368 C CA . VAL A 1 550 ? 17.340 -3.591 33.414 1.00 26.70 550 VAL A CA 1
ATOM 4369 C C . VAL A 1 550 ? 18.145 -4.265 32.320 1.00 26.70 550 VAL A C 1
ATOM 4371 O O . VAL A 1 550 ? 17.768 -4.278 31.152 1.00 26.70 550 VAL A O 1
ATOM 4374 N N . SER A 1 551 ? 19.266 -4.835 32.742 1.00 24.69 551 SER A N 1
ATOM 4375 C CA . SER A 1 551 ? 20.029 -5.825 31.998 1.00 24.69 551 SER A CA 1
ATOM 4376 C C . SER A 1 551 ? 20.220 -7.052 32.886 1.00 24.69 551 SER A C 1
ATOM 4378 O O . SER A 1 551 ? 20.768 -6.912 33.979 1.00 24.69 551 SER A O 1
ATOM 4380 N N . GLU A 1 552 ? 19.858 -8.224 32.343 1.00 27.06 552 GLU A N 1
ATOM 4381 C CA . GLU A 1 552 ? 20.446 -9.538 32.669 1.00 27.06 552 GLU A CA 1
ATOM 4382 C C . GLU A 1 552 ? 20.072 -10.154 34.048 1.00 27.06 552 GLU A C 1
ATOM 4384 O O . GLU A 1 552 ? 19.968 -9.459 35.044 1.00 27.06 552 GLU A O 1
ATOM 4389 N N . ILE A 1 553 ? 19.835 -11.455 34.270 1.00 26.94 553 ILE A N 1
ATOM 4390 C CA . ILE A 1 553 ? 20.140 -12.710 33.570 1.00 26.94 553 ILE A CA 1
ATOM 4391 C C . ILE A 1 553 ? 19.298 -13.834 34.244 1.00 26.94 553 ILE A C 1
ATOM 4393 O O . ILE A 1 553 ? 19.246 -13.923 35.466 1.00 26.94 553 ILE A O 1
ATOM 4397 N N . TYR A 1 554 ? 18.668 -14.666 33.409 1.00 24.58 554 TYR A N 1
ATOM 4398 C CA . TYR A 1 554 ? 18.486 -16.133 33.428 1.00 24.58 554 TYR A CA 1
ATOM 4399 C C . TYR A 1 554 ? 18.120 -17.022 34.656 1.00 24.58 554 TYR A C 1
ATOM 4401 O O . TYR A 1 554 ? 18.639 -16.899 35.760 1.00 24.58 554 TYR A O 1
ATOM 4409 N N . TRP A 1 555 ? 17.437 -18.115 34.248 1.00 27.80 555 TRP A N 1
ATOM 4410 C CA . TRP A 1 555 ? 17.393 -19.519 34.722 1.00 27.80 555 TRP A CA 1
ATOM 4411 C C . TRP A 1 555 ? 16.334 -19.906 35.770 1.00 27.80 555 TRP A C 1
ATOM 4413 O O . TRP A 1 555 ? 16.561 -19.847 36.974 1.00 27.80 555 TRP A O 1
ATOM 4423 N N . THR A 1 556 ? 15.221 -20.479 35.299 1.00 31.20 556 THR A N 1
ATOM 4424 C CA . THR A 1 556 ? 14.966 -21.937 35.374 1.00 31.20 556 THR A CA 1
ATOM 4425 C C . THR A 1 556 ? 13.982 -22.375 34.302 1.00 31.20 556 THR A C 1
ATOM 4427 O O . THR A 1 556 ? 13.056 -21.589 34.010 1.00 31.20 556 THR A O 1
#

pLDDT: mean 71.01, std 22.7, range [24.58, 97.56]